Protein 3L2B (pdb70)

B-factor: mean 55.84, std 12.95, range [31.62, 107.02]

Secondary structure (DSSP, 8-state):
----BGGGS--B--PPBPTT-BHHHHHHHHHHTT-SEEEEE-TT-BEEEEEEHHHHHHHHH----TTHHHHTT--HHHHHHHTT-EEEE--TT-----S-EEE--S-GGGGGGT--TT-EEEE-S-HHHHHHHHHTT-SEEEE-TT----HHHHHHHHHHT-EEEE-SS-HHHHHHHGGGGSBHHHHSB-TT---EETTSBHHHHHHHHHHH--SEEEEE-TT-BEEEEEE--/--BGGGS--B---PBPTTSBHHHHHHHHHHHT-SEEEEE-TT-BEEEEEEHHHHHHHHHS---TTHHHHTT--HHHHHHHTT-EEEE--TT-----S-EEE--S-GGGGGGT--TT-EEEE-S-HHHHHHHHHTT-SEEEE-SS-PPPHHHHHHHHHHT-EEEE-SS-HHHHHHHHGGGSBHHHHSB-TT---EETTSBHHHHHHHHHHH--SEEEEE-TTSBEEEEEE-

Structure (mmCIF, N/CA/C/O backbone):
data_3L2B
#
_entry.id   3L2B
#
_cell.length_a   63.847
_cell.length_b   71.764
_cell.length_c   116.334
_cell.angle_alpha   90.00
_cell.angle_beta   90.00
_cell.angle_gamma   90.00
#
_symmetry.space_group_name_H-M   'P 21 21 21'
#
loop_
_entity.id
_entity.type
_entity.pdbx_description
1 polymer 'Probable manganase-dependent inorganic pyrophosphatase'
2 non-polymer "BIS(ADENOSINE)-5'-TETRAPHOSPHATE"
3 water water
#
loop_
_atom_site.group_PDB
_atom_site.id
_atom_site.type_symbol
_atom_site.label_atom_id
_atom_site.label_alt_id
_atom_site.label_comp_id
_atom_site.label_asym_id
_atom_site.label_entity_id
_atom_site.label_seq_id
_atom_site.pdbx_PDB_ins_code
_atom_site.Cartn_x
_atom_site.Cartn_y
_atom_site.Cartn_z
_atom_site.occupancy
_atom_site.B_iso_or_equiv
_atom_site.auth_seq_id
_atom_site.auth_comp_id
_atom_site.auth_asym_id
_atom_site.auth_atom_id
_atom_site.pdbx_PDB_model_num
ATOM 1 N N . MET A 1 4 ? 26.527 48.254 -17.081 1.00 66.78 65 MET A N 1
ATOM 2 C CA . MET A 1 4 ? 27.113 47.539 -15.896 1.00 65.86 65 MET A CA 1
ATOM 3 C C . MET A 1 4 ? 27.542 46.109 -16.222 1.00 63.84 65 MET A C 1
ATOM 4 O O . MET A 1 4 ? 26.778 45.340 -16.758 1.00 64.21 65 MET A O 1
ATOM 9 N N . VAL A 1 5 ? 28.786 45.789 -15.878 1.00 62.24 66 VAL A N 1
ATOM 10 C CA . VAL A 1 5 ? 29.346 44.437 -16.032 1.00 60.76 66 VAL A CA 1
ATOM 11 C C . VAL A 1 5 ? 29.160 43.727 -14.708 1.00 59.69 66 VAL A C 1
ATOM 12 O O . VAL A 1 5 ? 29.555 44.211 -13.658 1.00 59.89 66 VAL A O 1
ATOM 16 N N . LYS A 1 6 ? 28.520 42.583 -14.750 1.00 59.14 67 LYS A N 1
ATOM 17 C CA . LYS A 1 6 ? 28.172 41.923 -13.520 1.00 58.46 67 LYS A CA 1
ATOM 18 C C . LYS A 1 6 ? 28.620 40.489 -13.517 1.00 56.71 67 LYS A C 1
ATOM 19 O O . LYS A 1 6 ? 28.527 39.778 -14.505 1.00 56.34 67 LYS A O 1
ATOM 25 N N . LEU A 1 7 ? 29.135 40.120 -12.360 1.00 55.26 68 LEU A N 1
ATOM 26 C CA . LEU A 1 7 ? 29.541 38.774 -12.053 1.00 53.42 68 LEU A CA 1
ATOM 27 C C . LEU A 1 7 ? 28.381 37.823 -12.278 1.00 52.10 68 LEU A C 1
ATOM 28 O O . LEU A 1 7 ? 27.310 37.983 -11.699 1.00 51.97 68 LEU A O 1
ATOM 33 N N . LYS A 1 8 ? 28.617 36.854 -13.155 1.00 50.75 69 LYS A N 1
ATOM 34 C CA . LYS A 1 8 ? 27.715 35.724 -13.382 1.00 50.38 69 LYS A CA 1
ATOM 35 C C . LYS A 1 8 ? 28.198 34.434 -12.668 1.00 48.82 69 LYS A C 1
ATOM 36 O O . LYS A 1 8 ? 29.366 34.299 -12.307 1.00 48.01 69 LYS A O 1
ATOM 42 N N . VAL A 1 9 ? 27.287 33.480 -12.500 1.00 48.12 70 VAL A N 1
ATOM 43 C CA . VAL A 1 9 ? 27.622 32.163 -11.913 1.00 47.62 70 VAL A CA 1
ATOM 44 C C . VAL A 1 9 ? 28.860 31.523 -12.587 1.00 48.15 70 VAL A C 1
ATOM 45 O O . VAL A 1 9 ? 29.707 30.926 -11.927 1.00 47.95 70 VAL A O 1
ATOM 49 N N . GLU A 1 10 ? 28.983 31.695 -13.894 1.00 48.99 71 GLU A N 1
ATOM 50 C CA . GLU A 1 10 ? 30.105 31.105 -14.662 1.00 50.35 71 GLU A CA 1
ATOM 51 C C . GLU A 1 10 ? 31.460 31.622 -14.192 1.00 50.68 71 GLU A C 1
ATOM 52 O O . GLU A 1 10 ? 32.459 30.976 -14.393 1.00 51.39 71 GLU A O 1
ATOM 58 N N . ASP A 1 11 ? 31.465 32.779 -13.551 1.00 50.80 72 ASP A N 1
ATOM 59 C CA . ASP A 1 11 ? 32.692 33.393 -13.036 1.00 52.18 72 ASP A CA 1
ATOM 60 C C . ASP A 1 11 ? 33.094 32.831 -11.677 1.00 52.62 72 ASP A C 1
ATOM 61 O O . ASP A 1 11 ? 34.192 33.076 -11.199 1.00 52.97 72 ASP A O 1
ATOM 66 N N . LEU A 1 12 ? 32.183 32.102 -11.055 1.00 53.13 73 LEU A N 1
ATOM 67 C CA . LEU A 1 12 ? 32.399 31.609 -9.693 1.00 54.54 73 LEU A CA 1
ATOM 68 C C . LEU A 1 12 ? 33.095 30.269 -9.716 1.00 55.76 73 LEU A C 1
ATOM 69 O O . LEU A 1 12 ? 33.190 29.599 -10.744 1.00 55.80 73 LEU A O 1
ATOM 74 N N . GLU A 1 13 ? 33.587 29.902 -8.547 1.00 57.32 74 GLU A N 1
ATOM 75 C CA . GLU A 1 13 ? 34.181 28.586 -8.346 1.00 58.78 74 GLU A CA 1
ATOM 76 C C . GLU A 1 13 ? 33.031 27.619 -8.236 1.00 57.56 74 GLU A C 1
ATOM 77 O O . GLU A 1 13 ? 32.096 27.851 -7.479 1.00 56.51 74 GLU A O 1
ATOM 83 N N . MET A 1 14 ? 33.098 26.538 -8.986 1.00 57.46 75 MET A N 1
ATOM 84 C CA . MET A 1 14 ? 32.111 25.509 -8.800 1.00 57.55 75 MET A CA 1
ATOM 85 C C . MET A 1 14 ? 32.682 24.108 -8.810 1.00 57.95 75 MET A C 1
ATOM 86 O O . MET A 1 14 ? 33.756 23.835 -9.349 1.00 57.98 75 MET A O 1
ATOM 91 N N . ASP A 1 15 ? 31.921 23.239 -8.160 1.00 57.88 76 ASP A N 1
ATOM 92 C CA . ASP A 1 15 ? 32.209 21.817 -8.115 1.00 58.64 76 ASP A CA 1
ATOM 93 C C . ASP A 1 15 ? 31.686 21.183 -9.384 1.00 58.61 76 ASP A C 1
ATOM 94 O O . ASP A 1 15 ? 30.474 21.153 -9.637 1.00 58.50 76 ASP A O 1
ATOM 99 N N . LYS A 1 16 ? 32.609 20.681 -10.188 1.00 59.59 77 LYS A N 1
ATOM 100 C CA . LYS A 1 16 ? 32.235 19.889 -11.335 1.00 60.02 77 LYS A CA 1
ATOM 101 C C . LYS A 1 16 ? 31.884 18.540 -10.772 1.00 59.47 77 LYS A C 1
ATOM 102 O O . LYS A 1 16 ? 32.706 17.887 -10.152 1.00 61.04 77 LYS A O 1
ATOM 108 N N . ILE A 1 17 ? 30.637 18.148 -10.922 1.00 58.32 78 ILE A N 1
ATOM 109 C CA . ILE A 1 17 ? 30.220 16.811 -10.497 1.00 57.30 78 ILE A CA 1
ATOM 110 C C . ILE A 1 17 ? 29.662 16.147 -11.707 1.00 55.92 78 ILE A C 1
ATOM 111 O O . ILE A 1 17 ? 28.772 16.701 -12.347 1.00 55.24 78 ILE A O 1
ATOM 116 N N . ALA A 1 18 ? 30.175 14.972 -12.022 1.00 55.33 79 ALA A N 1
ATOM 117 C CA . ALA A 1 18 ? 29.570 14.152 -13.073 1.00 55.48 79 ALA A CA 1
ATOM 118 C C . ALA A 1 18 ? 28.221 13.645 -12.558 1.00 53.31 79 ALA A C 1
ATOM 119 O O . ALA A 1 18 ? 28.170 12.995 -11.528 1.00 52.82 79 ALA A O 1
ATOM 121 N N . PRO A 1 19 ? 27.128 13.984 -13.247 1.00 52.26 80 PRO A N 1
ATOM 122 C CA . PRO A 1 19 ? 25.789 13.579 -12.773 1.00 50.96 80 PRO A CA 1
ATOM 123 C C . PRO A 1 19 ? 25.471 12.122 -12.973 1.00 50.72 80 PRO A C 1
ATOM 124 O O . PRO A 1 19 ? 26.043 11.474 -13.822 1.00 51.58 80 PRO A O 1
ATOM 128 N N . LEU A 1 20 ? 24.549 11.630 -12.160 1.00 49.58 81 LEU A N 1
ATOM 129 C CA . LEU A 1 20 ? 24.043 10.272 -12.289 1.00 48.46 81 LEU A CA 1
ATOM 130 C C . LEU A 1 20 ? 23.020 10.151 -13.412 1.00 47.95 81 LEU A C 1
ATOM 131 O O . LEU A 1 20 ? 22.174 11.026 -13.619 1.00 46.94 81 LEU A O 1
ATOM 136 N N . ALA A 1 21 ? 23.092 9.029 -14.113 1.00 48.03 82 ALA A N 1
ATOM 137 C CA . ALA A 1 21 ? 22.027 8.609 -15.027 1.00 48.19 82 ALA A CA 1
ATOM 138 C C . ALA A 1 21 ? 20.825 8.238 -14.172 1.00 47.20 82 ALA A C 1
ATOM 139 O O . ALA A 1 21 ? 20.994 7.802 -13.047 1.00 47.52 82 ALA A O 1
ATOM 141 N N . PRO A 1 22 ? 19.606 8.436 -14.686 1.00 47.09 83 PRO A N 1
ATOM 142 C CA . PRO A 1 22 ? 18.418 8.270 -13.824 1.00 46.24 83 PRO A CA 1
ATOM 143 C C . PRO A 1 22 ? 18.081 6.836 -13.398 1.00 45.93 83 PRO A C 1
ATOM 144 O O . PRO A 1 22 ? 17.327 6.614 -12.411 1.00 45.28 83 PRO A O 1
ATOM 148 N N . GLU A 1 23 ? 18.618 5.888 -14.149 1.00 46.23 84 GLU A N 1
ATOM 149 C CA . GLU A 1 23 ? 18.298 4.470 -13.980 1.00 46.97 84 GLU A CA 1
ATOM 150 C C . GLU A 1 23 ? 19.260 3.809 -13.003 1.00 45.80 84 GLU A C 1
ATOM 151 O O . GLU A 1 23 ? 19.081 2.661 -12.603 1.00 45.72 84 GLU A O 1
ATOM 157 N N . VAL A 1 24 ? 20.285 4.553 -12.632 1.00 45.03 85 VAL A N 1
ATOM 158 C CA . VAL A 1 24 ? 21.332 4.068 -11.734 1.00 44.63 85 VAL A CA 1
ATOM 159 C C . VAL A 1 24 ? 20.720 3.711 -10.366 1.00 43.20 85 VAL A C 1
ATOM 160 O O . VAL A 1 24 ? 19.847 4.414 -9.873 1.00 42.60 85 VAL A O 1
ATOM 164 N N . SER A 1 25 ? 21.145 2.600 -9.790 1.00 42.75 86 SER A N 1
ATOM 165 C CA . SER A 1 25 ? 20.577 2.110 -8.496 1.00 42.66 86 SER A CA 1
ATOM 166 C C . SER A 1 25 ? 20.981 2.983 -7.317 1.00 42.60 86 SER A C 1
ATOM 167 O O . SER A 1 25 ? 22.042 3.611 -7.332 1.00 43.21 86 SER A O 1
ATOM 170 N N . LEU A 1 26 ? 20.155 2.964 -6.281 1.00 42.92 87 LEU A N 1
ATOM 171 C CA . LEU A 1 26 ? 20.479 3.663 -5.008 1.00 43.40 87 LEU A CA 1
ATOM 172 C C . LEU A 1 26 ? 21.788 3.208 -4.427 1.00 44.53 87 LEU A C 1
ATOM 173 O O . LEU A 1 26 ? 22.537 3.999 -3.842 1.00 45.25 87 LEU A O 1
ATOM 178 N N . LYS A 1 27 ? 22.073 1.929 -4.615 1.00 45.37 88 LYS A N 1
ATOM 179 C CA . LYS A 1 27 ? 23.318 1.354 -4.106 1.00 47.44 88 LYS A CA 1
ATOM 180 C C . LYS A 1 27 ? 24.531 2.003 -4.769 1.00 48.14 88 LYS A C 1
ATOM 181 O O . LYS A 1 27 ? 25.504 2.387 -4.111 1.00 48.47 88 LYS A O 1
ATOM 187 N N . MET A 1 28 ? 24.488 2.029 -6.097 1.00 48.13 89 MET A N 1
ATOM 188 C CA . MET A 1 28 ? 25.584 2.599 -6.904 1.00 48.80 89 MET A CA 1
ATOM 189 C C . MET A 1 28 ? 25.705 4.075 -6.672 1.00 47.39 89 MET A C 1
ATOM 190 O O . MET A 1 28 ? 26.794 4.621 -6.707 1.00 46.85 89 MET A O 1
ATOM 195 N N . ALA A 1 29 ? 24.564 4.726 -6.461 1.00 46.10 90 ALA A N 1
ATOM 196 C CA . ALA A 1 29 ? 24.545 6.170 -6.281 1.00 45.67 90 ALA A CA 1
ATOM 197 C C . ALA A 1 29 ? 25.301 6.469 -4.989 1.00 46.37 90 ALA A C 1
ATOM 198 O O . ALA A 1 29 ? 26.186 7.324 -4.945 1.00 46.53 90 ALA A O 1
ATOM 200 N N . TRP A 1 30 ? 24.984 5.704 -3.956 1.00 46.49 91 TRP A N 1
ATOM 201 C CA . TRP A 1 30 ? 25.545 5.950 -2.632 1.00 47.63 91 TRP A CA 1
ATOM 202 C C . TRP A 1 30 ? 27.036 5.675 -2.568 1.00 49.70 91 TRP A C 1
ATOM 203 O O . TRP A 1 30 ? 27.775 6.406 -1.907 1.00 49.49 91 TRP A O 1
ATOM 214 N N . ASN A 1 31 ? 27.485 4.653 -3.291 1.00 51.57 92 ASN A N 1
ATOM 215 C CA . ASN A 1 31 ? 28.931 4.360 -3.374 1.00 54.25 92 ASN A CA 1
ATOM 216 C C . ASN A 1 31 ? 29.710 5.509 -4.019 1.00 55.76 92 ASN A C 1
ATOM 217 O O . ASN A 1 31 ? 30.812 5.868 -3.589 1.00 56.65 92 ASN A O 1
ATOM 222 N N . ILE A 1 32 ? 29.110 6.090 -5.049 1.00 56.08 93 ILE A N 1
ATOM 223 C CA . ILE A 1 32 ? 29.689 7.260 -5.716 1.00 57.45 93 ILE A CA 1
ATOM 224 C C . ILE A 1 32 ? 29.680 8.454 -4.761 1.00 57.79 93 ILE A C 1
ATOM 225 O O . ILE A 1 32 ? 30.689 9.107 -4.589 1.00 59.32 93 ILE A O 1
ATOM 230 N N . MET A 1 33 ? 28.543 8.703 -4.120 1.00 57.66 94 MET A N 1
ATOM 231 C CA . MET A 1 33 ? 28.395 9.829 -3.183 1.00 58.01 94 MET A CA 1
ATOM 232 C C . MET A 1 33 ? 29.365 9.764 -2.030 1.00 60.46 94 MET A C 1
ATOM 233 O O . MET A 1 33 ? 29.955 10.782 -1.647 1.00 60.52 94 MET A O 1
ATOM 238 N N . ARG A 1 34 ? 29.510 8.566 -1.473 1.00 62.42 95 ARG A N 1
ATOM 239 C CA . ARG A 1 34 ? 30.329 8.373 -0.271 1.00 65.29 95 ARG A CA 1
ATOM 240 C C . ARG A 1 34 ? 31.805 8.560 -0.620 1.00 67.37 95 ARG A C 1
ATOM 241 O O . ARG A 1 34 ? 32.583 9.092 0.174 1.00 68.66 95 ARG A O 1
ATOM 249 N N . ASP A 1 35 ? 32.148 8.136 -1.835 1.00 68.20 96 ASP A N 1
ATOM 250 C CA . ASP A 1 35 ? 33.519 8.168 -2.358 1.00 69.91 96 ASP A CA 1
ATOM 251 C C . ASP A 1 35 ? 33.936 9.599 -2.611 1.00 69.82 96 ASP A C 1
ATOM 252 O O . ASP A 1 35 ? 34.971 10.050 -2.149 1.00 71.08 96 ASP A O 1
ATOM 257 N N . LYS A 1 36 ? 33.111 10.294 -3.377 1.00 68.59 97 LYS A N 1
ATOM 258 C CA . LYS A 1 36 ? 33.373 11.692 -3.749 1.00 68.15 97 LYS A CA 1
ATOM 259 C C . LYS A 1 36 ? 32.949 12.683 -2.655 1.00 67.41 97 LYS A C 1
ATOM 260 O O . LYS A 1 36 ? 32.942 13.896 -2.867 1.00 67.73 97 LYS A O 1
ATOM 266 N N . ASN A 1 37 ? 32.628 12.150 -1.485 1.00 66.94 98 ASN A N 1
ATOM 267 C CA . ASN A 1 37 ? 32.351 12.951 -0.296 1.00 67.01 98 ASN A CA 1
ATOM 268 C C . ASN A 1 37 ? 31.198 13.931 -0.477 1.00 64.93 98 ASN A C 1
ATOM 269 O O . ASN A 1 37 ? 31.180 15.024 0.087 1.00 64.98 98 ASN A O 1
ATOM 274 N N . LEU A 1 38 ? 30.227 13.513 -1.270 1.00 63.14 99 LEU A N 1
ATOM 275 C CA . LEU A 1 38 ? 29.072 14.350 -1.590 1.00 61.30 99 LEU A CA 1
ATOM 276 C C . LEU A 1 38 ? 27.903 14.077 -0.643 1.00 60.44 99 LEU A C 1
ATOM 277 O O . LEU A 1 38 ? 27.752 12.975 -0.149 1.00 61.38 99 LEU A O 1
ATOM 282 N N . LYS A 1 39 ? 27.115 15.109 -0.367 1.00 59.18 100 LYS A N 1
ATOM 283 C CA . LYS A 1 39 ? 25.882 14.981 0.422 1.00 58.53 100 LYS A CA 1
ATOM 284 C C . LYS A 1 39 ? 24.701 14.939 -0.529 1.00 56.81 100 LYS A C 1
ATOM 285 O O . LYS A 1 39 ? 23.607 14.476 -0.201 1.00 57.02 100 LYS A O 1
ATOM 291 N N . SER A 1 40 ? 24.933 15.448 -1.727 1.00 55.05 101 SER A N 1
ATOM 292 C CA . SER A 1 40 ? 23.966 15.313 -2.815 1.00 52.73 101 SER A CA 1
ATOM 293 C C . SER A 1 40 ? 24.670 15.236 -4.148 1.00 51.26 101 SER A C 1
ATOM 294 O O . SER A 1 40 ? 25.881 15.492 -4.262 1.00 52.13 101 SER A O 1
ATOM 297 N N . ILE A 1 41 ? 23.899 14.841 -5.153 1.00 48.97 102 ILE A N 1
ATOM 298 C CA . ILE A 1 41 ? 24.440 14.603 -6.485 1.00 48.05 102 ILE A CA 1
ATOM 299 C C . ILE A 1 41 ? 23.348 14.748 -7.528 1.00 47.04 102 ILE A C 1
ATOM 300 O O . ILE A 1 41 ? 22.250 14.211 -7.378 1.00 46.35 102 ILE A O 1
ATOM 305 N N . PRO A 1 42 ? 23.621 15.530 -8.573 1.00 46.52 103 PRO A N 1
ATOM 306 C CA . PRO A 1 42 ? 22.606 15.748 -9.610 1.00 45.27 103 PRO A CA 1
ATOM 307 C C . PRO A 1 42 ? 22.336 14.522 -10.492 1.00 43.83 103 PRO A C 1
ATOM 308 O O . PRO A 1 42 ? 23.198 13.683 -10.733 1.00 42.75 103 PRO A O 1
ATOM 312 N N . VAL A 1 43 ? 21.098 14.424 -10.921 1.00 43.17 104 VAL A N 1
ATOM 313 C CA . VAL A 1 43 ? 20.670 13.380 -11.825 1.00 43.63 104 VAL A CA 1
ATOM 314 C C . VAL A 1 43 ? 20.310 14.040 -13.162 1.00 44.14 104 VAL A C 1
ATOM 315 O O . VAL A 1 43 ? 19.593 15.047 -13.198 1.00 44.16 104 VAL A O 1
ATOM 319 N N . ALA A 1 44 ? 20.833 13.474 -14.245 1.00 44.54 105 ALA A N 1
ATOM 320 C CA . ALA A 1 44 ? 20.670 14.056 -15.603 1.00 45.32 105 ALA A CA 1
ATOM 321 C C . ALA A 1 44 ? 20.389 13.013 -16.661 1.00 45.98 105 ALA A C 1
ATOM 322 O O . ALA A 1 44 ? 20.861 11.887 -16.569 1.00 45.48 105 ALA A O 1
ATOM 324 N N . ASP A 1 45 ? 19.636 13.422 -17.681 1.00 47.05 106 ASP A N 1
ATOM 325 C CA . ASP A 1 45 ? 19.304 12.544 -18.809 1.00 47.59 106 ASP A CA 1
ATOM 326 C C . ASP A 1 45 ? 20.474 12.357 -19.758 1.00 48.58 106 ASP A C 1
ATOM 327 O O . ASP A 1 45 ? 21.586 12.814 -19.514 1.00 47.72 106 ASP A O 1
ATOM 332 N N . GLY A 1 46 ? 20.201 11.676 -20.862 1.00 50.11 107 GLY A N 1
ATOM 333 C CA . GLY A 1 46 ? 21.242 11.301 -21.797 1.00 51.29 107 GLY A CA 1
ATOM 334 C C . GLY A 1 46 ? 21.890 12.477 -22.480 1.00 52.49 107 GLY A C 1
ATOM 335 O O . GLY A 1 46 ? 23.026 12.377 -22.925 1.00 53.46 107 GLY A O 1
ATOM 336 N N . ASN A 1 47 ? 21.158 13.581 -22.580 1.00 52.94 108 ASN A N 1
ATOM 337 C CA . ASN A 1 47 ? 21.682 14.818 -23.185 1.00 54.08 108 ASN A CA 1
ATOM 338 C C . ASN A 1 47 ? 22.259 15.729 -22.118 1.00 53.55 108 ASN A C 1
ATOM 339 O O . ASN A 1 47 ? 22.597 16.906 -22.359 1.00 53.36 108 ASN A O 1
ATOM 344 N N . ASN A 1 48 ? 22.354 15.146 -20.929 1.00 53.10 109 ASN A N 1
ATOM 345 C CA . ASN A 1 48 ? 22.963 15.782 -19.783 1.00 52.79 109 ASN A CA 1
ATOM 346 C C . ASN A 1 48 ? 22.132 16.990 -19.378 1.00 52.23 109 ASN A C 1
ATOM 347 O O . ASN A 1 48 ? 22.655 17.981 -18.916 1.00 52.33 109 ASN A O 1
ATOM 352 N N . HIS A 1 49 ? 20.830 16.900 -19.609 1.00 52.19 110 HIS A N 1
ATOM 353 C CA . HIS A 1 49 ? 19.875 17.849 -19.035 1.00 52.16 110 HIS A CA 1
ATOM 354 C C . HIS A 1 49 ? 19.526 17.383 -17.598 1.00 50.85 110 HIS A C 1
ATOM 355 O O . HIS A 1 49 ? 19.553 16.187 -17.303 1.00 50.80 110 HIS A O 1
ATOM 362 N N . LEU A 1 50 ? 19.208 18.340 -16.722 1.00 49.77 111 LEU A N 1
ATOM 363 C CA . LEU A 1 50 ? 18.929 18.064 -15.303 1.00 48.33 111 LEU A CA 1
ATOM 364 C C . LEU A 1 50 ? 17.551 17.430 -15.119 1.00 47.81 111 LEU A C 1
ATOM 365 O O . LEU A 1 50 ? 16.543 17.942 -15.564 1.00 49.05 111 LEU A O 1
ATOM 370 N N . LEU A 1 51 ? 17.512 16.288 -14.474 1.00 46.97 112 LEU A N 1
ATOM 371 C CA . LEU A 1 51 ? 16.215 15.680 -14.151 1.00 47.39 112 LEU A CA 1
ATOM 372 C C . LEU A 1 51 ? 15.851 15.873 -12.671 1.00 46.59 112 LEU A C 1
ATOM 373 O O . LEU A 1 51 ? 14.688 15.970 -12.307 1.00 46.86 112 LEU A O 1
ATOM 378 N N . GLY A 1 52 ? 16.874 15.931 -11.831 1.00 46.56 113 GLY A N 1
ATOM 379 C CA . GLY A 1 52 ? 16.685 16.090 -10.384 1.00 46.12 113 GLY A CA 1
ATOM 380 C C . GLY A 1 52 ? 17.963 15.977 -9.569 1.00 45.59 113 GLY A C 1
ATOM 381 O O . GLY A 1 52 ? 19.084 16.125 -10.080 1.00 45.56 113 GLY A O 1
ATOM 382 N N . MET A 1 53 ? 17.771 15.690 -8.288 1.00 45.13 114 MET A N 1
ATOM 383 C CA . MET A 1 53 ? 18.867 15.601 -7.324 1.00 45.08 114 MET A CA 1
ATOM 384 C C . MET A 1 53 ? 18.638 14.518 -6.250 1.00 43.34 114 MET A C 1
ATOM 385 O O . MET A 1 53 ? 17.529 14.342 -5.740 1.00 42.22 114 MET A O 1
ATOM 390 N N . LEU A 1 54 ? 19.719 13.801 -5.966 1.00 41.75 115 LEU A N 1
ATOM 391 C CA . LEU A 1 54 ? 19.750 12.768 -4.953 1.00 41.56 115 LEU A CA 1
ATOM 392 C C . LEU A 1 54 ? 20.494 13.227 -3.679 1.00 41.10 115 LEU A C 1
ATOM 393 O O . LEU A 1 54 ? 21.619 13.684 -3.728 1.00 39.22 115 LEU A O 1
ATOM 398 N N . SER A 1 55 ? 19.837 13.098 -2.547 1.00 40.96 116 SER A N 1
ATOM 399 C CA . SER A 1 55 ? 20.519 13.304 -1.252 1.00 41.58 116 SER A CA 1
ATOM 400 C C . SER A 1 55 ? 20.263 12.138 -0.317 1.00 41.31 116 SER A C 1
ATOM 401 O O . SER A 1 55 ? 19.407 11.274 -0.578 1.00 41.10 116 SER A O 1
ATOM 404 N N . THR A 1 56 ? 20.927 12.161 0.830 1.00 41.60 117 THR A N 1
ATOM 405 C CA . THR A 1 56 ? 20.639 11.139 1.850 1.00 41.45 117 THR A CA 1
ATOM 406 C C . THR A 1 56 ? 19.266 11.333 2.495 1.00 41.17 117 THR A C 1
ATOM 407 O O . THR A 1 56 ? 18.760 10.404 3.076 1.00 41.72 117 THR A O 1
ATOM 411 N N . SER A 1 57 ? 18.663 12.511 2.354 1.00 40.70 118 SER A N 1
ATOM 412 C CA . SER A 1 57 ? 17.277 12.728 2.785 1.00 41.40 118 SER A CA 1
ATOM 413 C C . SER A 1 57 ? 16.258 11.954 1.940 1.00 40.64 118 SER A C 1
ATOM 414 O O . SER A 1 57 ? 15.317 11.371 2.471 1.00 41.47 118 SER A O 1
ATOM 417 N N . ASN A 1 58 ? 16.463 11.919 0.623 1.00 39.56 119 ASN A N 1
ATOM 418 C CA . ASN A 1 58 ? 15.632 11.079 -0.286 1.00 38.55 119 ASN A CA 1
ATOM 419 C C . ASN A 1 58 ? 15.791 9.592 0.022 1.00 37.56 119 ASN A C 1
ATOM 420 O O . ASN A 1 58 ? 14.850 8.804 0.019 1.00 36.78 119 ASN A O 1
ATOM 425 N N . ILE A 1 59 ? 17.044 9.203 0.159 1.00 37.87 120 ILE A N 1
ATOM 426 C CA . ILE A 1 59 ? 17.403 7.802 0.344 1.00 38.56 120 ILE A CA 1
ATOM 427 C C . ILE A 1 59 ? 16.804 7.325 1.669 1.00 39.85 120 ILE A C 1
ATOM 428 O O . ILE A 1 59 ? 16.151 6.277 1.726 1.00 40.16 120 ILE A O 1
ATOM 433 N N . THR A 1 60 ? 16.991 8.122 2.722 1.00 39.62 121 THR A N 1
ATOM 434 C CA . THR A 1 60 ? 16.468 7.730 4.033 1.00 40.81 121 THR A CA 1
ATOM 435 C C . THR A 1 60 ? 14.944 7.602 3.994 1.00 41.28 121 THR A C 1
ATOM 436 O O . THR A 1 60 ? 14.381 6.624 4.484 1.00 40.40 121 THR A O 1
ATOM 440 N N . ALA A 1 61 ? 14.293 8.589 3.390 1.00 41.62 122 ALA A N 1
ATOM 441 C CA . ALA A 1 61 ? 12.843 8.595 3.337 1.00 43.07 122 ALA A CA 1
ATOM 442 C C . ALA A 1 61 ? 12.345 7.334 2.647 1.00 43.15 122 ALA A C 1
ATOM 443 O O . ALA A 1 61 ? 11.416 6.703 3.099 1.00 43.77 122 ALA A O 1
ATOM 445 N N . THR A 1 62 ? 13.015 6.952 1.573 1.00 43.60 123 THR A N 1
ATOM 446 C CA . THR A 1 62 ? 12.648 5.764 0.808 1.00 43.77 123 THR A CA 1
ATOM 447 C C . THR A 1 62 ? 12.947 4.477 1.558 1.00 44.60 123 THR A C 1
ATOM 448 O O . THR A 1 62 ? 12.100 3.575 1.603 1.00 44.38 123 THR A O 1
ATOM 452 N N . TYR A 1 63 ? 14.130 4.376 2.146 1.00 44.95 124 TYR A N 1
ATOM 453 C CA A TYR A 1 63 ? 14.470 3.185 2.947 0.50 45.53 124 TYR A CA 1
ATOM 454 C CA B TYR A 1 63 ? 14.481 3.188 2.933 0.50 46.07 124 TYR A CA 1
ATOM 455 C C . TYR A 1 63 ? 13.568 3.031 4.150 1.00 46.92 124 TYR A C 1
ATOM 456 O O . TYR A 1 63 ? 13.163 1.944 4.483 1.00 46.50 124 TYR A O 1
ATOM 473 N N . MET A 1 64 ? 13.245 4.133 4.787 1.00 49.30 125 MET A N 1
ATOM 474 C CA . MET A 1 64 ? 12.426 4.080 6.006 1.00 52.03 125 MET A CA 1
ATOM 475 C C . MET A 1 64 ? 10.944 3.848 5.717 1.00 53.57 125 MET A C 1
ATOM 476 O O . MET A 1 64 ? 10.154 3.622 6.646 1.00 54.76 125 MET A O 1
ATOM 481 N N . ASP A 1 65 ? 10.551 3.931 4.452 1.00 53.92 126 ASP A N 1
ATOM 482 C CA . ASP A 1 65 ? 9.129 3.758 4.116 1.00 55.23 126 ASP A CA 1
ATOM 483 C C . ASP A 1 65 ? 8.859 2.377 3.570 1.00 54.97 126 ASP A C 1
ATOM 484 O O . ASP A 1 65 ? 9.254 2.043 2.453 1.00 53.76 126 ASP A O 1
ATOM 489 N N . ILE A 1 66 ? 8.146 1.594 4.365 1.00 56.20 127 ILE A N 1
ATOM 490 C CA . ILE A 1 66 ? 7.945 0.186 4.068 1.00 56.34 127 ILE A CA 1
ATOM 491 C C . ILE A 1 66 ? 6.528 -0.082 3.564 1.00 57.58 127 ILE A C 1
ATOM 492 O O . ILE A 1 66 ? 6.129 -1.227 3.378 1.00 56.65 127 ILE A O 1
ATOM 497 N N . TRP A 1 67 ? 5.813 0.993 3.272 1.00 59.68 128 TRP A N 1
ATOM 498 C CA . TRP A 1 67 ? 4.366 0.923 3.025 1.00 62.07 128 TRP A CA 1
ATOM 499 C C . TRP A 1 67 ? 3.917 0.574 1.593 1.00 62.98 128 TRP A C 1
ATOM 500 O O . TRP A 1 67 ? 2.750 0.275 1.365 1.00 64.46 128 TRP A O 1
ATOM 511 N N . ASP A 1 68 ? 4.831 0.570 0.637 1.00 63.19 129 ASP A N 1
ATOM 512 C CA . ASP A 1 68 ? 4.465 0.134 -0.717 1.00 63.63 129 ASP A CA 1
ATOM 513 C C . ASP A 1 68 ? 5.259 -1.093 -1.140 1.00 62.50 129 ASP A C 1
ATOM 514 O O . ASP A 1 68 ? 6.403 -0.976 -1.588 1.00 61.88 129 ASP A O 1
ATOM 519 N N . SER A 1 69 ? 4.633 -2.268 -1.024 1.00 62.27 130 SER A N 1
ATOM 520 C CA . SER A 1 69 ? 5.333 -3.540 -1.287 1.00 61.04 130 SER A CA 1
ATOM 521 C C . SER A 1 69 ? 5.469 -3.743 -2.798 1.00 59.61 130 SER A C 1
ATOM 522 O O . SER A 1 69 ? 6.094 -4.704 -3.274 1.00 58.76 130 SER A O 1
ATOM 525 N N . ASN A 1 70 ? 4.918 -2.746 -3.485 1.00 58.54 131 ASN A N 1
ATOM 526 C CA . ASN A 1 70 ? 4.760 -2.641 -4.922 1.00 57.40 131 ASN A CA 1
ATOM 527 C C . ASN A 1 70 ? 5.779 -1.644 -5.547 1.00 55.40 131 ASN A C 1
ATOM 528 O O . ASN A 1 70 ? 5.693 -1.280 -6.723 1.00 55.55 131 ASN A O 1
ATOM 533 N N . ILE A 1 71 ? 6.752 -1.205 -4.758 1.00 53.06 132 ILE A N 1
ATOM 534 C CA . ILE A 1 71 ? 7.705 -0.158 -5.239 1.00 51.36 132 ILE A CA 1
ATOM 535 C C . ILE A 1 71 ? 8.539 -0.560 -6.479 1.00 49.02 132 ILE A C 1
ATOM 536 O O . ILE A 1 71 ? 8.976 0.310 -7.239 1.00 47.47 132 ILE A O 1
ATOM 541 N N . LEU A 1 72 ? 8.761 -1.862 -6.684 1.00 47.35 133 LEU A N 1
ATOM 542 C CA . LEU A 1 72 ? 9.534 -2.305 -7.866 1.00 46.50 133 LEU A CA 1
ATOM 543 C C . LEU A 1 72 ? 8.734 -1.959 -9.132 1.00 47.41 133 LEU A C 1
ATOM 544 O O . LEU A 1 72 ? 9.296 -1.532 -10.140 1.00 46.71 133 LEU A O 1
ATOM 549 N N . ALA A 1 73 ? 7.409 -2.069 -9.024 1.00 48.50 134 ALA A N 1
ATOM 550 C CA . ALA A 1 73 ? 6.506 -1.780 -10.147 1.00 50.58 134 ALA A CA 1
ATOM 551 C C . ALA A 1 73 ? 6.433 -0.286 -10.372 1.00 51.33 134 ALA A C 1
ATOM 552 O O . ALA A 1 73 ? 6.609 0.223 -11.490 1.00 52.53 134 ALA A O 1
ATOM 554 N N . LYS A 1 74 ? 6.180 0.417 -9.279 1.00 51.41 135 LYS A N 1
ATOM 555 C CA . LYS A 1 74 ? 5.985 1.867 -9.344 1.00 51.83 135 LYS A CA 1
ATOM 556 C C . LYS A 1 74 ? 7.235 2.553 -9.849 1.00 50.74 135 LYS A C 1
ATOM 557 O O . LYS A 1 74 ? 7.161 3.631 -10.437 1.00 51.62 135 LYS A O 1
ATOM 563 N N . SER A 1 75 ? 8.388 1.933 -9.606 1.00 48.98 136 SER A N 1
ATOM 564 C CA . SER A 1 75 ? 9.676 2.548 -9.942 1.00 48.19 136 SER A CA 1
ATOM 565 C C . SER A 1 75 ? 10.251 1.998 -11.233 1.00 48.27 136 SER A C 1
ATOM 566 O O . SER A 1 75 ? 11.335 2.383 -11.659 1.00 48.60 136 SER A O 1
ATOM 569 N N . ALA A 1 76 ? 9.560 1.038 -11.823 1.00 48.08 137 ALA A N 1
ATOM 570 C CA . ALA A 1 76 ? 10.111 0.324 -12.982 1.00 47.96 137 ALA A CA 1
ATOM 571 C C . ALA A 1 76 ? 11.553 -0.128 -12.753 1.00 46.07 137 ALA A C 1
ATOM 572 O O . ALA A 1 76 ? 12.376 -0.036 -13.659 1.00 46.19 137 ALA A O 1
ATOM 574 N N . THR A 1 77 ? 11.868 -0.599 -11.548 1.00 43.91 138 THR A N 1
ATOM 575 C CA . THR A 1 77 ? 13.236 -1.060 -11.284 1.00 42.32 138 THR A CA 1
ATOM 576 C C . THR A 1 77 ? 13.623 -2.120 -12.310 1.00 42.04 138 THR A C 1
ATOM 577 O O . THR A 1 77 ? 12.837 -3.014 -12.655 1.00 42.72 138 THR A O 1
ATOM 581 N N . SER A 1 78 ? 14.827 -1.977 -12.824 1.00 41.74 139 SER A N 1
ATOM 582 C CA . SER A 1 78 ? 15.351 -2.853 -13.878 1.00 42.51 139 SER A CA 1
ATOM 583 C C . SER A 1 78 ? 15.889 -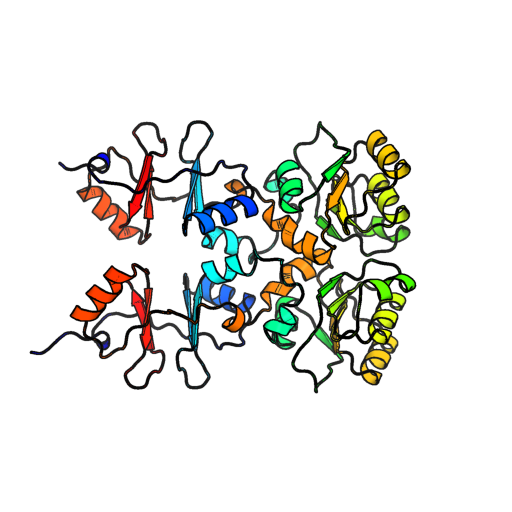4.119 -13.276 1.00 42.08 139 SER A C 1
ATOM 584 O O . SER A 1 78 ? 16.278 -4.160 -12.121 1.00 41.80 139 SER A O 1
ATOM 587 N N . LEU A 1 79 ? 15.926 -5.152 -14.088 1.00 43.30 140 LEU A N 1
ATOM 588 C CA . LEU A 1 79 ? 16.520 -6.430 -13.693 1.00 43.41 140 LEU A CA 1
ATOM 589 C C . LEU A 1 79 ? 18.006 -6.259 -13.406 1.00 43.72 140 LEU A C 1
ATOM 590 O O . LEU A 1 79 ? 18.540 -6.841 -12.471 1.00 43.95 140 LEU A O 1
ATOM 595 N N . ASP A 1 80 ? 18.672 -5.468 -14.227 1.00 43.89 141 ASP A N 1
ATOM 596 C CA . ASP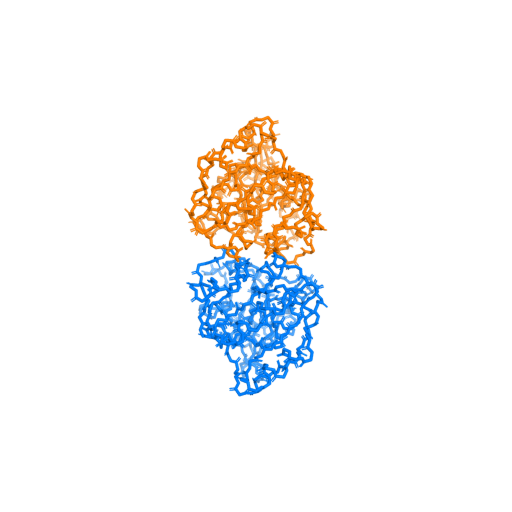 A 1 80 ? 20.116 -5.178 -14.004 1.00 44.37 141 ASP A CA 1
ATOM 597 C C . ASP A 1 80 ? 20.415 -4.647 -12.588 1.00 42.15 141 ASP A C 1
ATOM 598 O O . ASP A 1 80 ? 21.379 -5.048 -11.922 1.00 40.89 141 ASP A O 1
ATOM 603 N N . ASN A 1 81 ? 19.583 -3.710 -12.163 1.00 40.67 142 ASN A N 1
ATOM 604 C CA . ASN A 1 81 ? 19.766 -3.065 -10.866 1.00 39.62 142 ASN A CA 1
ATOM 605 C C . ASN A 1 81 ? 19.638 -4.066 -9.729 1.00 38.88 142 ASN A C 1
ATOM 606 O O . ASN A 1 81 ? 20.478 -4.105 -8.808 1.00 37.84 142 ASN A O 1
ATOM 611 N N . ILE A 1 82 ? 18.611 -4.905 -9.854 1.00 38.09 143 ILE A N 1
ATOM 612 C CA . ILE A 1 82 ? 18.339 -5.955 -8.892 1.00 37.78 143 ILE A CA 1
ATOM 613 C C . ILE A 1 82 ? 19.493 -6.948 -8.904 1.00 40.19 143 ILE A C 1
ATOM 614 O O . ILE A 1 82 ? 19.997 -7.343 -7.841 1.00 40.06 143 ILE A O 1
ATOM 619 N N . LEU A 1 83 ? 19.940 -7.333 -10.102 1.00 41.94 144 LEU A N 1
ATOM 620 C CA . LEU A 1 83 ? 21.069 -8.277 -10.204 1.00 44.12 144 LEU A CA 1
ATOM 621 C C . LEU A 1 83 ? 22.292 -7.725 -9.481 1.00 45.51 144 LEU A C 1
ATOM 622 O O . LEU A 1 83 ? 22.937 -8.441 -8.726 1.00 47.30 144 LEU A O 1
ATOM 627 N N . ASP A 1 84 ? 22.597 -6.451 -9.699 1.00 46.13 145 ASP A N 1
ATOM 628 C CA . ASP A 1 84 ? 23.788 -5.829 -9.096 1.00 47.05 145 ASP A CA 1
ATOM 629 C C . ASP A 1 84 ? 23.669 -5.776 -7.580 1.00 46.18 145 ASP A C 1
ATOM 630 O O . ASP A 1 84 ? 24.594 -6.115 -6.868 1.00 47.40 145 ASP A O 1
ATOM 635 N N . THR A 1 85 ? 22.505 -5.337 -7.110 1.00 44.28 146 THR A N 1
ATOM 636 C CA . THR A 1 85 ? 22.272 -5.085 -5.699 1.00 42.44 146 THR A CA 1
ATOM 637 C C . THR A 1 85 ? 22.327 -6.380 -4.888 1.00 42.76 146 THR A C 1
ATOM 638 O O . THR A 1 85 ? 22.808 -6.403 -3.779 1.00 43.03 146 THR A O 1
ATOM 642 N N . LEU A 1 86 ? 21.825 -7.458 -5.460 1.00 42.55 147 LEU A N 1
ATOM 643 C CA . LEU A 1 86 ? 21.780 -8.749 -4.766 1.00 42.40 147 LEU A CA 1
ATOM 644 C C . LEU A 1 86 ? 22.970 -9.623 -5.154 1.00 43.86 147 LEU A C 1
ATOM 645 O O . LEU A 1 86 ? 23.058 -10.786 -4.771 1.00 44.26 147 LEU A O 1
ATOM 650 N N . SER A 1 87 ? 23.889 -9.039 -5.913 1.00 45.31 148 SER A N 1
ATOM 651 C CA . SER A 1 87 ? 25.010 -9.787 -6.523 1.00 47.55 148 SER A CA 1
ATOM 652 C C . SER A 1 87 ? 24.499 -11.104 -7.086 1.00 48.05 148 SER A C 1
ATOM 653 O O . SER A 1 87 ? 25.024 -12.177 -6.814 1.00 48.39 148 SER A O 1
ATOM 656 N N . ALA A 1 88 ? 23.438 -10.994 -7.874 1.00 47.89 149 ALA A N 1
ATOM 657 C CA . ALA A 1 88 ? 22.742 -12.175 -8.370 1.00 48.38 149 ALA A CA 1
ATOM 658 C C . ALA A 1 88 ? 23.113 -12.487 -9.809 1.00 49.63 149 ALA A C 1
ATOM 659 O O . ALA A 1 88 ? 23.550 -11.644 -10.557 1.00 49.41 149 ALA A O 1
ATOM 661 N N . GLU A 1 89 ? 22.904 -13.731 -10.180 1.00 51.04 150 GLU A N 1
ATOM 662 C CA . GLU A 1 89 ? 23.042 -14.133 -11.570 1.00 53.06 150 GLU A CA 1
ATOM 663 C C . GLU A 1 89 ? 21.695 -14.631 -12.030 1.00 51.59 150 GLU A C 1
ATOM 664 O O . GLU A 1 89 ? 20.974 -15.286 -11.279 1.00 50.82 150 GLU A O 1
ATOM 670 N N . ALA A 1 90 ? 21.377 -14.310 -13.272 1.00 51.95 151 ALA A N 1
ATOM 671 C CA . ALA A 1 90 ? 20.142 -14.745 -13.897 1.00 51.68 151 ALA A CA 1
ATOM 672 C C . ALA A 1 90 ? 20.342 -16.109 -14.514 1.00 53.97 151 ALA A C 1
ATOM 673 O O . ALA A 1 90 ? 21.393 -16.399 -15.078 1.00 55.06 151 ALA A O 1
ATOM 675 N N . GLN A 1 91 ? 19.323 -16.948 -14.364 1.00 54.27 152 GLN A N 1
ATOM 676 C CA . GLN A 1 91 ? 19.281 -18.276 -14.986 1.00 56.25 152 GLN A CA 1
ATOM 677 C C . GLN A 1 91 ? 18.304 -18.320 -16.150 1.00 56.99 152 GLN A C 1
ATOM 678 O O . GLN A 1 91 ? 18.445 -19.101 -17.081 1.00 58.60 152 GLN A O 1
ATOM 684 N N . ASN A 1 92 ? 17.271 -17.504 -16.041 1.00 56.12 153 ASN A N 1
ATOM 685 C CA . ASN A 1 92 ? 16.393 -17.226 -17.162 1.00 56.29 153 ASN A CA 1
ATOM 686 C C . ASN A 1 92 ? 15.892 -15.807 -17.080 1.00 55.38 153 ASN A C 1
ATOM 687 O O . ASN A 1 92 ? 15.722 -15.255 -15.989 1.00 53.06 153 ASN A O 1
ATOM 692 N N . ILE A 1 93 ? 15.660 -15.238 -18.254 1.00 55.99 154 ILE A N 1
ATOM 693 C CA . ILE A 1 93 ? 15.130 -13.893 -18.379 1.00 55.18 154 ILE A CA 1
ATOM 694 C C . ILE A 1 93 ? 13.965 -13.814 -19.357 1.00 56.18 154 ILE A C 1
ATOM 695 O O . ILE A 1 93 ? 14.074 -14.239 -20.515 1.00 57.82 154 ILE A O 1
ATOM 700 N N . ASN A 1 94 ? 12.862 -13.260 -18.879 1.00 54.56 155 ASN A N 1
ATOM 701 C CA . ASN A 1 94 ? 11.766 -12.855 -19.750 1.00 55.64 155 ASN A CA 1
ATOM 702 C C . ASN A 1 94 ? 12.142 -11.561 -20.427 1.00 56.35 155 ASN A C 1
ATOM 703 O O . ASN A 1 94 ? 12.035 -10.506 -19.841 1.00 55.06 155 ASN A O 1
ATOM 708 N N . GLU A 1 95 ? 12.543 -11.653 -21.690 1.00 59.04 156 GLU A N 1
ATOM 709 C CA . GLU A 1 95 ? 13.105 -10.512 -22.407 1.00 60.30 156 GLU A CA 1
ATOM 710 C C . GLU A 1 95 ? 12.049 -9.492 -22.815 1.00 60.83 156 GLU A C 1
ATOM 711 O O . GLU A 1 95 ? 12.387 -8.413 -23.262 1.00 61.58 156 GLU A O 1
ATOM 717 N N . GLU A 1 96 ? 10.777 -9.827 -22.666 1.00 61.41 157 GLU A N 1
ATOM 718 C CA . GLU A 1 96 ? 9.715 -8.914 -23.111 1.00 63.06 157 GLU A CA 1
ATOM 719 C C . GLU A 1 96 ? 9.098 -8.184 -21.934 1.00 61.90 157 GLU A C 1
ATOM 720 O O . GLU A 1 96 ? 8.144 -7.406 -22.090 1.00 62.58 157 GLU A O 1
ATOM 726 N N . ARG A 1 97 ? 9.662 -8.440 -20.759 1.00 60.18 158 ARG A N 1
ATOM 727 C CA . ARG A 1 97 ? 9.233 -7.780 -19.526 1.00 58.71 158 ARG A CA 1
ATOM 728 C C . ARG A 1 97 ? 10.271 -6.751 -19.113 1.00 57.50 158 ARG A C 1
ATOM 729 O O . ARG A 1 97 ? 11.415 -7.082 -18.871 1.00 57.80 158 ARG A O 1
ATOM 737 N N . LYS A 1 98 ? 9.890 -5.493 -19.031 1.00 57.10 159 LYS A N 1
ATOM 738 C CA . LYS A 1 98 ? 10.799 -4.498 -18.435 1.00 55.83 159 LYS A CA 1
ATOM 739 C C . LYS A 1 98 ? 10.508 -4.372 -16.919 1.00 54.12 159 LYS A C 1
ATOM 740 O O . LYS A 1 98 ? 11.396 -4.058 -16.104 1.00 53.53 159 LYS A O 1
ATOM 742 N N . VAL A 1 99 ? 9.267 -4.669 -16.545 1.00 53.17 160 VAL A N 1
ATOM 743 C CA . VAL A 1 99 ? 8.762 -4.307 -15.225 1.00 51.57 160 VAL A CA 1
ATOM 744 C C . VAL A 1 99 ? 8.204 -5.493 -14.475 1.00 50.08 160 VAL A C 1
ATOM 745 O O . VAL A 1 99 ? 7.521 -6.333 -15.052 1.00 50.84 160 VAL A O 1
ATOM 749 N N . PHE A 1 100 ? 8.528 -5.540 -13.187 1.00 47.02 161 PHE A N 1
ATOM 750 C CA . PHE A 1 100 ? 8.069 -6.581 -12.276 1.00 45.63 161 PHE A CA 1
ATOM 751 C C . PHE A 1 100 ? 6.896 -6.039 -11.468 1.00 45.39 161 PHE A C 1
ATOM 752 O O . PHE A 1 100 ? 7.073 -5.193 -10.610 1.00 45.05 161 PHE A O 1
ATOM 760 N N . PRO A 1 101 ? 5.682 -6.509 -11.759 1.00 45.62 162 PRO A N 1
ATOM 761 C CA . PRO A 1 101 ? 4.540 -5.666 -11.397 1.00 46.26 162 PRO A CA 1
ATOM 762 C C . PRO A 1 101 ? 3.886 -5.924 -10.031 1.00 45.95 162 PRO A C 1
ATOM 763 O O . PRO A 1 101 ? 3.091 -5.100 -9.566 1.00 46.51 162 PRO A O 1
ATOM 767 N N . GLY A 1 102 ? 4.186 -7.053 -9.406 1.00 44.93 163 GLY A N 1
ATOM 768 C CA . GLY A 1 102 ? 3.508 -7.394 -8.144 1.00 44.70 163 GLY A CA 1
ATOM 769 C C . GLY A 1 102 ? 4.230 -6.928 -6.893 1.00 43.73 163 GLY A C 1
ATOM 770 O O . GLY A 1 102 ? 4.915 -5.917 -6.877 1.00 42.56 163 GLY A O 1
ATOM 771 N N . LYS A 1 103 ? 4.087 -7.723 -5.849 1.00 43.71 164 LYS A N 1
ATOM 772 C CA . LYS A 1 103 ? 4.714 -7.442 -4.556 1.00 43.04 164 LYS A CA 1
ATOM 773 C C . LYS A 1 103 ? 5.858 -8.403 -4.274 1.00 41.69 164 LYS A C 1
ATOM 774 O O . LYS A 1 103 ? 5.838 -9.542 -4.751 1.00 41.53 164 LYS A O 1
ATOM 780 N N . VAL A 1 104 ? 6.842 -7.931 -3.493 1.00 40.57 165 VAL A N 1
ATOM 781 C CA . VAL A 1 104 ? 7.909 -8.794 -2.969 1.00 39.43 165 VAL A CA 1
ATOM 782 C C . VAL A 1 104 ? 7.388 -9.560 -1.767 1.00 40.28 165 VAL A C 1
ATOM 783 O O . VAL A 1 104 ? 6.752 -9.014 -0.913 1.00 40.82 165 VAL A O 1
ATOM 787 N N . VAL A 1 105 ? 7.661 -10.844 -1.747 1.00 40.72 166 VAL A N 1
ATOM 788 C CA . VAL A 1 105 ? 7.151 -11.726 -0.742 1.00 41.96 166 VAL A CA 1
ATOM 789 C C . VAL A 1 105 ? 8.170 -12.810 -0.498 1.00 42.97 166 VAL A C 1
ATOM 790 O O . VAL A 1 105 ? 8.735 -13.396 -1.443 1.00 43.97 166 VAL A O 1
ATOM 794 N N . VAL A 1 106 ? 8.424 -13.071 0.765 1.00 43.82 167 VAL A N 1
ATOM 795 C CA . VAL A 1 106 ? 9.267 -14.205 1.133 1.00 45.17 167 VAL A CA 1
ATOM 796 C C . VAL A 1 106 ? 8.390 -15.444 1.098 1.00 47.36 167 VAL A C 1
ATOM 797 O O . VAL A 1 106 ? 7.342 -15.508 1.757 1.00 47.98 167 VAL A O 1
ATOM 801 N N . ALA A 1 107 ? 8.813 -16.411 0.302 1.00 49.68 168 ALA A N 1
ATOM 802 C CA . ALA A 1 107 ? 8.108 -17.682 0.197 1.00 52.52 168 ALA A CA 1
ATOM 803 C C . ALA A 1 107 ? 8.618 -18.629 1.280 1.00 55.41 168 ALA A C 1
ATOM 804 O O . ALA A 1 107 ? 9.488 -19.456 1.015 1.00 57.44 168 ALA A O 1
ATOM 806 N N . ALA A 1 108 ? 8.076 -18.477 2.486 1.00 57.81 169 ALA A N 1
ATOM 807 C CA . ALA A 1 108 ? 8.467 -19.269 3.675 1.00 60.26 169 ALA A CA 1
ATOM 808 C C . ALA A 1 108 ? 7.571 -20.493 3.879 1.00 61.78 169 ALA A C 1
ATOM 809 O O . ALA A 1 108 ? 7.959 -21.482 4.494 1.00 62.72 169 ALA A O 1
ATOM 811 N N . MET A 1 109 ? 6.377 -20.413 3.326 1.00 62.94 170 MET A N 1
ATOM 812 C CA . MET A 1 109 ? 5.325 -21.380 3.610 1.00 64.35 170 MET A CA 1
ATOM 813 C C . MET A 1 109 ? 5.624 -22.755 2.963 1.00 64.23 170 MET A C 1
ATOM 814 O O . MET A 1 109 ? 6.705 -22.978 2.415 1.00 64.80 170 MET A O 1
ATOM 819 N N . GLN A 1 110 ? 4.666 -23.672 3.062 1.00 64.25 171 GLN A N 1
ATOM 820 C CA . GLN A 1 110 ? 4.725 -24.968 2.364 1.00 64.06 171 GLN A CA 1
ATOM 821 C C . GLN A 1 110 ? 4.119 -24.818 0.972 1.00 63.00 171 GLN A C 1
ATOM 822 O O . GLN A 1 110 ? 3.179 -24.048 0.775 1.00 62.33 171 GLN A O 1
ATOM 828 N N . ALA A 1 111 ? 4.636 -25.596 0.030 1.00 62.15 172 ALA A N 1
ATOM 829 C CA . ALA A 1 111 ? 4.273 -25.474 -1.401 1.00 61.72 172 ALA A CA 1
ATOM 830 C C . ALA A 1 111 ? 2.773 -25.194 -1.666 1.00 61.60 172 ALA A C 1
ATOM 831 O O . ALA A 1 111 ? 2.414 -24.332 -2.468 1.00 61.86 172 ALA A O 1
ATOM 833 N N . GLU A 1 112 ? 1.911 -25.902 -0.953 1.00 61.17 173 GLU A N 1
ATOM 834 C CA . GLU A 1 112 ? 0.459 -25.865 -1.198 1.00 61.35 173 GLU A CA 1
ATOM 835 C C . GLU A 1 112 ? -0.151 -24.555 -0.723 1.00 59.61 173 GLU A C 1
ATOM 836 O O . GLU A 1 112 ? -1.182 -24.121 -1.211 1.00 60.07 173 GLU A O 1
ATOM 842 N N . SER A 1 113 ? 0.511 -23.939 0.242 1.00 57.85 174 SER A N 1
ATOM 843 C CA . SER A 1 113 ? 0.029 -22.705 0.882 1.00 57.32 174 SER A CA 1
ATOM 844 C C . SER A 1 113 ? 0.480 -21.453 0.148 1.00 55.91 174 SER A C 1
ATOM 845 O O . SER A 1 113 ? -0.038 -20.361 0.386 1.00 55.72 174 SER A O 1
ATOM 848 N N . LEU A 1 114 ? 1.450 -21.616 -0.745 1.00 54.25 175 LEU A N 1
ATOM 849 C CA . LEU A 1 114 ? 2.037 -20.454 -1.442 1.00 53.60 175 LEU A CA 1
ATOM 850 C C . LEU A 1 114 ? 0.984 -19.652 -2.160 1.00 53.68 175 LEU A C 1
ATOM 851 O O . LEU A 1 114 ? 1.047 -18.437 -2.191 1.00 53.32 175 LEU A O 1
ATOM 856 N N . LYS A 1 115 ? -0.017 -20.339 -2.698 1.00 54.94 176 LYS A N 1
ATOM 857 C CA . LYS A 1 115 ? -1.048 -19.678 -3.527 1.00 56.01 176 LYS A CA 1
ATOM 858 C C . LYS A 1 115 ? -1.926 -18.637 -2.820 1.00 56.84 176 LYS A C 1
ATOM 859 O O . LYS A 1 115 ? -2.621 -17.857 -3.475 1.00 57.48 176 LYS A O 1
ATOM 865 N N . GLU A 1 116 ? -1.881 -18.596 -1.496 1.00 57.37 177 GLU A N 1
ATOM 866 C CA . GLU A 1 116 ? -2.728 -17.630 -0.737 1.00 58.68 177 GLU A CA 1
ATOM 867 C C . GLU A 1 116 ? -2.045 -16.306 -0.427 1.00 57.90 177 GLU A C 1
ATOM 868 O O . GLU A 1 116 ? -2.695 -15.325 -0.080 1.00 58.90 177 GLU A O 1
ATOM 874 N N . PHE A 1 117 ? -0.729 -16.289 -0.556 1.00 56.27 178 PHE A N 1
ATOM 875 C CA . PHE A 1 117 ? 0.049 -15.069 -0.334 1.00 55.67 178 PHE A CA 1
ATOM 876 C C . PHE A 1 117 ? 0.692 -14.551 -1.619 1.00 54.15 178 PHE A C 1
ATOM 877 O O . PHE A 1 117 ? 1.052 -13.382 -1.735 1.00 54.45 178 PHE A O 1
ATOM 885 N N . ILE A 1 118 ? 0.837 -15.439 -2.584 1.00 53.16 179 ILE A N 1
ATOM 886 C CA . ILE A 1 118 ? 1.637 -15.159 -3.756 1.00 51.86 179 ILE A CA 1
ATOM 887 C C . ILE A 1 118 ? 0.781 -15.263 -4.998 1.00 51.93 179 ILE A C 1
ATOM 888 O O . ILE A 1 118 ? 0.017 -16.191 -5.180 1.00 52.48 179 ILE A O 1
ATOM 893 N N . SER A 1 119 ? 0.963 -14.288 -5.855 1.00 51.23 180 SER A N 1
ATOM 894 C CA . SER A 1 119 ? 0.013 -13.975 -6.901 1.00 51.74 180 SER A CA 1
ATOM 895 C C . SER A 1 119 ? 0.762 -13.669 -8.218 1.00 50.59 180 SER A C 1
ATOM 896 O O . SER A 1 119 ? 1.883 -13.124 -8.207 1.00 47.96 180 SER A O 1
ATOM 899 N N . GLU A 1 120 ? 0.151 -14.031 -9.343 1.00 50.35 181 GLU A N 1
ATOM 900 C CA . GLU A 1 120 ? 0.750 -13.735 -10.671 1.00 49.59 181 GLU A CA 1
ATOM 901 C C . GLU A 1 120 ? 1.365 -12.338 -10.693 1.00 47.51 181 GLU A C 1
ATOM 902 O O . GLU A 1 120 ? 0.708 -11.349 -10.407 1.00 47.23 181 GLU A O 1
ATOM 908 N N . GLY A 1 121 ? 2.651 -12.278 -11.020 1.00 46.02 182 GLY A N 1
ATOM 909 C CA . GLY A 1 121 ? 3.364 -11.004 -11.152 1.00 44.63 182 GLY A CA 1
ATOM 910 C C . GLY A 1 121 ? 4.212 -10.616 -9.968 1.00 43.15 182 GLY A C 1
ATOM 911 O O . GLY A 1 121 ? 5.029 -9.666 -10.023 1.00 41.84 182 GLY A O 1
ATOM 912 N N . ASP A 1 122 ? 4.031 -11.348 -8.881 1.00 42.69 183 ASP A N 1
ATOM 913 C CA . ASP A 1 122 ? 4.788 -11.062 -7.660 1.00 42.39 183 ASP A CA 1
ATOM 914 C C . ASP A 1 122 ? 6.278 -11.338 -7.837 1.00 42.29 183 ASP A C 1
ATOM 915 O O . ASP A 1 122 ? 6.714 -11.997 -8.797 1.00 42.01 183 ASP A O 1
ATOM 920 N N . ILE A 1 123 ? 7.044 -10.786 -6.908 1.00 41.90 184 ILE A N 1
ATOM 921 C CA . ILE A 1 123 ? 8.454 -11.109 -6.750 1.00 41.98 184 ILE A CA 1
ATOM 922 C C . ILE A 1 123 ? 8.610 -11.963 -5.511 1.00 42.35 184 ILE A C 1
ATOM 923 O O . ILE A 1 123 ? 8.339 -11.523 -4.372 1.00 44.04 184 ILE A O 1
ATOM 928 N N . ALA A 1 124 ? 9.059 -13.186 -5.729 1.00 42.43 185 ALA A N 1
ATOM 929 C CA . ALA A 1 124 ? 9.165 -14.184 -4.662 1.00 42.17 185 ALA A CA 1
ATOM 930 C C . ALA A 1 124 ? 10.588 -14.484 -4.279 1.00 42.23 185 ALA A C 1
ATOM 931 O O . ALA A 1 124 ? 11.402 -14.834 -5.097 1.00 43.20 185 ALA A O 1
ATOM 933 N N . ILE A 1 125 ? 10.869 -14.350 -2.996 1.00 43.32 186 ILE A N 1
ATOM 934 C CA . ILE A 1 125 ? 12.152 -14.734 -2.453 1.00 43.65 186 ILE A CA 1
ATOM 935 C C . ILE A 1 125 ? 12.001 -16.111 -1.864 1.00 45.09 186 ILE A C 1
ATOM 936 O O . ILE A 1 125 ? 11.178 -16.327 -0.998 1.00 44.87 186 ILE A O 1
ATOM 941 N N . ALA A 1 126 ? 12.800 -17.043 -2.379 1.00 46.87 187 ALA A N 1
ATOM 942 C CA . ALA A 1 126 ? 12.653 -18.471 -2.100 1.00 48.18 187 ALA A CA 1
ATOM 943 C C . ALA A 1 126 ? 13.976 -19.131 -1.828 1.00 49.98 187 ALA A C 1
ATOM 944 O O . ALA A 1 126 ? 15.022 -18.675 -2.283 1.00 49.87 187 ALA A O 1
ATOM 946 N N . GLY A 1 127 ? 13.907 -20.242 -1.110 1.00 52.22 188 GLY A N 1
ATOM 947 C CA . GLY A 1 127 ? 15.082 -21.065 -0.840 1.00 55.12 188 GLY A CA 1
ATOM 948 C C . GLY A 1 127 ? 15.374 -22.116 -1.893 1.00 57.45 188 GLY A C 1
ATOM 949 O O . GLY A 1 127 ? 14.913 -22.044 -3.029 1.00 56.95 188 GLY A O 1
ATOM 950 N N . ASP A 1 128 ? 16.121 -23.116 -1.440 1.00 60.90 189 ASP A N 1
ATOM 951 C CA . ASP A 1 128 ? 16.717 -24.184 -2.259 1.00 63.54 189 ASP A CA 1
ATOM 952 C C . ASP A 1 128 ? 15.675 -25.206 -2.714 1.00 64.40 189 ASP A C 1
ATOM 953 O O . ASP A 1 128 ? 15.906 -25.988 -3.657 1.00 65.99 189 ASP A O 1
ATOM 958 N N . ARG A 1 129 ? 14.536 -25.215 -2.036 1.00 64.07 190 ARG A N 1
ATOM 959 C CA . ARG A 1 129 ? 13.524 -26.240 -2.281 1.00 64.56 190 ARG A CA 1
ATOM 960 C C . ARG A 1 129 ? 12.995 -26.144 -3.707 1.00 64.21 190 ARG A C 1
ATOM 961 O O . ARG A 1 129 ? 12.432 -25.115 -4.098 1.00 64.06 190 ARG A O 1
ATOM 969 N N . ALA A 1 130 ? 13.177 -27.218 -4.479 1.00 64.46 191 ALA A N 1
ATOM 970 C CA . ALA A 1 130 ? 12.696 -27.275 -5.883 1.00 64.04 191 ALA A CA 1
ATOM 971 C C . ALA A 1 130 ? 11.169 -27.360 -5.971 1.00 62.71 191 ALA A C 1
ATOM 972 O O . ALA A 1 130 ? 10.578 -26.938 -6.968 1.00 63.05 191 ALA A O 1
ATOM 974 N N . GLU A 1 131 ? 10.545 -27.900 -4.928 1.00 61.29 192 GLU A N 1
ATOM 975 C CA . GLU A 1 131 ? 9.082 -28.012 -4.881 1.00 60.49 192 GLU A CA 1
ATOM 976 C C . GLU A 1 131 ? 8.493 -26.611 -4.844 1.00 58.31 192 GLU A C 1
ATOM 977 O O . GLU A 1 131 ? 7.545 -26.316 -5.552 1.00 58.79 192 GLU A O 1
ATOM 983 N N . ILE A 1 132 ? 9.090 -25.763 -4.007 1.00 56.17 193 ILE A N 1
ATOM 984 C CA . ILE A 1 132 ? 8.661 -24.380 -3.835 1.00 53.94 193 ILE A CA 1
ATOM 985 C C . ILE A 1 132 ? 8.930 -23.598 -5.103 1.00 53.11 193 ILE A C 1
ATOM 986 O O . ILE A 1 132 ? 8.086 -22.850 -5.589 1.00 52.08 193 ILE A O 1
ATOM 991 N N . GLN A 1 133 ? 10.124 -23.799 -5.643 1.00 52.60 194 GLN A N 1
ATOM 992 C CA . GLN A 1 133 ? 10.548 -23.082 -6.822 1.00 52.18 194 GLN A CA 1
ATOM 993 C C . GLN A 1 133 ? 9.567 -23.316 -7.968 1.00 52.16 194 GLN A C 1
ATOM 994 O O . GLN A 1 133 ? 9.200 -22.379 -8.665 1.00 51.32 194 GLN A O 1
ATOM 1000 N N . ALA A 1 134 ? 9.112 -24.560 -8.107 1.00 52.18 195 ALA A N 1
ATOM 1001 C CA . ALA A 1 134 ? 8.197 -24.951 -9.195 1.00 52.79 195 ALA A CA 1
ATOM 1002 C C . ALA A 1 134 ? 6.768 -24.478 -8.976 1.00 51.88 195 ALA A C 1
ATOM 1003 O O . ALA A 1 134 ? 6.064 -24.165 -9.915 1.00 52.84 195 ALA A O 1
ATOM 1005 N N . GLU A 1 135 ? 6.315 -24.409 -7.740 1.00 51.21 196 GLU A N 1
ATOM 1006 C CA . GLU A 1 135 ? 4.968 -23.870 -7.522 1.00 50.41 196 GLU A CA 1
ATOM 1007 C C . GLU A 1 135 ? 4.979 -22.369 -7.809 1.00 49.22 196 GLU A C 1
ATOM 1008 O O . GLU A 1 135 ? 4.011 -21.821 -8.328 1.00 50.15 196 GLU A O 1
ATOM 1014 N N . LEU A 1 136 ? 6.098 -21.714 -7.507 1.00 47.27 197 LEU A N 1
ATOM 1015 C CA . LEU A 1 136 ? 6.207 -20.264 -7.689 1.00 46.15 197 LEU A CA 1
ATOM 1016 C C . LEU A 1 136 ? 6.108 -19.965 -9.180 1.00 46.53 197 LEU A C 1
ATOM 1017 O O . LEU A 1 136 ? 5.437 -19.010 -9.606 1.00 46.80 197 LEU A O 1
ATOM 1022 N N . ILE A 1 137 ? 6.751 -20.822 -9.971 1.00 46.93 198 ILE A N 1
ATOM 1023 C CA . ILE A 1 137 ? 6.752 -20.690 -11.414 1.00 47.57 198 ILE A CA 1
ATOM 1024 C C . ILE A 1 137 ? 5.344 -20.925 -11.959 1.00 49.58 198 ILE A C 1
ATOM 1025 O O . ILE A 1 137 ? 4.880 -20.168 -12.799 1.00 49.94 198 ILE A O 1
ATOM 1030 N N . GLU A 1 138 ? 4.656 -21.949 -11.440 1.00 50.82 199 GLU A N 1
ATOM 1031 C CA . GLU A 1 138 ? 3.257 -22.241 -11.830 1.00 52.81 199 GLU A CA 1
ATOM 1032 C C . GLU A 1 138 ? 2.317 -21.086 -11.484 1.00 52.75 199 GLU A C 1
ATOM 1033 O O . GLU A 1 138 ? 1.297 -20.883 -12.139 1.00 54.18 199 GLU A O 1
ATOM 1039 N N . LEU A 1 139 ? 2.646 -20.336 -10.442 1.00 51.46 200 LEU A N 1
ATOM 1040 C CA . LEU A 1 139 ? 1.799 -19.212 -10.026 1.00 51.47 200 LEU A CA 1
ATOM 1041 C C . LEU A 1 139 ? 2.124 -17.969 -10.852 1.00 51.99 200 LEU A C 1
ATOM 1042 O O . LEU A 1 139 ? 1.581 -16.888 -10.627 1.00 52.70 200 LEU A O 1
ATOM 1047 N N . LYS A 1 140 ? 3.030 -18.142 -11.809 1.00 51.89 201 LYS A N 1
ATOM 1048 C CA . LYS A 1 140 ? 3.426 -17.076 -12.742 1.00 51.61 201 LYS A CA 1
ATOM 1049 C C . LYS A 1 140 ? 3.926 -15.825 -12.045 1.00 49.73 201 LYS A C 1
ATOM 1050 O O . LYS A 1 140 ? 3.546 -14.712 -12.356 1.00 50.10 201 LYS A O 1
ATOM 1056 N N . VAL A 1 141 ? 4.796 -16.036 -11.077 1.00 48.07 202 VAL A N 1
ATOM 1057 C CA . VAL A 1 141 ? 5.545 -14.926 -10.498 1.00 46.23 202 VAL A CA 1
ATOM 1058 C C . VAL A 1 141 ? 6.332 -14.256 -11.640 1.00 46.49 202 VAL A C 1
ATOM 1059 O O . VAL A 1 141 ? 6.739 -14.907 -12.603 1.00 46.75 202 VAL A O 1
ATOM 1063 N N . SER A 1 142 ? 6.479 -12.950 -11.551 1.00 44.73 203 SER A N 1
ATOM 1064 C CA . SER A 1 142 ? 7.215 -12.228 -12.562 1.00 45.24 203 SER A CA 1
ATOM 1065 C C . SER A 1 142 ? 8.712 -12.403 -12.309 1.00 44.07 203 SER A C 1
ATOM 1066 O O . SER A 1 142 ? 9.518 -12.318 -13.224 1.00 44.91 203 SER A O 1
ATOM 1069 N N . LEU A 1 143 ? 9.074 -12.674 -11.064 1.00 42.11 204 LEU A N 1
ATOM 1070 C CA . LEU A 1 143 ? 10.496 -12.839 -10.704 1.00 40.88 204 LEU A CA 1
ATOM 1071 C C . LEU A 1 143 ? 10.680 -13.775 -9.547 1.00 40.53 204 LEU A C 1
ATOM 1072 O O . LEU A 1 143 ? 10.142 -13.554 -8.454 1.00 39.95 204 LEU A O 1
ATOM 1077 N N . LEU A 1 144 ? 11.464 -14.814 -9.814 1.00 40.74 205 LEU A N 1
ATOM 1078 C CA . LEU A 1 144 ? 11.908 -15.761 -8.803 1.00 40.73 205 LEU A CA 1
ATOM 1079 C C . LEU A 1 144 ? 13.343 -15.461 -8.388 1.00 40.94 205 LEU A C 1
ATOM 1080 O O . LEU A 1 144 ? 14.253 -15.506 -9.197 1.00 41.05 205 LEU A O 1
ATOM 1085 N N . ILE A 1 145 ? 13.509 -15.102 -7.112 1.00 40.96 206 ILE A N 1
ATOM 1086 C CA . ILE A 1 145 ? 14.823 -14.894 -6.519 1.00 41.29 206 ILE A CA 1
ATOM 1087 C C . ILE A 1 145 ? 15.148 -16.065 -5.588 1.00 42.20 206 ILE A C 1
ATOM 1088 O O . ILE A 1 145 ? 14.539 -16.226 -4.540 1.00 41.68 206 ILE A O 1
ATOM 1093 N N . VAL A 1 146 ? 16.117 -16.878 -5.992 1.00 44.04 207 VAL A N 1
ATOM 1094 C CA . VAL A 1 146 ? 16.572 -18.005 -5.177 1.00 45.50 207 VAL A CA 1
ATOM 1095 C C . VAL A 1 146 ? 17.728 -17.555 -4.305 1.00 46.75 207 VAL A C 1
ATOM 1096 O O . VAL A 1 146 ? 18.694 -16.949 -4.797 1.00 47.86 207 VAL A O 1
ATOM 1100 N N . THR A 1 147 ? 17.593 -17.818 -3.001 1.00 47.45 208 THR A N 1
ATOM 1101 C CA . THR A 1 147 ? 18.577 -17.396 -1.990 1.00 49.52 208 THR A CA 1
ATOM 1102 C C . THR A 1 147 ? 19.660 -18.451 -1.810 1.00 51.52 208 THR A C 1
ATOM 1103 O O . THR A 1 147 ? 19.593 -19.539 -2.370 1.00 52.39 208 THR A O 1
ATOM 1107 N N . GLY A 1 148 ? 20.645 -18.106 -1.002 1.00 53.15 209 GLY A N 1
ATOM 1108 C CA . GLY A 1 148 ? 21.654 -19.053 -0.537 1.00 55.38 209 GLY A CA 1
ATOM 1109 C C . GLY A 1 148 ? 22.751 -19.391 -1.522 1.00 57.47 209 GLY A C 1
ATOM 1110 O O . GLY A 1 148 ? 23.641 -20.186 -1.208 1.00 59.15 209 GLY A O 1
ATOM 1111 N N . GLY A 1 149 ? 22.696 -18.787 -2.710 1.00 57.77 210 GLY A N 1
ATOM 1112 C CA . GLY A 1 149 ? 23.669 -19.067 -3.775 1.00 59.32 210 GLY A CA 1
ATOM 1113 C C . GLY A 1 149 ? 23.352 -20.394 -4.451 1.00 60.67 210 GLY A C 1
ATOM 1114 O O . GLY A 1 149 ? 24.129 -20.905 -5.246 1.00 62.64 210 GLY A O 1
ATOM 1115 N N . HIS A 1 150 ? 22.175 -20.917 -4.136 1.00 60.12 211 HIS A N 1
ATOM 1116 C CA . HIS A 1 150 ? 21.712 -22.224 -4.620 1.00 61.39 211 HIS A CA 1
ATOM 1117 C C . HIS A 1 150 ? 21.073 -22.195 -6.004 1.00 60.80 211 HIS A C 1
ATOM 1118 O O . HIS A 1 150 ? 19.864 -22.376 -6.147 1.00 58.63 211 HIS A O 1
ATOM 1125 N N . THR A 1 151 ? 21.900 -21.970 -7.021 1.00 62.47 212 THR A N 1
ATOM 1126 C CA . THR A 1 151 ? 21.409 -21.960 -8.404 1.00 63.21 212 THR A CA 1
ATOM 1127 C C . THR A 1 151 ? 20.468 -23.166 -8.581 1.00 63.77 212 THR A C 1
ATOM 1128 O O . THR A 1 151 ? 20.832 -24.285 -8.257 1.00 65.22 212 THR A O 1
ATOM 1132 N N . PRO A 1 152 ? 19.239 -22.939 -9.060 1.00 63.17 213 PRO A N 1
ATOM 1133 C CA . PRO A 1 152 ? 18.256 -24.028 -9.110 1.00 63.44 213 PRO A CA 1
ATOM 1134 C C . PRO A 1 152 ? 18.567 -25.060 -10.205 1.00 65.32 213 PRO A C 1
ATOM 1135 O O . PRO A 1 152 ? 19.470 -24.859 -11.015 1.00 66.81 213 PRO A O 1
ATOM 1139 N N . SER A 1 153 ? 17.810 -26.146 -10.219 1.00 65.77 214 SER A N 1
ATOM 1140 C CA . SER A 1 153 ? 18.063 -27.264 -11.138 1.00 67.79 214 SER A CA 1
ATOM 1141 C C . SER A 1 153 ? 17.729 -26.931 -12.583 1.00 68.67 214 SER A C 1
ATOM 1142 O O . SER A 1 153 ? 16.959 -26.017 -12.873 1.00 67.73 214 SER A O 1
ATOM 1145 N N . LYS A 1 154 ? 18.324 -27.711 -13.482 1.00 70.89 215 LYS A N 1
ATOM 1146 C CA . LYS A 1 154 ? 18.115 -27.572 -14.931 1.00 71.89 215 LYS A CA 1
ATOM 1147 C C . LYS A 1 154 ? 16.635 -27.743 -15.251 1.00 70.72 215 LYS A C 1
ATOM 1148 O O . LYS A 1 154 ? 16.106 -27.103 -16.157 1.00 70.89 215 LYS A O 1
ATOM 1154 N N . GLU A 1 155 ? 15.975 -28.596 -14.484 1.00 69.56 216 GLU A N 1
ATOM 1155 C CA . GLU A 1 155 ? 14.530 -28.801 -14.633 1.00 68.95 216 GLU A CA 1
ATOM 1156 C C . GLU A 1 155 ? 13.768 -27.501 -14.407 1.00 66.67 216 GLU A C 1
ATOM 1157 O O . GLU A 1 155 ? 12.917 -27.098 -15.212 1.00 66.70 216 GLU A O 1
ATOM 1163 N N . ILE A 1 156 ? 14.079 -26.863 -13.285 1.00 64.60 217 ILE A N 1
ATOM 1164 C CA . ILE A 1 156 ? 13.368 -25.662 -12.861 1.00 62.35 217 ILE A CA 1
ATOM 1165 C C . ILE A 1 156 ? 13.615 -24.525 -13.852 1.00 62.45 217 ILE A C 1
ATOM 1166 O O . ILE A 1 156 ? 12.694 -23.793 -14.213 1.00 61.76 217 ILE A O 1
ATOM 1171 N N . ILE A 1 157 ? 14.858 -24.416 -14.315 1.00 63.01 218 ILE A N 1
ATOM 1172 C CA . ILE A 1 157 ? 15.220 -23.443 -15.348 1.00 63.54 218 ILE A CA 1
ATOM 1173 C C . ILE A 1 157 ? 14.413 -23.637 -16.624 1.00 64.76 218 ILE A C 1
ATOM 1174 O O . ILE A 1 157 ? 13.998 -22.665 -17.243 1.00 64.68 218 ILE A O 1
ATOM 1179 N N . GLU A 1 158 ? 14.166 -24.889 -16.993 1.00 66.07 219 GLU A N 1
ATOM 1180 C CA . GLU A 1 158 ? 13.405 -25.205 -18.228 1.00 67.91 219 GLU A CA 1
ATOM 1181 C C . GLU A 1 158 ? 11.909 -24.947 -18.020 1.00 65.99 219 GLU A C 1
ATOM 1182 O O . GLU A 1 158 ? 11.196 -24.575 -18.957 1.00 66.60 219 GLU A O 1
ATOM 1188 N N . LEU A 1 159 ? 11.444 -25.123 -16.788 1.00 63.54 220 LEU A N 1
ATOM 1189 C CA . LEU A 1 159 ? 10.052 -24.802 -16.453 1.00 62.09 220 LEU A CA 1
ATOM 1190 C C . LEU A 1 159 ? 9.906 -23.276 -16.557 1.00 61.47 220 LEU A C 1
ATOM 1191 O O . LEU A 1 159 ? 8.908 -22.739 -17.052 1.00 61.82 220 LEU A O 1
ATOM 1196 N N . ALA A 1 160 ? 10.947 -22.584 -16.114 1.00 60.29 221 ALA A N 1
ATOM 1197 C CA . ALA A 1 160 ? 10.960 -21.129 -16.141 1.00 59.30 221 ALA A CA 1
ATOM 1198 C C . ALA A 1 160 ? 10.976 -20.662 -17.581 1.00 60.43 221 ALA A C 1
ATOM 1199 O O . ALA A 1 160 ? 10.232 -19.747 -17.941 1.00 59.49 221 ALA A O 1
ATOM 1201 N N . LYS A 1 161 ? 11.813 -21.312 -18.394 1.00 62.49 222 LYS A N 1
ATOM 1202 C CA . LYS A 1 161 ? 11.983 -20.950 -19.828 1.00 64.90 222 LYS A CA 1
ATOM 1203 C C . LYS A 1 161 ? 10.657 -21.020 -20.559 1.00 65.49 222 LYS A C 1
ATOM 1204 O O . LYS A 1 161 ? 10.268 -20.111 -21.292 1.00 66.04 222 LYS A O 1
ATOM 1210 N N . LYS A 1 162 ? 9.964 -22.107 -20.306 1.00 65.47 223 LYS A N 1
ATOM 1211 C CA . LYS A 1 162 ? 8.705 -22.413 -20.970 1.00 67.11 223 LYS A CA 1
ATOM 1212 C C . LYS A 1 162 ? 7.652 -21.358 -20.652 1.00 65.63 223 LYS A C 1
ATOM 1213 O O . LYS A 1 162 ? 6.924 -20.908 -21.530 1.00 67.36 223 LYS A O 1
ATOM 1219 N N . ASN A 1 163 ? 7.575 -20.976 -19.383 1.00 63.00 224 ASN A N 1
ATOM 1220 C CA . ASN A 1 163 ? 6.521 -20.066 -18.901 1.00 61.25 224 ASN A CA 1
ATOM 1221 C C . ASN A 1 163 ? 6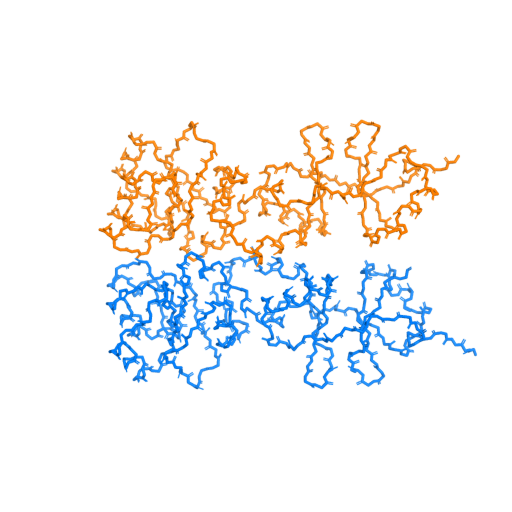.949 -18.599 -18.865 1.00 59.71 224 ASN A C 1
ATOM 1222 O O . ASN A 1 163 ? 6.173 -17.707 -18.502 1.00 59.16 224 ASN A O 1
ATOM 1227 N N . ASN A 1 164 ? 8.200 -18.372 -19.254 1.00 58.71 225 ASN A N 1
ATOM 1228 C CA . ASN A 1 164 ? 8.772 -17.028 -19.386 1.00 56.87 225 ASN A CA 1
ATOM 1229 C C . ASN A 1 164 ? 8.784 -16.320 -18.042 1.00 53.41 225 ASN A C 1
ATOM 1230 O O . ASN A 1 164 ? 8.395 -15.160 -17.901 1.00 52.74 225 ASN A O 1
ATOM 1235 N N . ILE A 1 165 ? 9.249 -17.054 -17.057 1.00 51.27 226 ILE A N 1
ATOM 1236 C CA . ILE A 1 165 ? 9.453 -16.509 -15.720 1.00 48.83 226 ILE A CA 1
ATOM 1237 C C . ILE A 1 165 ? 10.916 -16.201 -15.547 1.00 47.63 226 ILE A C 1
ATOM 1238 O O . ILE A 1 165 ? 11.767 -17.084 -15.727 1.00 48.40 226 ILE A O 1
ATOM 1243 N N . THR A 1 166 ? 11.206 -14.947 -15.239 1.00 45.54 227 THR A N 1
ATOM 1244 C CA . THR A 1 166 ? 12.579 -14.551 -14.918 1.00 44.70 227 THR A CA 1
ATOM 1245 C C . THR A 1 166 ? 13.011 -15.157 -13.587 1.00 44.45 227 THR A C 1
ATOM 1246 O O . THR A 1 166 ? 12.272 -15.127 -12.591 1.00 43.29 227 THR A O 1
ATOM 1250 N N . VAL A 1 167 ? 14.199 -15.747 -13.601 1.00 45.13 228 VAL A N 1
ATOM 1251 C CA . VAL A 1 167 ? 14.749 -16.407 -12.435 1.00 44.53 228 VAL A CA 1
ATOM 1252 C C . VAL A 1 167 ? 16.177 -15.955 -12.197 1.00 45.17 228 VAL A C 1
ATOM 1253 O O . VAL A 1 167 ? 16.973 -15.919 -13.110 1.00 46.50 228 VAL A O 1
ATOM 1257 N N . ILE A 1 168 ? 16.487 -15.615 -10.956 1.00 44.12 229 ILE A N 1
ATOM 1258 C CA . ILE A 1 168 ? 17.830 -15.263 -10.586 1.00 44.26 229 ILE A CA 1
ATOM 1259 C C . ILE A 1 168 ? 18.215 -15.890 -9.260 1.00 44.34 229 ILE A C 1
ATOM 1260 O O . ILE A 1 168 ? 17.378 -16.405 -8.520 1.00 43.57 229 ILE A O 1
ATOM 1265 N N . THR A 1 169 ? 19.509 -15.837 -8.987 1.00 45.12 230 THR A N 1
ATOM 1266 C CA . THR A 1 169 ? 20.076 -16.432 -7.790 1.00 45.33 230 THR A CA 1
ATOM 1267 C C . THR A 1 169 ? 21.035 -15.481 -7.110 1.00 44.80 230 THR A C 1
ATOM 1268 O O . THR A 1 169 ? 21.955 -14.953 -7.729 1.00 46.01 230 THR A O 1
ATOM 1272 N N . THR A 1 170 ? 20.813 -15.275 -5.820 1.00 43.56 231 THR A N 1
ATOM 1273 C CA . THR A 1 170 ? 21.703 -14.435 -5.029 1.00 43.43 231 THR A CA 1
ATOM 1274 C C . THR A 1 170 ? 22.429 -15.254 -3.972 1.00 44.41 231 THR A C 1
ATOM 1275 O O . THR A 1 170 ? 21.923 -16.270 -3.533 1.00 44.72 231 THR A O 1
ATOM 1279 N N . PRO A 1 171 ? 23.598 -14.791 -3.509 1.00 45.98 232 PRO A N 1
ATOM 1280 C CA . PRO A 1 171 ? 24.227 -15.571 -2.423 1.00 47.18 232 PRO A CA 1
ATOM 1281 C C . PRO A 1 171 ? 23.567 -15.341 -1.053 1.00 46.53 232 PRO A C 1
ATOM 1282 O O . PRO A 1 171 ? 23.747 -16.097 -0.112 1.00 47.76 232 PRO A O 1
ATOM 1286 N N . HIS A 1 172 ? 22.732 -14.325 -0.983 1.00 45.36 233 HIS A N 1
ATOM 1287 C CA . HIS A 1 172 ? 22.243 -13.828 0.298 1.00 43.28 233 HIS A CA 1
ATOM 1288 C C . HIS A 1 172 ? 21.108 -14.666 0.787 1.00 43.15 233 HIS A C 1
ATOM 1289 O O . HIS A 1 172 ? 20.345 -15.206 -0.004 1.00 42.61 233 HIS A O 1
ATOM 1296 N N . ASP A 1 173 ? 20.973 -14.768 2.105 1.00 43.68 234 ASP A N 1
ATOM 1297 C CA . ASP A 1 173 ? 19.783 -15.389 2.676 1.00 43.67 234 ASP A CA 1
ATOM 1298 C C . ASP A 1 173 ? 18.581 -14.447 2.567 1.00 42.55 234 ASP A C 1
ATOM 1299 O O . ASP A 1 173 ? 18.715 -13.302 2.126 1.00 41.96 234 ASP A O 1
ATOM 1304 N N . SER A 1 174 ? 17.407 -14.938 2.961 1.00 42.16 235 SER A N 1
ATOM 1305 C CA . SER A 1 174 ? 16.165 -14.218 2.665 1.00 41.50 235 SER A CA 1
ATOM 1306 C C . SER A 1 174 ? 16.010 -12.945 3.468 1.00 40.86 235 SER A C 1
ATOM 1307 O O . SER A 1 174 ? 15.493 -11.940 2.941 1.00 40.77 235 SER A O 1
ATOM 1310 N N . PHE A 1 175 ? 16.489 -12.945 4.708 1.00 40.53 236 PHE A N 1
ATOM 1311 C CA . PHE A 1 175 ? 16.457 -11.729 5.493 1.00 40.00 236 PHE A CA 1
ATOM 1312 C C . PHE A 1 175 ? 17.282 -10.656 4.785 1.00 39.80 236 PHE A C 1
ATOM 1313 O O . PHE A 1 175 ? 16.861 -9.492 4.660 1.00 38.83 236 PHE A O 1
ATOM 1321 N N . THR A 1 176 ? 18.475 -11.053 4.349 1.00 40.29 237 THR A N 1
ATOM 1322 C CA . THR A 1 176 ? 19.427 -10.117 3.754 1.00 40.64 237 THR A CA 1
ATOM 1323 C C . THR A 1 176 ? 18.920 -9.618 2.402 1.00 39.29 237 THR A C 1
ATOM 1324 O O . THR A 1 176 ? 18.927 -8.439 2.136 1.00 39.74 237 THR A O 1
ATOM 1328 N N . ALA A 1 177 ? 18.422 -10.519 1.580 1.00 39.40 238 ALA A N 1
ATOM 1329 C CA . ALA A 1 177 ? 17.874 -10.150 0.271 1.00 38.83 238 ALA A CA 1
ATOM 1330 C C . ALA A 1 177 ? 16.708 -9.157 0.438 1.00 38.29 238 ALA A C 1
ATOM 1331 O O . ALA A 1 177 ? 16.550 -8.201 -0.338 1.00 37.72 238 ALA A O 1
ATOM 1333 N N . SER A 1 178 ? 15.927 -9.374 1.486 1.00 38.55 239 SER A N 1
ATOM 1334 C CA . SER A 1 178 ? 14.755 -8.534 1.751 1.00 39.19 239 SER A CA 1
ATOM 1335 C C . SER A 1 178 ? 15.205 -7.133 2.123 1.00 40.55 239 SER A C 1
ATOM 1336 O O . SER A 1 178 ? 14.630 -6.149 1.692 1.00 41.31 239 SER A O 1
ATOM 1339 N N . ARG A 1 179 ? 16.272 -7.083 2.887 1.00 41.73 240 ARG A N 1
ATOM 1340 C CA . ARG A 1 179 ? 16.798 -5.844 3.446 1.00 43.65 240 ARG A CA 1
ATOM 1341 C C . ARG A 1 179 ? 17.528 -5.045 2.382 1.00 42.93 240 ARG A C 1
ATOM 1342 O O . ARG A 1 179 ? 17.524 -3.812 2.392 1.00 43.12 240 ARG A O 1
ATOM 1350 N N . LEU A 1 180 ? 18.098 -5.764 1.423 1.00 42.76 241 LEU A N 1
ATOM 1351 C CA . LEU A 1 180 ? 18.923 -5.153 0.374 1.00 42.60 241 LEU A CA 1
ATOM 1352 C C . LEU A 1 180 ? 18.178 -4.734 -0.877 1.00 41.62 241 LEU A C 1
ATOM 1353 O O . LEU A 1 180 ? 18.619 -3.853 -1.603 1.00 40.72 241 LEU A O 1
ATOM 1358 N N . ILE A 1 181 ? 17.065 -5.396 -1.154 1.00 41.42 242 ILE A N 1
ATOM 1359 C CA . ILE A 1 181 ? 16.446 -5.278 -2.461 1.00 41.59 242 ILE A CA 1
ATOM 1360 C C . ILE A 1 181 ? 15.963 -3.851 -2.763 1.00 41.97 242 ILE A C 1
ATOM 1361 O O . ILE A 1 181 ? 15.945 -3.442 -3.954 1.00 41.05 242 ILE A O 1
ATOM 1366 N N . VAL A 1 182 ? 15.637 -3.058 -1.731 1.00 41.70 243 VAL A N 1
ATOM 1367 C CA . VAL A 1 182 ? 15.173 -1.664 -1.989 1.00 42.07 243 VAL A CA 1
ATOM 1368 C C . VAL A 1 182 ? 16.314 -0.737 -2.446 1.00 41.70 243 VAL A C 1
ATOM 1369 O O . VAL A 1 182 ? 16.077 0.336 -3.008 1.00 41.36 243 VAL A O 1
ATOM 1373 N N . GLN A 1 183 ? 17.537 -1.204 -2.267 1.00 40.73 244 GLN A N 1
ATOM 1374 C CA . GLN A 1 183 ? 18.706 -0.454 -2.689 1.00 40.87 244 GLN A CA 1
ATOM 1375 C C . GLN A 1 183 ? 18.889 -0.544 -4.209 1.00 40.77 244 GLN A C 1
ATOM 1376 O O . GLN A 1 183 ? 19.771 0.053 -4.784 1.00 40.83 244 GLN A O 1
ATOM 1382 N N . SER A 1 184 ? 18.032 -1.305 -4.849 1.00 40.59 245 SER A N 1
ATOM 1383 C CA . SER A 1 184 ? 18.143 -1.526 -6.265 1.00 41.10 245 SER A CA 1
ATOM 1384 C C . SER A 1 184 ? 17.307 -0.495 -7.022 1.00 40.58 245 SER A C 1
ATOM 1385 O O . SER A 1 184 ? 17.448 -0.352 -8.233 1.00 40.55 245 SER A O 1
ATOM 1388 N N . LEU A 1 185 ? 16.470 0.249 -6.292 1.00 39.84 246 LEU A N 1
ATOM 1389 C CA . LEU A 1 185 ? 15.622 1.294 -6.885 1.00 39.74 246 LEU A CA 1
ATOM 1390 C C . LEU A 1 185 ? 16.408 2.315 -7.732 1.00 40.26 246 LEU A C 1
ATOM 1391 O O . LEU A 1 185 ? 17.462 2.810 -7.316 1.00 40.11 246 LEU A O 1
ATOM 1396 N N . PRO A 1 186 ? 15.863 2.698 -8.894 1.00 39.97 247 PRO A N 1
ATOM 1397 C CA . PRO A 1 186 ? 16.565 3.751 -9.652 1.00 40.53 247 PRO A CA 1
ATOM 1398 C C . PRO A 1 186 ? 16.452 5.110 -9.015 1.00 40.23 247 PRO A C 1
ATOM 1399 O O . PRO A 1 186 ? 15.420 5.447 -8.459 1.00 38.86 247 PRO A O 1
ATOM 1403 N N . VAL A 1 187 ? 17.520 5.896 -9.110 1.00 41.00 248 VAL A N 1
ATOM 1404 C CA . VAL A 1 187 ? 17.558 7.168 -8.414 1.00 41.57 248 VAL A CA 1
ATOM 1405 C C . VAL A 1 187 ? 16.373 8.052 -8.807 1.00 43.22 248 VAL A C 1
ATOM 1406 O O . VAL A 1 187 ? 15.879 8.821 -7.963 1.00 43.57 248 VAL A O 1
ATOM 1410 N N . ASP A 1 188 ? 15.874 7.928 -10.045 1.00 44.30 249 ASP A N 1
ATOM 1411 C CA . ASP A 1 188 ? 14.801 8.832 -10.510 1.00 45.35 249 ASP A CA 1
ATOM 1412 C C . ASP A 1 188 ? 13.468 8.545 -9.859 1.00 45.76 249 ASP A C 1
ATOM 1413 O O . ASP A 1 188 ? 12.563 9.372 -9.912 1.00 46.18 249 ASP A O 1
ATOM 1418 N N . TYR A 1 189 ? 13.343 7.398 -9.199 1.00 45.81 250 TYR A N 1
ATOM 1419 C CA . TYR A 1 189 ? 12.138 7.170 -8.397 1.00 46.29 250 TYR A CA 1
ATOM 1420 C C . TYR A 1 189 ? 12.204 7.927 -7.085 1.00 45.99 250 TYR A C 1
ATOM 1421 O O . TYR A 1 189 ? 11.188 8.298 -6.522 1.00 46.20 250 TYR A O 1
ATOM 1430 N N . VAL A 1 190 ? 13.424 8.168 -6.639 1.00 45.74 251 VAL A N 1
ATOM 1431 C CA . VAL A 1 190 ? 13.699 8.610 -5.251 1.00 46.01 251 VAL A CA 1
ATOM 1432 C C . VAL A 1 190 ? 14.112 10.080 -5.148 1.00 45.49 251 VAL A C 1
ATOM 1433 O O . VAL A 1 190 ? 13.847 10.765 -4.181 1.00 45.58 251 VAL A O 1
ATOM 1437 N N . MET A 1 191 ? 14.747 10.554 -6.198 1.00 45.77 252 MET A N 1
ATOM 1438 C CA . MET A 1 191 ? 15.355 11.876 -6.220 1.00 45.77 252 MET A CA 1
ATOM 1439 C C . MET A 1 191 ? 14.321 12.974 -6.064 1.00 46.64 252 MET A C 1
ATOM 1440 O O . MET A 1 191 ? 13.156 12.821 -6.410 1.00 46.55 252 MET A O 1
ATOM 1445 N N . THR A 1 192 ? 14.780 14.098 -5.548 1.00 47.88 253 THR A N 1
ATOM 1446 C CA . THR A 1 192 ? 13.998 15.340 -5.581 1.00 50.08 253 THR A CA 1
ATOM 1447 C C . THR A 1 192 ? 13.840 15.791 -7.042 1.00 51.28 253 THR A C 1
ATOM 1448 O O . THR A 1 192 ? 14.826 15.983 -7.735 1.00 50.22 253 THR A O 1
ATOM 1452 N N . LYS A 1 193 ? 12.597 15.916 -7.500 1.00 53.86 254 LYS A N 1
ATOM 1453 C CA . LYS A 1 193 ? 12.293 16.400 -8.860 1.00 56.04 254 LYS A CA 1
ATOM 1454 C C . LYS A 1 193 ? 11.662 17.774 -8.786 1.00 58.00 254 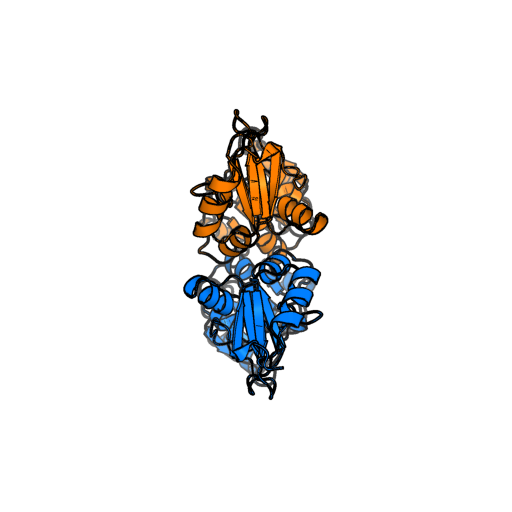LYS A C 1
ATOM 1455 O O . LYS A 1 193 ? 12.199 18.769 -9.276 1.00 59.23 254 LYS A O 1
ATOM 1461 N N . ASP A 1 194 ? 10.534 17.822 -8.108 1.00 59.54 255 ASP A N 1
ATOM 1462 C CA . ASP A 1 194 ? 9.758 19.048 -7.975 1.00 61.40 255 ASP A CA 1
ATOM 1463 C C . ASP A 1 194 ? 10.421 20.013 -7.013 1.00 61.38 255 ASP A C 1
ATOM 1464 O O . ASP A 1 194 ? 10.980 19.611 -5.987 1.00 61.01 255 ASP A O 1
ATOM 1469 N N . ASN A 1 195 ? 10.378 21.287 -7.369 1.00 61.74 256 ASN A N 1
ATOM 1470 C CA . ASN A 1 195 ? 10.915 22.353 -6.517 1.00 62.17 256 ASN A CA 1
ATOM 1471 C C . ASN A 1 195 ? 12.424 22.189 -6.230 1.00 60.21 256 ASN A C 1
ATOM 1472 O O . ASN A 1 195 ? 12.950 22.642 -5.214 1.00 60.53 256 ASN A O 1
ATOM 1477 N N . LEU A 1 196 ? 13.101 21.514 -7.143 1.00 58.19 257 LEU A N 1
ATOM 1478 C CA . LEU A 1 196 ? 14.558 21.511 -7.159 1.00 56.36 257 LEU A CA 1
ATOM 1479 C C . LEU A 1 196 ? 14.940 22.911 -7.548 1.00 55.53 257 LEU A C 1
ATOM 1480 O O . LEU A 1 196 ? 14.372 23.478 -8.474 1.00 56.65 257 LEU A O 1
ATOM 1485 N N . VAL A 1 197 ? 15.848 23.496 -6.793 1.00 53.85 258 VAL A N 1
ATOM 1486 C CA . VAL A 1 197 ? 16.307 24.843 -7.088 1.00 53.07 258 VAL A CA 1
ATOM 1487 C C . VAL A 1 197 ? 17.696 24.773 -7.698 1.00 51.67 258 VAL A C 1
ATOM 1488 O O . VAL A 1 197 ? 18.651 24.333 -7.066 1.00 50.68 258 VAL A O 1
ATOM 1492 N N . ALA A 1 198 ? 17.770 25.189 -8.960 1.00 51.40 259 ALA A N 1
ATOM 1493 C CA . ALA A 1 198 ? 19.007 25.212 -9.732 1.00 50.08 259 ALA A CA 1
ATOM 1494 C C . ALA A 1 198 ? 19.318 26.630 -10.107 1.00 50.60 259 ALA A C 1
ATOM 1495 O O . ALA A 1 198 ? 18.446 27.478 -10.110 1.00 52.05 259 ALA A O 1
ATOM 1497 N N . VAL A 1 199 ? 20.572 26.873 -10.444 1.00 49.79 260 VAL A N 1
ATOM 1498 C CA . VAL A 1 199 ? 20.988 28.158 -10.970 1.00 49.67 260 VAL A CA 1
ATOM 1499 C C . VAL A 1 199 ? 21.634 27.969 -12.340 1.00 49.57 260 VAL A C 1
ATOM 1500 O O . VAL A 1 199 ? 22.132 26.896 -12.672 1.00 48.73 260 VAL A O 1
ATOM 1504 N N . SER A 1 200 ? 21.570 29.008 -13.153 1.00 50.11 261 SER A N 1
ATOM 1505 C CA . SER A 1 200 ? 22.199 28.986 -14.483 1.00 51.21 261 SER A CA 1
ATOM 1506 C C . SER A 1 200 ? 23.534 29.718 -14.490 1.00 50.70 261 SER A C 1
ATOM 1507 O O . SER A 1 200 ? 23.705 30.721 -13.826 1.00 49.92 261 SER A O 1
ATOM 1510 N N . THR A 1 201 ? 24.465 29.198 -15.276 1.00 51.63 262 THR A N 1
ATOM 1511 C CA . THR A 1 201 ? 25.770 29.838 -15.489 1.00 52.39 262 THR A CA 1
ATOM 1512 C C . THR A 1 201 ? 25.651 31.338 -15.762 1.00 54.14 262 THR A C 1
ATOM 1513 O O . THR A 1 201 ? 26.485 32.140 -15.333 1.00 53.51 262 THR A O 1
ATOM 1517 N N . ASP A 1 202 ? 24.621 31.728 -16.501 1.00 56.09 263 ASP A N 1
ATOM 1518 C CA . ASP A 1 202 ? 24.507 33.140 -16.880 1.00 58.04 263 ASP A CA 1
ATOM 1519 C C . ASP A 1 202 ? 23.641 33.943 -15.912 1.00 58.41 263 ASP A C 1
ATOM 1520 O O . ASP A 1 202 ? 23.459 35.142 -16.093 1.00 58.94 263 ASP A O 1
ATOM 1525 N N . ASP A 1 203 ? 23.155 33.296 -14.858 1.00 58.09 264 ASP A N 1
ATOM 1526 C CA . ASP A 1 203 ? 22.479 34.024 -13.777 1.00 58.95 264 ASP A CA 1
ATOM 1527 C C . ASP A 1 203 ? 23.483 34.981 -13.117 1.00 59.48 264 ASP A C 1
ATOM 1528 O O . ASP A 1 203 ? 24.660 34.669 -12.981 1.00 58.87 264 ASP A O 1
ATOM 1533 N N . LEU A 1 204 ? 23.000 36.132 -12.681 1.00 60.74 265 LEU A N 1
ATOM 1534 C CA . LEU A 1 204 ? 23.856 37.099 -11.990 1.00 61.64 265 LEU A CA 1
ATOM 1535 C C . LEU A 1 204 ? 24.005 36.717 -10.520 1.00 61.89 265 LEU A C 1
ATOM 1536 O O . LEU A 1 204 ? 23.061 36.256 -9.880 1.00 61.83 265 LEU A O 1
ATOM 1541 N N . VAL A 1 205 ? 25.217 36.874 -10.005 1.00 62.44 266 VAL A N 1
ATOM 1542 C CA . VAL A 1 205 ? 25.522 36.412 -8.664 1.00 63.42 266 VAL A CA 1
ATOM 1543 C C . VAL A 1 205 ? 24.657 37.163 -7.672 1.00 65.53 266 VAL A C 1
ATOM 1544 O O . VAL A 1 205 ? 24.158 36.596 -6.708 1.00 65.84 266 VAL A O 1
ATOM 1548 N N . GLU A 1 206 ? 24.478 38.446 -7.957 1.00 67.65 267 GLU A N 1
ATOM 1549 C CA . GLU A 1 206 ? 23.589 39.332 -7.189 1.00 69.57 267 GLU A CA 1
ATOM 1550 C C . GLU A 1 206 ? 22.255 38.640 -6.918 1.00 70.28 267 GLU A C 1
ATOM 1551 O O . GLU A 1 206 ? 21.784 38.563 -5.781 1.00 71.14 267 GLU A O 1
ATOM 1557 N N . ASP A 1 207 ? 21.653 38.152 -7.988 1.00 70.32 268 ASP A N 1
ATOM 1558 C CA . ASP A 1 207 ? 20.287 37.598 -7.938 1.00 71.60 268 ASP A CA 1
ATOM 1559 C C . ASP A 1 207 ? 20.247 36.188 -7.333 1.00 71.09 268 ASP A C 1
ATOM 1560 O O . ASP A 1 207 ? 19.238 35.766 -6.760 1.00 71.64 268 ASP A O 1
ATOM 1565 N N . VAL A 1 208 ? 21.356 35.469 -7.471 1.00 70.28 269 VAL A N 1
ATOM 1566 C CA . VAL A 1 208 ? 21.497 34.125 -6.897 1.00 69.73 269 VAL A CA 1
ATOM 1567 C C . VAL A 1 208 ? 21.707 34.220 -5.379 1.00 70.73 269 VAL A C 1
ATOM 1568 O O . VAL A 1 208 ? 21.378 33.290 -4.657 1.00 70.24 269 VAL A O 1
ATOM 1572 N N . LYS A 1 209 ? 22.235 35.351 -4.900 1.00 72.15 270 LYS A N 1
ATOM 1573 C CA . LYS A 1 209 ? 22.375 35.592 -3.444 1.00 73.65 270 LYS A CA 1
ATOM 1574 C C . LYS A 1 209 ? 20.999 35.669 -2.763 1.00 75.21 270 LYS A C 1
ATOM 1575 O O . LYS A 1 209 ? 20.828 35.222 -1.620 1.00 75.63 270 LYS A O 1
ATOM 1581 N N . VAL A 1 210 ? 20.025 36.228 -3.482 1.00 76.26 271 VAL A N 1
ATOM 1582 C CA . VAL A 1 210 ? 18.650 36.361 -2.981 1.00 77.95 271 VAL A CA 1
ATOM 1583 C C . VAL A 1 210 ? 18.032 34.964 -2.906 1.00 77.86 271 VAL A C 1
ATOM 1584 O O . VAL A 1 210 ? 17.623 34.487 -1.837 1.00 78.85 271 VAL A O 1
ATOM 1588 N N . THR A 1 211 ? 18.012 34.310 -4.064 1.00 76.78 272 THR A N 1
ATOM 1589 C CA . THR A 1 211 ? 17.491 32.937 -4.215 1.00 75.88 272 THR A CA 1
ATOM 1590 C C . THR A 1 211 ? 18.011 31.998 -3.130 1.00 75.15 272 THR A C 1
ATOM 1591 O O . THR A 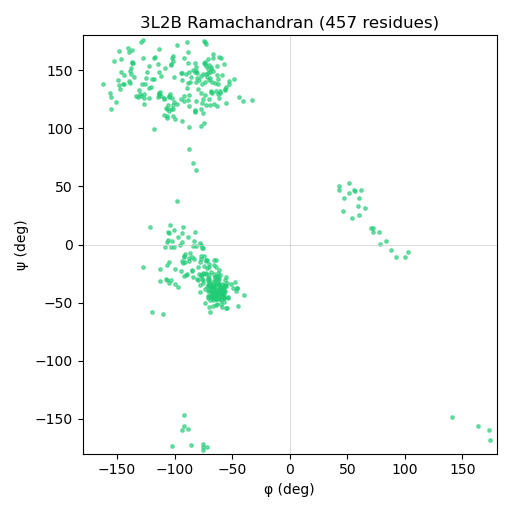1 211 ? 17.275 31.158 -2.613 1.00 75.21 272 THR A O 1
ATOM 1595 N N . MET A 1 212 ? 19.288 32.158 -2.804 1.00 74.43 273 MET A N 1
ATOM 1596 C CA . MET A 1 212 ? 19.949 31.344 -1.775 1.00 74.32 273 MET A CA 1
ATOM 1597 C C . MET A 1 212 ? 19.462 31.683 -0.365 1.00 75.71 273 MET A C 1
ATOM 1598 O O . MET A 1 212 ? 19.470 30.828 0.529 1.00 76.13 273 MET A O 1
ATOM 1603 N N . SER A 1 213 ? 19.055 32.933 -0.168 1.00 76.64 274 SER A N 1
ATOM 1604 C CA . SER A 1 213 ? 18.527 33.376 1.131 1.00 78.23 274 SER A CA 1
ATOM 1605 C C . SER A 1 213 ? 17.070 32.952 1.314 1.00 78.59 274 SER A C 1
ATOM 1606 O O . SER A 1 213 ? 16.625 32.686 2.433 1.00 80.02 274 SER A O 1
ATOM 1609 N N . GLU A 1 214 ? 16.347 32.869 0.200 1.00 77.28 275 GLU A N 1
ATOM 1610 C CA . GLU A 1 214 ? 14.953 32.407 0.204 1.00 77.30 275 GLU A CA 1
ATOM 1611 C C . GLU A 1 214 ? 14.808 30.914 0.539 1.00 75.21 275 GLU A C 1
ATOM 1612 O O . GLU A 1 214 ? 13.749 30.488 1.007 1.00 76.23 275 GLU A O 1
ATOM 1618 N N . THR A 1 215 ? 15.870 30.135 0.309 1.00 71.72 276 THR A N 1
ATOM 1619 C CA . THR A 1 215 ? 15.800 28.663 0.377 1.00 69.26 276 THR A CA 1
ATOM 1620 C C . THR A 1 215 ? 16.828 27.954 1.280 1.00 67.65 276 THR A C 1
ATOM 1621 O O . THR A 1 215 ? 16.649 26.793 1.637 1.00 67.50 276 THR A O 1
ATOM 1625 N N . ARG A 1 216 ? 17.918 28.624 1.611 1.00 66.24 277 ARG A N 1
ATOM 1626 C CA . ARG A 1 216 ? 18.927 28.083 2.557 1.00 65.38 277 ARG A CA 1
ATOM 1627 C C . ARG A 1 216 ? 19.398 26.614 2.366 1.00 62.40 277 ARG A C 1
ATOM 1628 O O . ARG A 1 216 ? 19.803 25.964 3.326 1.00 62.41 277 ARG A O 1
ATOM 1636 N N . TYR A 1 217 ? 19.375 26.101 1.134 1.00 58.96 278 TYR A N 1
ATOM 1637 C CA . TYR A 1 217 ? 20.091 24.841 0.840 1.00 55.51 278 TYR A CA 1
ATOM 1638 C C . TYR A 1 217 ? 21.561 25.142 0.824 1.00 54.38 278 TYR A C 1
ATOM 1639 O O . TYR A 1 217 ? 21.968 26.270 0.565 1.00 53.88 278 TYR A O 1
ATOM 1648 N N . SER A 1 218 ? 22.370 24.129 1.084 1.00 53.07 279 SER A N 1
ATOM 1649 C CA . SER A 1 218 ? 23.809 24.333 1.161 1.00 53.53 279 SER A CA 1
ATOM 1650 C C . SER A 1 218 ? 24.513 24.264 -0.221 1.00 51.93 279 SER A C 1
ATOM 1651 O O . SER A 1 218 ? 25.570 24.850 -0.414 1.00 52.13 279 SER A O 1
ATOM 1654 N N . ASN A 1 219 ? 23.888 23.602 -1.188 1.00 50.13 280 ASN A N 1
ATOM 1655 C CA . ASN A 1 219 ? 24.445 23.486 -2.549 1.00 49.11 280 ASN A CA 1
ATOM 1656 C C . ASN A 1 219 ? 23.362 23.510 -3.636 1.00 48.25 280 ASN A C 1
ATOM 1657 O O . ASN A 1 219 ? 22.243 23.016 -3.437 1.00 48.13 280 ASN A O 1
ATOM 1662 N N . TYR A 1 220 ? 23.712 24.097 -4.772 1.00 47.57 281 TYR A N 1
ATOM 1663 C CA . TYR A 1 220 ? 22.785 24.284 -5.890 1.00 47.54 281 TYR A CA 1
ATOM 1664 C C . TYR A 1 220 ? 23.344 23.792 -7.241 1.00 46.74 281 TYR A C 1
ATOM 1665 O O . TYR A 1 220 ? 24.444 24.146 -7.644 1.00 46.93 281 TYR A O 1
ATOM 1674 N N . PRO A 1 221 ? 22.586 22.958 -7.947 1.00 46.59 282 PRO A N 1
ATOM 1675 C CA . PRO A 1 221 ? 23.147 22.547 -9.231 1.00 46.31 282 PRO A CA 1
ATOM 1676 C C . PRO A 1 221 ? 23.181 23.693 -10.223 1.00 46.77 282 PRO A C 1
ATOM 1677 O O . PRO A 1 221 ? 22.319 24.556 -10.223 1.00 47.49 282 PRO A O 1
ATOM 1681 N N . VAL A 1 222 ? 24.234 23.712 -11.013 1.00 47.36 283 VAL A N 1
ATOM 1682 C CA . VAL A 1 222 ? 24.455 24.751 -12.003 1.00 48.14 283 VAL A CA 1
ATOM 1683 C C . VAL A 1 222 ? 24.248 24.159 -13.374 1.00 49.67 283 VAL A C 1
ATOM 1684 O O . VAL A 1 222 ? 24.846 23.133 -13.721 1.00 49.42 283 VAL A O 1
ATOM 1688 N N . ILE A 1 223 ? 23.368 24.803 -14.129 1.00 51.54 284 ILE A N 1
ATOM 1689 C CA . ILE A 1 223 ? 23.085 24.415 -15.508 1.00 53.44 284 ILE A CA 1
ATOM 1690 C C . ILE A 1 223 ? 23.562 25.545 -16.441 1.00 55.60 284 ILE A C 1
ATOM 1691 O O . ILE A 1 223 ? 23.570 26.710 -16.071 1.00 55.20 284 ILE A O 1
ATOM 1696 N N . ASP A 1 224 ? 23.988 25.193 -17.646 1.00 57.83 285 ASP A N 1
ATOM 1697 C CA . ASP A 1 224 ? 24.458 26.216 -18.576 1.00 60.28 285 ASP A CA 1
ATOM 1698 C C . ASP A 1 224 ? 23.313 26.841 -19.377 1.00 62.77 285 ASP A C 1
ATOM 1699 O O . ASP A 1 224 ? 22.120 26.586 -19.115 1.00 62.91 285 ASP A O 1
ATOM 1704 N N . GLU A 1 225 ? 23.705 27.667 -20.350 1.00 65.75 286 GLU A N 1
ATOM 1705 C CA . GLU A 1 225 ? 22.773 28.476 -21.151 1.00 67.89 286 GLU A CA 1
ATOM 1706 C C . GLU A 1 225 ? 22.025 27.633 -22.181 1.00 69.25 286 GLU A C 1
ATOM 1707 O O . GLU A 1 225 ? 21.170 28.137 -22.918 1.00 70.64 286 GLU A O 1
ATOM 1713 N N . ASN A 1 226 ? 22.378 26.355 -22.234 1.00 68.75 287 ASN A N 1
ATOM 1714 C CA . ASN A 1 226 ? 21.698 25.382 -23.075 1.00 69.73 287 ASN A CA 1
ATOM 1715 C C . ASN A 1 226 ? 21.128 24.234 -22.244 1.00 68.20 287 ASN A C 1
ATOM 1716 O O . ASN A 1 226 ? 20.768 23.180 -22.765 1.00 67.87 287 ASN A O 1
ATOM 1721 N N . ASN A 1 227 ? 21.075 24.476 -20.934 1.00 66.49 288 ASN A N 1
ATOM 1722 C CA . ASN A 1 227 ? 20.466 23.563 -19.939 1.00 65.30 288 ASN A CA 1
ATOM 1723 C C . ASN A 1 227 ? 21.174 22.252 -19.624 1.00 63.97 288 ASN A C 1
ATOM 1724 O O . ASN A 1 227 ? 20.582 21.378 -19.002 1.00 64.15 288 ASN A O 1
ATOM 1729 N N . LYS A 1 228 ? 22.427 22.109 -20.031 1.00 63.53 289 LYS A N 1
ATOM 1730 C CA . LYS A 1 228 ? 23.234 20.958 -19.583 1.00 62.90 289 LYS A CA 1
ATOM 1731 C C . LYS A 1 228 ? 23.696 21.208 -18.138 1.00 60.94 289 LYS A C 1
ATOM 1732 O O . LYS A 1 228 ? 23.988 22.339 -17.750 1.00 60.38 289 LYS A O 1
ATOM 1738 N N . VAL A 1 229 ? 23.779 20.144 -17.356 1.00 59.77 290 VAL A N 1
ATOM 1739 C CA . VAL A 1 229 ? 24.277 20.234 -15.989 1.00 58.39 290 VAL A CA 1
ATOM 1740 C C . VAL A 1 229 ? 25.763 20.441 -16.055 1.00 58.80 290 VAL A C 1
ATOM 1741 O O . VAL A 1 229 ? 26.487 19.605 -16.581 1.00 59.50 290 VAL A O 1
ATOM 1745 N N . VAL A 1 230 ? 26.212 21.560 -15.505 1.00 58.14 291 VAL A N 1
ATOM 1746 C CA . VAL A 1 230 ? 27.607 21.966 -15.604 1.00 58.58 291 VAL A CA 1
ATOM 1747 C C . VAL A 1 230 ? 28.346 21.828 -14.287 1.00 58.17 291 VAL A C 1
ATOM 1748 O O . VAL A 1 230 ? 29.543 22.093 -14.217 1.00 59.08 291 VAL A O 1
ATOM 1752 N N . GLY A 1 231 ? 27.617 21.414 -13.252 1.00 57.15 292 GLY A N 1
ATOM 1753 C CA . GLY A 1 231 ? 28.181 21.251 -11.916 1.00 56.27 292 GLY A CA 1
ATOM 1754 C C . GLY A 1 231 ? 27.298 21.686 -10.754 1.00 54.87 292 GLY A C 1
ATOM 1755 O O . GLY A 1 231 ? 26.080 21.622 -10.788 1.00 53.76 292 GLY A O 1
ATOM 1756 N N . SER A 1 232 ? 27.961 22.157 -9.715 1.00 54.11 293 SER A N 1
ATOM 1757 C CA . SER A 1 232 ? 27.289 22.525 -8.478 1.00 53.10 293 SER A CA 1
ATOM 1758 C C . SER A 1 232 ? 28.052 23.655 -7.813 1.00 52.86 293 SER A C 1
ATOM 1759 O O . SER A 1 232 ? 29.289 23.722 -7.869 1.00 53.03 293 SER A O 1
ATOM 1762 N N . ILE A 1 233 ? 27.300 24.574 -7.235 1.00 52.35 294 ILE A N 1
ATOM 1763 C CA . ILE A 1 233 ? 27.886 25.690 -6.493 1.00 52.52 294 ILE A CA 1
ATOM 1764 C C . ILE A 1 233 ? 27.420 25.654 -5.024 1.00 52.83 294 ILE A C 1
ATOM 1765 O O . ILE A 1 233 ? 26.283 25.322 -4.737 1.00 51.04 294 ILE A O 1
ATOM 1770 N N . ALA A 1 234 ? 28.328 25.995 -4.119 1.00 54.70 295 ALA A N 1
ATOM 1771 C CA . ALA A 1 234 ? 28.012 26.091 -2.682 1.00 56.70 295 ALA A CA 1
ATOM 1772 C C . ALA A 1 234 ? 27.366 27.431 -2.323 1.00 58.09 295 ALA A C 1
ATOM 1773 O O . ALA A 1 234 ? 27.630 28.464 -2.943 1.00 58.02 295 ALA A O 1
ATOM 1775 N N . ARG A 1 235 ? 26.506 27.381 -1.321 1.00 60.00 296 ARG A N 1
ATOM 1776 C CA . ARG A 1 235 ? 25.868 28.582 -0.758 1.00 62.55 296 ARG A CA 1
ATOM 1777 C C . ARG A 1 235 ? 26.969 29.474 -0.239 1.00 63.84 296 ARG A C 1
ATOM 1778 O O . ARG A 1 235 ? 27.853 29.019 0.466 1.00 64.44 296 ARG A O 1
ATOM 1786 N N . PHE A 1 236 ? 26.936 30.740 -0.616 1.00 65.42 297 PHE A N 1
ATOM 1787 C CA . PHE A 1 236 ? 28.077 31.633 -0.305 1.00 67.46 297 PHE A CA 1
ATOM 1788 C C . PHE A 1 236 ? 28.202 31.898 1.185 1.00 68.80 297 PHE A C 1
ATOM 1789 O O . PHE A 1 236 ? 29.286 32.250 1.643 1.00 70.70 297 PHE A O 1
ATOM 1797 N N . LYS B 1 6 ? 32.730 41.925 24.837 1.00 102.69 67 LYS B N 1
ATOM 1798 C CA . LYS B 1 6 ? 32.768 41.037 23.639 1.00 101.36 67 LYS B CA 1
ATOM 1799 C C . LYS B 1 6 ? 31.557 40.110 23.596 1.00 99.30 67 LYS B C 1
ATOM 1800 O O . LYS B 1 6 ? 31.160 39.550 24.606 1.00 99.16 67 LYS B O 1
ATOM 1806 N N . LEU B 1 7 ? 30.988 39.961 22.406 1.00 97.95 68 LEU B N 1
ATOM 1807 C CA . LEU B 1 7 ? 29.753 39.185 22.198 1.00 96.29 68 LEU B CA 1
ATOM 1808 C C . LEU B 1 7 ? 29.973 37.665 22.214 1.00 94.87 68 LEU B C 1
ATOM 1809 O O . LEU B 1 7 ? 30.752 37.119 21.435 1.00 94.43 68 LEU B O 1
ATOM 1814 N N . LYS B 1 8 ? 29.263 37.006 23.127 1.00 94.16 69 LYS B N 1
ATOM 1815 C CA . LYS B 1 8 ? 29.337 35.548 23.313 1.00 93.03 69 LYS B CA 1
ATOM 1816 C C . LYS B 1 8 ? 28.179 34.844 22.585 1.00 91.08 69 LYS B C 1
ATOM 1817 O O . LYS B 1 8 ? 27.260 35.494 22.080 1.00 91.23 69 LYS B O 1
ATOM 1823 N N . VAL B 1 9 ? 28.233 33.517 22.536 1.00 89.54 70 VAL B N 1
ATOM 1824 C CA . VAL B 1 9 ? 27.218 32.718 21.812 1.00 87.70 70 VAL B CA 1
ATOM 1825 C C . VAL B 1 9 ? 25.845 32.803 22.491 1.00 87.68 70 VAL B C 1
ATOM 1826 O O . VAL B 1 9 ? 24.808 32.804 21.826 1.00 86.95 70 VAL B O 1
ATOM 1830 N N . GLU B 1 10 ? 25.852 32.907 23.817 1.00 88.58 71 GLU B N 1
ATOM 1831 C CA . GLU B 1 10 ? 24.612 33.040 24.601 1.00 89.02 71 GLU B CA 1
ATOM 1832 C C . GLU B 1 10 ? 23.861 34.353 24.343 1.00 90.13 71 GLU B C 1
ATOM 1833 O O . GLU B 1 10 ? 22.698 34.493 24.733 1.00 90.34 71 GLU B O 1
ATOM 1839 N N . ASP B 1 11 ? 24.536 35.299 23.682 1.00 90.49 72 ASP B N 1
ATOM 1840 C CA . ASP B 1 11 ? 23.926 36.567 23.267 1.00 91.36 72 ASP B CA 1
ATOM 1841 C C . ASP B 1 11 ? 23.253 36.435 21.918 1.00 90.64 72 ASP B C 1
ATOM 1842 O O . ASP B 1 11 ? 22.594 37.363 21.448 1.00 91.57 72 ASP B O 1
ATOM 1847 N N . LEU B 1 12 ? 23.440 35.290 21.280 1.00 89.15 73 LEU B N 1
ATOM 1848 C CA . LEU B 1 12 ? 22.781 35.035 20.007 1.00 88.54 73 LEU B CA 1
ATOM 1849 C C . LEU B 1 12 ? 21.447 34.382 20.270 1.00 88.04 73 LEU B C 1
ATOM 1850 O O . LEU B 1 12 ? 21.271 33.639 21.246 1.00 87.61 73 LEU B O 1
ATOM 1855 N N . GLU B 1 13 ? 20.496 34.707 19.405 1.00 88.18 74 GLU B N 1
ATOM 1856 C CA . GLU B 1 13 ? 19.255 33.946 19.327 1.00 87.65 74 GLU B CA 1
ATOM 1857 C C . GLU B 1 13 ? 19.624 32.609 18.735 1.00 85.81 74 GLU B C 1
ATOM 1858 O O . GLU B 1 13 ? 20.478 32.512 17.848 1.00 85.67 74 GLU B O 1
ATOM 1864 N N . MET B 1 14 ? 18.991 31.577 19.256 1.00 84.75 75 MET B N 1
ATOM 1865 C CA . MET B 1 14 ? 19.259 30.215 18.833 1.00 83.01 75 MET B CA 1
ATOM 1866 C C . MET B 1 14 ? 17.972 29.529 18.446 1.00 82.26 75 MET B C 1
ATOM 1867 O O . MET B 1 14 ? 16.879 29.935 18.848 1.00 83.30 75 MET B O 1
ATOM 1872 N N . ASP B 1 15 ? 18.121 28.463 17.679 1.00 80.44 76 ASP B N 1
ATOM 1873 C CA . ASP B 1 15 ? 16.998 27.586 17.374 1.00 79.54 76 ASP B CA 1
ATOM 1874 C C . ASP B 1 15 ? 16.755 26.748 18.620 1.00 78.58 76 ASP B C 1
ATOM 1875 O O . ASP B 1 15 ? 17.692 26.281 19.275 1.00 77.84 76 ASP B O 1
ATOM 1880 N N . LYS B 1 16 ? 15.490 26.574 18.963 1.00 78.29 77 LYS B N 1
ATOM 1881 C CA . LYS B 1 16 ? 15.148 25.668 20.045 1.00 77.16 77 LYS B CA 1
ATOM 1882 C C . LYS B 1 16 ? 15.172 24.288 19.476 1.00 74.78 77 LYS B C 1
ATOM 1883 O O . LYS B 1 16 ? 14.781 24.082 18.333 1.00 75.17 77 LYS B O 1
ATOM 1889 N N . ILE B 1 17 ? 15.630 23.339 20.270 1.00 72.66 78 ILE B N 1
ATOM 1890 C CA . ILE B 1 17 ? 15.738 21.965 19.795 1.00 70.30 78 ILE B CA 1
ATOM 1891 C C . ILE B 1 17 ? 15.692 20.944 20.928 1.00 68.41 78 ILE B C 1
ATOM 1892 O O . ILE B 1 17 ? 16.570 20.916 21.771 1.00 68.46 78 ILE B O 1
ATOM 1897 N N . ALA B 1 18 ? 14.662 20.103 20.906 1.00 66.11 79 ALA B N 1
ATOM 1898 C CA . ALA B 1 18 ? 14.471 19.071 21.916 1.00 64.62 79 ALA B CA 1
ATOM 1899 C C . ALA B 1 18 ? 15.332 17.853 21.563 1.00 62.03 79 ALA B C 1
ATOM 1900 O O . ALA B 1 18 ? 15.095 17.214 20.540 1.00 61.31 79 ALA B O 1
ATOM 1902 N N . PRO B 1 19 ? 16.346 17.538 22.397 1.00 59.99 80 PRO B N 1
ATOM 1903 C CA . PRO B 1 19 ? 17.241 16.422 22.079 1.00 57.89 80 PRO B CA 1
ATOM 1904 C C . PRO B 1 19 ? 16.570 15.067 22.163 1.00 56.10 80 PRO B C 1
ATOM 1905 O O . PRO B 1 19 ? 15.639 14.877 22.923 1.00 57.28 80 PRO B O 1
ATOM 1909 N N . LEU B 1 20 ? 17.052 14.129 21.369 1.00 53.51 81 LEU B N 1
ATOM 1910 C CA . LEU B 1 20 ? 16.605 12.732 21.486 1.00 51.04 81 LEU B CA 1
ATOM 1911 C C . LEU B 1 20 ? 17.338 12.031 22.631 1.00 49.55 81 LEU B C 1
ATOM 1912 O O . LEU B 1 20 ? 18.517 12.304 22.907 1.00 48.31 81 LEU B O 1
ATOM 1917 N N . ALA B 1 21 ? 16.630 11.103 23.262 1.00 47.56 82 ALA B N 1
ATOM 1918 C CA . ALA B 1 21 ? 17.238 10.190 24.223 1.00 47.14 82 ALA B CA 1
ATOM 1919 C C . ALA B 1 21 ? 18.083 9.199 23.422 1.00 45.85 82 ALA B C 1
ATOM 1920 O O . ALA B 1 21 ? 17.805 8.965 22.242 1.00 44.38 82 ALA B O 1
ATOM 1922 N N . PRO B 1 22 ? 19.132 8.624 24.035 1.00 45.83 83 PRO B N 1
ATOM 1923 C CA . PRO B 1 22 ? 20.038 7.769 23.239 1.00 45.22 83 PRO B CA 1
ATOM 1924 C C . PRO B 1 22 ? 19.447 6.426 22.840 1.00 45.03 83 PRO B C 1
ATOM 1925 O O . PRO B 1 22 ? 19.882 5.806 21.845 1.00 43.86 83 PRO B O 1
ATOM 1929 N N . GLU B 1 23 ? 18.419 6.021 23.573 1.00 45.46 84 GLU B N 1
ATOM 1930 C CA . GLU B 1 23 ? 17.812 4.701 23.424 1.00 45.95 84 GLU B CA 1
ATOM 1931 C C . GLU B 1 23 ? 16.636 4.657 22.435 1.00 45.13 84 GLU B C 1
ATOM 1932 O O . GLU B 1 23 ? 16.131 3.597 22.126 1.00 45.53 84 GLU B O 1
ATOM 1938 N N . VAL B 1 24 ? 16.176 5.810 21.981 1.00 44.85 85 VAL B N 1
ATOM 1939 C CA . VAL B 1 24 ? 15.086 5.893 21.003 1.00 44.07 85 VAL B CA 1
ATOM 1940 C C . VAL B 1 24 ? 15.491 5.215 19.681 1.00 42.67 85 VAL B C 1
ATOM 1941 O O . VAL B 1 24 ? 16.648 5.298 19.251 1.00 43.30 85 VAL B O 1
ATOM 1945 N N . SER B 1 25 ? 14.522 4.545 19.062 1.00 40.70 86 SER B N 1
ATOM 1946 C CA . SER B 1 25 ? 14.708 3.855 17.775 1.00 39.81 86 SER B CA 1
ATOM 1947 C C . SER B 1 25 ? 14.927 4.823 16.620 1.00 39.25 86 SER B C 1
ATOM 1948 O O . SER B 1 25 ? 14.473 5.952 16.638 1.00 38.62 86 SER B O 1
ATOM 1951 N N . LEU B 1 26 ? 15.629 4.356 15.608 1.00 39.46 87 LEU B N 1
ATOM 1952 C CA . LEU B 1 26 ? 15.769 5.147 14.357 1.00 39.90 87 LEU B CA 1
ATOM 1953 C C . LEU B 1 26 ? 14.390 5.453 13.794 1.00 39.59 87 LEU B C 1
ATOM 1954 O O . LEU B 1 26 ? 14.131 6.537 13.353 1.00 41.08 87 LEU B O 1
ATOM 1959 N N . LYS B 1 27 ? 13.467 4.525 13.896 1.00 40.25 88 LYS B N 1
ATOM 1960 C CA . LYS B 1 27 ? 12.106 4.777 13.419 1.00 41.14 88 LYS B CA 1
ATOM 1961 C C . LYS B 1 27 ? 11.483 5.970 14.111 1.00 41.46 88 LYS B C 1
ATOM 1962 O O . LYS B 1 27 ? 10.984 6.873 13.466 1.00 42.45 88 LYS B O 1
ATOM 1968 N N . MET B 1 28 ? 11.490 5.946 15.433 1.00 41.33 89 MET B N 1
ATOM 1969 C CA . MET B 1 28 ? 11.013 7.075 16.230 1.00 42.18 89 MET B CA 1
ATOM 1970 C C . MET B 1 28 ? 11.762 8.352 15.927 1.00 42.14 89 MET B C 1
ATOM 1971 O O . MET B 1 28 ? 11.163 9.431 15.836 1.00 43.03 89 MET B O 1
ATOM 1976 N N . ALA B 1 29 ? 13.077 8.241 15.790 1.00 41.01 90 ALA B N 1
ATOM 1977 C CA . ALA B 1 29 ? 13.914 9.415 15.531 1.00 41.65 90 ALA B CA 1
ATOM 1978 C C . ALA B 1 29 ? 13.561 10.025 14.188 1.00 41.73 90 ALA B C 1
ATOM 1979 O O . ALA B 1 29 ? 13.426 11.226 14.064 1.00 42.27 90 ALA B O 1
ATOM 1981 N N . TRP B 1 30 ? 13.345 9.177 13.193 1.00 42.12 91 TRP B N 1
ATOM 1982 C CA . TRP B 1 30 ? 13.077 9.664 11.830 1.00 42.88 91 TRP B CA 1
ATOM 1983 C C . TRP B 1 30 ? 11.720 10.342 11.792 1.00 44.41 91 TRP B C 1
ATOM 1984 O O . TRP B 1 30 ? 11.580 11.398 11.195 1.00 44.63 91 TRP B O 1
ATOM 1995 N N . ASN B 1 31 ? 10.746 9.772 12.498 1.00 45.97 92 ASN B N 1
ATOM 1996 C CA . ASN B 1 31 ? 9.404 10.370 12.560 1.00 48.29 92 ASN B CA 1
ATOM 1997 C C . ASN B 1 31 ? 9.476 11.757 13.178 1.00 49.28 92 ASN B C 1
ATOM 1998 O O . ASN B 1 31 ? 8.758 12.669 12.779 1.00 51.08 92 ASN B O 1
ATOM 2003 N N . ILE B 1 32 ? 10.342 11.913 14.164 1.00 48.86 93 ILE B N 1
ATOM 2004 C CA . ILE B 1 32 ? 10.503 13.216 14.823 1.00 49.75 93 ILE B CA 1
ATOM 2005 C C . ILE B 1 32 ? 11.199 14.193 13.854 1.00 50.53 93 ILE B C 1
ATOM 2006 O O . ILE B 1 32 ? 10.757 15.321 13.667 1.00 52.07 93 ILE B O 1
ATOM 2011 N N . MET B 1 33 ? 12.235 13.722 13.181 1.00 50.00 94 MET B N 1
ATOM 2012 C CA . MET B 1 33 ? 13.008 14.581 12.276 1.00 50.84 94 MET B CA 1
ATOM 2013 C C . MET B 1 33 ? 12.134 15.127 11.156 1.00 52.69 94 MET B C 1
ATOM 2014 O O . MET B 1 33 ? 12.203 16.299 10.797 1.00 52.69 94 MET B O 1
ATOM 2019 N N . ARG B 1 34 ? 11.299 14.262 10.610 1.00 54.21 95 ARG B N 1
ATOM 2020 C CA . ARG B 1 34 ? 10.354 14.698 9.588 1.00 56.63 95 ARG B CA 1
ATOM 2021 C C . ARG B 1 34 ? 9.377 15.683 10.181 1.00 58.79 95 ARG B C 1
ATOM 2022 O O . ARG B 1 34 ? 9.198 16.798 9.678 1.00 60.09 95 ARG B O 1
ATOM 2030 N N . ASP B 1 35 ? 8.771 15.272 11.283 1.00 59.88 96 ASP B N 1
ATOM 2031 C CA . ASP B 1 35 ? 7.741 16.088 11.918 1.00 62.20 96 ASP B CA 1
ATOM 2032 C C . ASP B 1 35 ? 8.216 17.521 12.145 1.00 62.84 96 ASP B C 1
ATOM 2033 O O . ASP B 1 35 ? 7.424 18.443 12.028 1.00 64.54 96 ASP B O 1
ATOM 2038 N N . LYS B 1 36 ? 9.505 17.708 12.423 1.00 61.67 97 LYS B N 1
ATOM 2039 C CA . LYS B 1 36 ? 10.048 19.052 12.684 1.00 62.31 97 LYS B CA 1
ATOM 2040 C C . LYS B 1 36 ? 10.890 19.599 11.537 1.00 61.60 97 LYS B C 1
ATOM 2041 O O . LYS B 1 36 ? 11.448 20.695 11.620 1.00 62.11 97 LYS B O 1
ATOM 2047 N N . ASN B 1 37 ? 10.979 18.825 10.472 1.00 60.35 98 ASN B N 1
ATOM 2048 C CA . ASN B 1 37 ? 11.808 19.175 9.327 1.00 60.00 98 ASN B CA 1
ATOM 2049 C C . ASN B 1 37 ? 13.267 19.405 9.704 1.00 58.23 98 ASN B C 1
ATOM 2050 O O . ASN B 1 37 ? 13.878 20.391 9.289 1.00 58.79 98 ASN B O 1
ATOM 2055 N N . LEU B 1 38 ? 13.806 18.499 10.511 1.00 55.89 99 LEU B N 1
ATOM 2056 C CA . LEU B 1 38 ? 15.206 18.574 10.946 1.00 54.51 99 LEU B CA 1
ATOM 2057 C C . LEU B 1 38 ? 16.076 17.581 10.202 1.00 52.84 99 LEU B C 1
ATOM 2058 O O . LEU B 1 38 ? 15.790 16.390 10.152 1.00 51.35 99 LEU B O 1
ATOM 2063 N N . LYS B 1 39 ? 17.176 18.094 9.672 1.00 52.27 100 LYS B N 1
ATOM 2064 C CA . LYS B 1 39 ? 18.134 17.289 8.893 1.00 51.76 100 LYS B CA 1
ATOM 2065 C C . LYS B 1 39 ? 19.041 16.525 9.860 1.00 50.37 100 LYS B C 1
ATOM 2066 O O . LYS B 1 39 ? 19.565 15.443 9.586 1.00 49.51 100 LYS B O 1
ATOM 2072 N N . SER B 1 40 ? 19.226 17.141 11.007 1.00 49.28 101 SER B N 1
ATOM 2073 C CA . SER B 1 40 ? 19.938 16.518 12.096 1.00 48.45 101 SER B CA 1
ATOM 2074 C C . SER B 1 40 ? 19.352 16.978 13.415 1.00 48.04 101 SER B C 1
ATOM 2075 O O . SER B 1 40 ? 18.637 17.974 13.491 1.00 48.68 101 SER B O 1
ATOM 2078 N N . ILE B 1 41 ? 19.613 16.191 14.441 1.00 47.56 102 ILE B N 1
ATOM 2079 C CA . ILE B 1 41 ? 19.048 16.450 15.758 1.00 47.11 102 ILE B CA 1
ATOM 2080 C C . ILE B 1 41 ? 20.019 15.972 16.823 1.00 46.92 102 ILE B C 1
ATOM 2081 O O . ILE B 1 41 ? 20.635 14.933 16.678 1.00 46.12 102 ILE B O 1
ATOM 2086 N N . PRO B 1 42 ? 20.205 16.761 17.883 1.00 48.17 103 PRO B N 1
ATOM 2087 C CA . PRO B 1 42 ? 21.075 16.262 18.958 1.00 47.77 103 PRO B CA 1
ATOM 2088 C C . PRO B 1 42 ? 20.478 15.128 19.784 1.00 46.24 103 PRO B C 1
ATOM 2089 O O . PRO B 1 42 ? 19.259 14.955 19.896 1.00 45.29 103 PRO B O 1
ATOM 2093 N N . VAL B 1 43 ? 21.399 14.321 20.282 1.00 45.55 104 VAL B N 1
ATOM 2094 C CA . VAL B 1 43 ? 21.124 13.266 21.225 1.00 45.24 104 VAL B CA 1
ATOM 2095 C C . VAL B 1 43 ? 21.796 13.628 22.571 1.00 45.83 104 VAL B C 1
ATOM 2096 O O . VAL B 1 43 ? 22.981 13.962 22.627 1.00 45.43 104 VAL B O 1
ATOM 2100 N N . ALA B 1 44 ? 21.014 13.541 23.634 1.00 45.98 105 ALA B N 1
ATOM 2101 C CA . ALA B 1 44 ? 21.459 13.927 24.988 1.00 47.12 105 ALA B CA 1
ATOM 2102 C C . ALA B 1 44 ? 20.997 12.940 26.039 1.00 47.01 105 ALA B C 1
ATOM 2103 O O . ALA B 1 44 ? 19.959 12.289 25.886 1.00 46.40 105 ALA B O 1
ATOM 2105 N N . ASP B 1 45 ? 21.773 12.843 27.122 1.00 48.06 106 ASP B N 1
ATOM 2106 C CA . ASP B 1 45 ? 21.421 11.935 28.220 1.00 47.86 106 ASP B CA 1
ATOM 2107 C C . ASP B 1 45 ? 20.296 12.506 29.047 1.00 48.03 106 ASP B C 1
ATOM 2108 O O . ASP B 1 45 ? 19.748 13.546 28.708 1.00 47.67 106 ASP B O 1
ATOM 2113 N N . GLY B 1 46 ? 19.940 11.790 30.107 1.00 48.94 107 GLY B N 1
ATOM 2114 C CA . GLY B 1 46 ? 18.807 12.150 30.966 1.00 49.92 107 GLY B CA 1
ATOM 2115 C C . GLY B 1 46 ? 19.010 13.471 31.692 1.00 51.15 107 GLY B C 1
ATOM 2116 O O . GLY B 1 46 ? 18.056 14.088 32.157 1.00 51.66 107 GLY B O 1
ATOM 2117 N N . ASN B 1 47 ? 20.261 13.889 31.780 1.00 51.67 108 ASN B N 1
ATOM 2118 C CA . ASN B 1 47 ? 20.624 15.161 32.389 1.00 53.69 108 ASN B CA 1
ATOM 2119 C C . ASN B 1 47 ? 20.879 16.205 31.360 1.00 54.20 108 ASN B C 1
ATOM 2120 O O . ASN B 1 47 ? 21.427 17.261 31.680 1.00 55.63 108 ASN B O 1
ATOM 2125 N N . ASN B 1 48 ? 20.491 15.908 30.118 1.00 53.78 109 ASN B N 1
ATOM 2126 C CA . ASN B 1 48 ? 20.564 16.883 29.035 1.00 53.94 109 ASN B CA 1
ATOM 2127 C C . ASN B 1 48 ? 22.003 17.163 28.554 1.00 53.52 109 ASN B C 1
ATOM 2128 O O . ASN B 1 48 ? 22.251 18.086 27.779 1.00 54.24 109 ASN B O 1
ATOM 2133 N N . HIS B 1 49 ? 22.957 16.359 28.997 1.00 53.74 110 HIS B N 1
ATOM 2134 C CA . HIS B 1 49 ? 24.353 16.462 28.494 1.00 53.77 110 HIS B CA 1
ATOM 2135 C C . HIS B 1 49 ? 24.506 15.916 27.068 1.00 51.99 110 HIS B C 1
ATOM 2136 O O . HIS B 1 49 ? 24.099 14.802 26.764 1.00 50.58 110 HIS B O 1
ATOM 2143 N N . LEU B 1 50 ? 25.109 16.705 26.189 1.00 52.08 111 LEU B N 1
ATOM 2144 C CA . LEU B 1 50 ? 25.205 16.327 24.776 1.00 50.90 111 LEU B CA 1
ATOM 2145 C C . LEU B 1 50 ? 25.986 15.038 24.622 1.00 51.15 111 LEU B C 1
ATOM 2146 O O . LEU B 1 50 ? 27.121 14.933 25.115 1.00 53.25 111 LEU B O 1
ATOM 2151 N N . LEU B 1 51 ? 25.371 14.066 23.945 1.00 49.22 112 LEU B N 1
ATOM 2152 C CA . LEU B 1 51 ? 26.002 12.764 23.680 1.00 49.04 112 LEU B CA 1
ATOM 2153 C C . LEU B 1 51 ? 26.459 12.631 22.243 1.00 48.44 112 LEU B C 1
ATOM 2154 O O . LEU B 1 51 ? 27.444 11.963 21.958 1.00 48.76 112 LEU B O 1
ATOM 2159 N N . GLY B 1 52 ? 25.713 13.248 21.345 1.00 47.48 113 GLY B N 1
ATOM 2160 C CA . GLY B 1 52 ? 25.984 13.103 19.925 1.00 47.74 113 GLY B CA 1
ATOM 2161 C C . GLY B 1 52 ? 24.974 13.752 19.008 1.00 47.07 113 GLY B C 1
ATOM 2162 O O . GLY B 1 52 ? 24.120 14.528 19.429 1.00 47.27 113 GLY B O 1
ATOM 2163 N N . MET B 1 53 ? 25.079 13.426 17.736 1.00 46.88 114 MET B N 1
ATOM 2164 C CA . MET B 1 53 ? 24.159 13.986 16.768 1.00 46.68 114 MET B CA 1
ATOM 2165 C C . MET B 1 53 ? 23.754 12.952 15.772 1.00 44.90 114 MET B C 1
ATOM 2166 O O . MET B 1 53 ? 24.584 12.121 15.347 1.00 43.89 114 MET B O 1
ATOM 2171 N N . LEU B 1 54 ? 22.469 13.009 15.417 1.00 43.15 115 LEU B N 1
ATOM 2172 C CA . LEU B 1 54 ? 21.866 12.067 14.452 1.00 41.96 115 LEU B CA 1
ATOM 2173 C C . LEU B 1 54 ? 21.449 12.783 13.172 1.00 41.85 115 LEU B C 1
ATOM 2174 O O . LEU B 1 54 ? 20.767 13.802 13.201 1.00 42.80 115 LEU B O 1
ATOM 2179 N N . SER B 1 55 ? 21.861 12.243 12.046 1.00 41.58 116 SER B N 1
ATOM 2180 C CA . SER B 1 55 ? 21.421 12.783 10.746 1.00 42.08 116 SER B CA 1
ATOM 2181 C C . SER B 1 55 ? 21.126 11.708 9.733 1.00 41.24 116 SER B C 1
ATOM 2182 O O . SER B 1 55 ? 21.476 10.539 9.915 1.00 40.64 116 SER B O 1
ATOM 2185 N N . THR B 1 56 ? 20.519 12.123 8.631 1.00 41.38 117 THR B N 1
ATOM 2186 C CA . THR B 1 56 ? 20.226 11.178 7.550 1.00 41.13 117 THR B CA 1
ATOM 2187 C C . THR B 1 56 ? 21.524 10.671 6.939 1.00 42.20 117 THR B C 1
ATOM 2188 O O . THR B 1 56 ? 21.538 9.636 6.287 1.00 43.56 117 THR B O 1
ATOM 2192 N N . SER B 1 57 ? 22.634 11.368 7.169 1.00 42.62 118 SER B N 1
ATOM 2193 C CA . SER B 1 57 ? 23.933 10.829 6.754 1.00 43.58 118 SER B CA 1
ATOM 2194 C C . SER B 1 57 ? 24.244 9.603 7.601 1.00 43.42 118 SER B C 1
ATOM 2195 O O . SER B 1 57 ? 24.577 8.557 7.061 1.00 44.35 118 SER B O 1
ATOM 2198 N N . ASN B 1 58 ? 24.049 9.702 8.925 1.00 43.07 119 ASN B N 1
ATOM 2199 C CA . ASN B 1 58 ? 24.167 8.538 9.798 1.00 42.41 119 ASN B CA 1
ATOM 2200 C C . ASN B 1 58 ? 23.229 7.411 9.395 1.00 41.68 119 ASN B C 1
ATOM 2201 O O . ASN B 1 58 ? 23.623 6.246 9.330 1.00 42.64 119 ASN B O 1
ATOM 2206 N N . ILE B 1 59 ? 21.966 7.750 9.200 1.00 40.43 120 ILE B N 1
ATOM 2207 C CA . ILE B 1 59 ? 20.927 6.722 8.984 1.00 40.60 120 ILE B CA 1
ATOM 2208 C C . ILE B 1 59 ? 21.192 5.942 7.673 1.00 41.93 120 ILE B C 1
ATOM 2209 O O . ILE B 1 59 ? 21.126 4.708 7.635 1.00 42.22 120 ILE B O 1
ATOM 2214 N N . THR B 1 60 ? 21.548 6.674 6.618 1.00 42.79 121 THR B N 1
ATOM 2215 C CA . THR B 1 60 ? 21.802 6.070 5.302 1.00 43.70 121 THR B CA 1
ATOM 2216 C C . THR B 1 60 ? 23.038 5.219 5.356 1.00 44.73 121 THR B C 1
ATOM 2217 O O . THR B 1 60 ? 23.068 4.113 4.823 1.00 45.51 121 THR B O 1
ATOM 2221 N N . ALA B 1 61 ? 24.061 5.716 6.027 1.00 46.06 122 ALA B N 1
ATOM 2222 C CA . ALA B 1 61 ? 25.313 4.957 6.135 1.00 47.76 122 ALA B CA 1
ATOM 2223 C C . ALA B 1 61 ? 25.057 3.643 6.855 1.00 48.12 122 ALA B C 1
ATOM 2224 O O . ALA B 1 61 ? 25.641 2.613 6.536 1.00 50.07 122 ALA B O 1
ATOM 2226 N N . THR B 1 62 ? 24.143 3.664 7.803 1.00 47.94 123 THR B N 1
ATOM 2227 C CA . THR B 1 62 ? 23.848 2.460 8.565 1.00 48.47 123 THR B CA 1
ATOM 2228 C C . THR B 1 62 ? 23.147 1.463 7.677 1.00 49.82 123 THR B C 1
ATOM 2229 O O . THR B 1 62 ? 23.524 0.302 7.637 1.00 50.23 123 THR B O 1
ATOM 2233 N N . TYR B 1 63 ? 22.188 1.941 6.900 1.00 51.03 124 TYR B N 1
ATOM 2234 C CA A TYR B 1 63 ? 21.420 1.084 5.972 0.50 52.18 124 TYR B CA 1
ATOM 2235 C CA B TYR B 1 63 ? 21.434 1.054 6.001 0.50 52.03 124 TYR B CA 1
ATOM 2236 C C . TYR B 1 63 ? 22.243 0.552 4.799 1.00 54.23 124 TYR B C 1
ATOM 2237 O O . TYR B 1 63 ? 22.048 -0.562 4.351 1.00 53.82 124 TYR B O 1
ATOM 2254 N N . MET B 1 64 ? 23.149 1.377 4.288 1.00 57.41 125 MET B N 1
ATOM 2255 C CA . MET B 1 64 ? 23.891 1.034 3.048 1.00 60.93 125 MET B CA 1
ATOM 2256 C C . MET B 1 64 ? 25.171 0.263 3.302 1.00 63.81 125 MET B C 1
ATOM 2257 O O . MET B 1 64 ? 25.625 -0.475 2.442 1.00 65.26 125 MET B O 1
ATOM 2262 N N . ASP B 1 65 ? 25.743 0.433 4.486 1.00 65.78 126 ASP B N 1
ATOM 2263 C CA . ASP B 1 65 ? 27.052 -0.139 4.794 1.00 69.06 126 ASP B CA 1
ATOM 2264 C C . ASP B 1 65 ? 26.953 -1.484 5.477 1.00 69.88 126 ASP B C 1
ATOM 2265 O O . ASP B 1 65 ? 26.018 -1.752 6.215 1.00 69.28 126 ASP B O 1
ATOM 2270 N N . ILE B 1 66 ? 27.946 -2.318 5.193 1.00 72.74 127 ILE B N 1
ATOM 2271 C CA . ILE B 1 66 ? 27.976 -3.727 5.619 1.00 73.77 127 ILE B CA 1
ATOM 2272 C C . ILE B 1 66 ? 27.303 -3.963 6.961 1.00 72.58 127 ILE B C 1
ATOM 2273 O O . ILE B 1 66 ? 27.647 -3.366 7.975 1.00 72.81 127 ILE B O 1
ATOM 2278 N N . TRP B 1 67 ? 26.340 -4.869 6.932 1.00 71.86 128 TRP B N 1
ATOM 2279 C CA . TRP B 1 67 ? 25.534 -5.199 8.100 1.00 70.54 128 TRP B CA 1
ATOM 2280 C C . TRP B 1 67 ? 26.277 -6.182 8.979 1.00 70.69 128 TRP B C 1
ATOM 2281 O O . TRP B 1 67 ? 26.570 -7.314 8.588 1.00 71.87 128 TRP B O 1
ATOM 2292 N N . ASP B 1 68 ? 26.593 -5.717 10.170 1.00 69.58 129 ASP B N 1
ATOM 2293 C CA . ASP B 1 68 ? 27.098 -6.583 11.232 1.00 69.76 129 ASP B CA 1
ATOM 2294 C C . ASP B 1 68 ? 25.973 -7.564 11.580 1.00 67.68 129 ASP B C 1
ATOM 2295 O O . ASP B 1 68 ? 24.823 -7.161 11.772 1.00 66.19 129 ASP B O 1
ATOM 2300 N N . SER B 1 69 ? 26.292 -8.847 11.667 1.00 67.35 130 SER B N 1
ATOM 2301 C CA . SER B 1 69 ? 25.253 -9.881 11.875 1.00 65.79 130 SER B CA 1
ATOM 2302 C C . SER B 1 69 ? 24.618 -9.800 13.268 1.00 63.86 130 SER B C 1
ATOM 2303 O O . SER B 1 69 ? 23.406 -10.031 13.440 1.00 62.92 130 SER B O 1
ATOM 2306 N N . ASN B 1 70 ? 25.449 -9.443 14.242 1.00 62.74 131 ASN B N 1
ATOM 2307 C CA . ASN B 1 70 ? 25.011 -9.266 15.624 1.00 60.69 131 ASN B CA 1
ATOM 2308 C C . ASN B 1 70 ? 24.755 -7.797 15.957 1.00 57.70 131 ASN B C 1
ATOM 2309 O O . ASN B 1 70 ? 25.023 -7.330 17.060 1.00 57.39 131 ASN B O 1
ATOM 2314 N N . ILE B 1 71 ? 24.217 -7.064 14.995 1.00 54.81 132 ILE B N 1
ATOM 2315 C CA . ILE B 1 71 ? 24.043 -5.616 15.183 1.00 52.61 132 ILE B CA 1
ATOM 2316 C C . ILE B 1 71 ? 23.092 -5.265 16.346 1.00 50.35 132 ILE B C 1
ATOM 2317 O O . ILE B 1 71 ? 23.260 -4.245 16.980 1.00 48.45 132 ILE B O 1
ATOM 2322 N N . LEU B 1 72 ? 22.119 -6.138 16.608 1.00 48.83 133 LEU B N 1
ATOM 2323 C CA . LEU B 1 72 ? 21.151 -5.932 17.683 1.00 47.98 133 LEU B CA 1
ATOM 2324 C C . LEU B 1 72 ? 21.835 -6.063 19.034 1.00 48.99 133 LEU B C 1
ATOM 2325 O O . LEU B 1 72 ? 21.524 -5.341 19.976 1.00 49.28 133 LEU B O 1
ATOM 2330 N N . ALA B 1 73 ? 22.781 -6.992 19.101 1.00 49.77 134 ALA B N 1
ATOM 2331 C CA . ALA B 1 73 ? 23.554 -7.208 20.290 1.00 50.53 134 ALA B CA 1
ATOM 2332 C C . ALA B 1 73 ? 24.432 -5.991 20.533 1.00 51.07 134 ALA B C 1
ATOM 2333 O O . ALA B 1 73 ? 24.389 -5.381 21.610 1.00 51.29 134 ALA B O 1
ATOM 2335 N N . LYS B 1 74 ? 25.198 -5.603 19.525 1.00 50.69 135 LYS B N 1
ATOM 2336 C CA . LYS B 1 74 ? 26.174 -4.523 19.715 1.00 51.43 135 LYS B CA 1
ATOM 2337 C C . LYS B 1 74 ? 25.495 -3.194 20.015 1.00 50.14 135 LYS B C 1
ATOM 2338 O O . LYS B 1 74 ? 26.061 -2.321 20.667 1.00 50.53 135 LYS B O 1
ATOM 2344 N N . SER B 1 75 ? 24.275 -3.033 19.521 1.00 47.96 136 SER B N 1
ATOM 2345 C CA . SER B 1 75 ? 23.542 -1.803 19.751 1.00 46.08 136 SER B CA 1
ATOM 2346 C C . SER B 1 75 ? 22.778 -1.913 21.053 1.00 46.42 136 SER B C 1
ATOM 2347 O O . SER B 1 75 ? 22.248 -0.946 21.563 1.00 46.48 136 SER B O 1
ATOM 2350 N N . ALA B 1 76 ? 22.718 -3.115 21.593 1.00 47.18 137 ALA B N 1
ATOM 2351 C CA . ALA B 1 76 ? 21.871 -3.374 22.742 1.00 47.12 137 ALA B CA 1
ATOM 2352 C C . ALA B 1 76 ? 20.460 -2.872 22.452 1.00 45.41 137 ALA B C 1
ATOM 2353 O O . ALA B 1 76 ? 19.827 -2.243 23.290 1.00 46.03 137 ALA B O 1
ATOM 2355 N N . THR B 1 77 ? 19.974 -3.165 21.259 1.00 43.45 138 THR B N 1
ATOM 2356 C CA . THR B 1 77 ? 18.582 -2.875 20.929 1.00 42.27 138 THR B CA 1
ATOM 2357 C C . THR B 1 77 ? 17.656 -3.559 21.931 1.00 42.67 138 THR B C 1
ATOM 2358 O O . THR B 1 77 ? 17.828 -4.733 22.254 1.00 43.59 138 THR B O 1
ATOM 2362 N N . SER B 1 78 ? 16.677 -2.801 22.414 1.00 42.34 139 SER B N 1
ATOM 2363 C CA . SER B 1 78 ? 15.732 -3.255 23.421 1.00 41.38 139 SER B CA 1
ATOM 2364 C C . SER B 1 78 ? 14.507 -3.844 22.746 1.00 41.09 139 SER B C 1
ATOM 2365 O O . SER B 1 78 ? 14.232 -3.571 21.571 1.00 40.23 139 SER B O 1
ATOM 2368 N N . LEU B 1 79 ? 13.780 -4.632 23.524 1.00 40.85 140 LEU B N 1
ATOM 2369 C CA . LEU B 1 79 ? 12.536 -5.263 23.104 1.00 40.67 140 LEU B CA 1
ATOM 2370 C C . LEU B 1 79 ? 11.482 -4.233 22.820 1.00 40.94 140 LEU B C 1
ATOM 2371 O O . LEU B 1 79 ? 10.680 -4.390 21.903 1.00 40.27 140 LEU B O 1
ATOM 2376 N N . ASP B 1 80 ? 11.431 -3.198 23.642 1.00 41.55 141 ASP B N 1
ATOM 2377 C CA . ASP B 1 80 ? 10.406 -2.180 23.423 1.00 42.33 141 ASP B CA 1
ATOM 2378 C C . ASP B 1 80 ? 10.602 -1.539 22.048 1.00 40.82 141 ASP B C 1
ATOM 2379 O O . ASP B 1 80 ? 9.651 -1.226 21.388 1.00 40.54 141 ASP B O 1
ATOM 2384 N N . ASN B 1 81 ? 11.858 -1.340 21.660 1.00 40.24 142 ASN B N 1
ATOM 2385 C CA . ASN B 1 81 ? 12.191 -0.751 20.365 1.00 39.76 142 ASN B CA 1
ATOM 2386 C C . ASN B 1 81 ? 11.708 -1.646 19.206 1.00 38.75 142 ASN B C 1
ATOM 2387 O O . ASN B 1 81 ? 11.138 -1.160 18.239 1.00 37.86 142 ASN B O 1
ATOM 2392 N N . ILE B 1 82 ? 11.897 -2.942 19.367 1.00 37.87 143 ILE B N 1
ATOM 2393 C CA . ILE B 1 82 ? 11.527 -3.929 18.359 1.00 37.95 143 ILE B CA 1
ATOM 2394 C C . ILE B 1 82 ? 10.020 -4.017 18.275 1.00 38.58 143 ILE B C 1
ATOM 2395 O O . ILE B 1 82 ? 9.455 -4.074 17.191 1.00 38.24 143 ILE B O 1
ATOM 2400 N N . LEU B 1 83 ? 9.372 -3.958 19.427 1.00 39.70 144 LEU B N 1
ATOM 2401 C CA . LEU B 1 83 ? 7.912 -4.074 19.517 1.00 40.28 144 LEU B CA 1
ATOM 2402 C C . LEU B 1 83 ? 7.215 -2.880 18.882 1.00 41.50 144 LEU B C 1
ATOM 2403 O O . LEU B 1 83 ? 6.210 -3.019 18.183 1.00 42.71 144 LEU B O 1
ATOM 2408 N N . ASP B 1 84 ? 7.704 -1.690 19.152 1.00 42.37 145 ASP B N 1
ATOM 2409 C CA . ASP B 1 84 ? 7.071 -0.505 18.562 1.00 43.38 145 ASP B CA 1
ATOM 2410 C C . ASP B 1 84 ? 7.352 -0.480 17.071 1.00 40.76 145 ASP B C 1
ATOM 2411 O O . ASP B 1 84 ? 6.545 -0.042 16.289 1.00 40.66 145 ASP B O 1
ATOM 2416 N N . THR B 1 85 ? 8.514 -0.952 16.688 1.00 38.37 146 THR B N 1
ATOM 2417 C CA . THR B 1 85 ? 8.936 -0.802 15.303 1.00 36.92 146 THR B CA 1
ATOM 2418 C C . THR B 1 85 ? 8.154 -1.745 14.406 1.00 36.18 146 THR B C 1
ATOM 2419 O O . THR B 1 85 ? 7.771 -1.378 13.310 1.00 36.61 146 THR B O 1
ATOM 2423 N N . LEU B 1 86 ? 7.909 -2.949 14.914 1.00 34.94 147 LEU B N 1
ATOM 2424 C CA . LEU B 1 86 ? 7.119 -3.963 14.223 1.00 33.81 147 LEU B CA 1
ATOM 2425 C C . LEU B 1 86 ? 5.622 -3.868 14.500 1.00 32.99 147 LEU B C 1
ATOM 2426 O O . LEU B 1 86 ? 4.853 -4.697 14.066 1.00 32.36 147 LEU B O 1
ATOM 2431 N N . SER B 1 87 ? 5.210 -2.837 15.208 1.00 34.22 148 SER B N 1
ATOM 2432 C CA . SER B 1 87 ? 3.826 -2.758 15.753 1.00 35.21 148 SER B CA 1
ATOM 2433 C C . SER B 1 87 ? 3.373 -4.088 16.351 1.00 36.85 148 SER B C 1
ATOM 2434 O O . SER B 1 87 ? 2.278 -4.615 16.090 1.00 38.56 148 SER B O 1
ATOM 2437 N N . ALA B 1 88 ? 4.260 -4.632 17.149 1.00 37.07 149 ALA B N 1
ATOM 2438 C CA . ALA B 1 88 ? 4.151 -6.007 17.596 1.00 38.84 149 ALA B CA 1
ATOM 2439 C C . ALA B 1 88 ? 3.620 -6.083 19.034 1.00 39.44 149 ALA B C 1
ATOM 2440 O O . ALA B 1 88 ? 3.635 -5.132 19.773 1.00 40.60 149 ALA B O 1
ATOM 2442 N N . GLU B 1 89 ? 3.106 -7.230 19.399 1.00 40.92 150 GLU B N 1
ATOM 2443 C CA . GLU B 1 89 ? 2.675 -7.477 20.790 1.00 42.40 150 GLU B CA 1
ATOM 2444 C C . GLU B 1 89 ? 3.379 -8.712 21.267 1.00 41.32 150 GLU B C 1
ATOM 2445 O O . GLU B 1 89 ? 3.546 -9.649 20.503 1.00 40.73 150 GLU B O 1
ATOM 2451 N N . ALA B 1 90 ? 3.757 -8.697 22.540 1.00 42.28 151 ALA B N 1
ATOM 2452 C CA . ALA B 1 90 ? 4.470 -9.803 23.178 1.00 41.84 151 ALA B CA 1
ATOM 2453 C C . ALA B 1 90 ? 3.456 -10.786 23.756 1.00 43.55 151 ALA B C 1
ATOM 2454 O O . ALA B 1 90 ? 2.468 -10.387 24.367 1.00 44.68 151 ALA B O 1
ATOM 2456 N N . GLN B 1 91 ? 3.696 -12.069 23.525 1.00 43.61 152 GLN B N 1
ATOM 2457 C CA . GLN B 1 91 ? 2.882 -13.129 24.125 1.00 45.78 152 GLN B CA 1
ATOM 2458 C C . GLN B 1 91 ? 3.624 -13.813 25.268 1.00 46.46 152 GLN B C 1
ATOM 2459 O O . GLN B 1 91 ? 3.041 -14.580 26.007 1.00 48.50 152 GLN B O 1
ATOM 2465 N N . ASN B 1 92 ? 4.923 -13.575 25.321 1.00 46.33 153 ASN B N 1
ATOM 2466 C CA . ASN B 1 92 ? 5.797 -13.976 26.414 1.00 46.95 153 ASN B CA 1
ATOM 2467 C C . ASN B 1 92 ? 7.083 -13.186 26.370 1.00 46.75 153 ASN B C 1
ATOM 2468 O O . ASN B 1 92 ? 7.644 -12.975 25.305 1.00 45.13 153 ASN B O 1
ATOM 2473 N N . ILE B 1 93 ? 7.546 -12.757 27.537 1.00 48.46 154 ILE B N 1
ATOM 2474 C CA . ILE B 1 93 ? 8.800 -12.000 27.656 1.00 48.30 154 ILE B CA 1
ATOM 2475 C C . ILE B 1 93 ? 9.764 -12.633 28.673 1.00 50.44 154 ILE B C 1
ATOM 2476 O O . ILE B 1 93 ? 9.400 -12.881 29.805 1.00 50.92 154 ILE B O 1
ATOM 2481 N N . ASN B 1 94 ? 10.993 -12.901 28.245 1.00 51.08 155 ASN B N 1
ATOM 2482 C CA . ASN B 1 94 ? 12.074 -13.190 29.186 1.00 52.87 155 ASN B CA 1
ATOM 2483 C C . ASN B 1 94 ? 12.457 -11.882 29.806 1.00 53.28 155 ASN B C 1
ATOM 2484 O O . ASN B 1 94 ? 13.155 -11.089 29.192 1.00 52.06 155 ASN B O 1
ATOM 2489 N N . GLU B 1 95 ? 12.041 -11.677 31.053 1.00 55.13 156 GLU B N 1
ATOM 2490 C CA . GLU B 1 95 ? 12.185 -10.367 31.691 1.00 55.90 156 GLU B CA 1
ATOM 2491 C C . GLU B 1 95 ? 13.575 -10.154 32.252 1.00 57.12 156 GLU B C 1
ATOM 2492 O O . GLU B 1 95 ? 13.881 -9.102 32.740 1.00 57.15 156 GLU B O 1
ATOM 2498 N N . GLU B 1 96 ? 14.434 -11.143 32.119 1.00 58.86 157 GLU B N 1
ATOM 2499 C CA . GLU B 1 96 ? 15.782 -11.044 32.657 1.00 61.30 157 GLU B CA 1
ATOM 2500 C C . GLU B 1 96 ? 16.829 -10.819 31.561 1.00 61.70 157 GLU B C 1
ATOM 2501 O O . GLU B 1 96 ? 18.026 -10.743 31.817 1.00 63.57 157 GLU B O 1
ATOM 2507 N N . ARG B 1 97 ? 16.349 -10.680 30.339 1.00 61.30 158 ARG B N 1
ATOM 2508 C CA . ARG B 1 97 ? 17.197 -10.444 29.165 1.00 60.86 158 ARG B CA 1
ATOM 2509 C C . ARG B 1 97 ? 17.095 -8.991 28.742 1.00 59.63 158 ARG B C 1
ATOM 2510 O O . ARG B 1 97 ? 16.003 -8.465 28.560 1.00 58.99 158 ARG B O 1
ATOM 2518 N N . LYS B 1 98 ? 18.239 -8.346 28.592 1.00 59.77 159 LYS B N 1
ATOM 2519 C CA . LYS B 1 98 ? 18.273 -6.999 28.016 1.00 59.16 159 LYS B CA 1
ATOM 2520 C C . LYS B 1 98 ? 18.595 -7.065 26.525 1.00 57.06 159 LYS B C 1
ATOM 2521 O O . LYS B 1 98 ? 18.015 -6.335 25.716 1.00 56.29 159 LYS B O 1
ATOM 2527 N N . VAL B 1 99 ? 19.470 -7.999 26.174 1.00 56.26 160 VAL B N 1
ATOM 2528 C CA . VAL B 1 99 ? 20.115 -8.010 24.874 1.00 54.86 160 VAL B CA 1
ATOM 2529 C C . VAL B 1 99 ? 19.888 -9.302 24.082 1.00 53.67 160 VAL B C 1
ATOM 2530 O O . VAL B 1 99 ? 19.997 -10.399 24.604 1.00 54.68 160 VAL B O 1
ATOM 2534 N N . PHE B 1 100 ? 19.562 -9.136 22.805 1.00 51.34 161 PHE B N 1
ATOM 2535 C CA . PHE B 1 100 ? 19.351 -10.253 21.864 1.00 49.88 161 PHE B CA 1
ATOM 2536 C C . PHE B 1 100 ? 20.652 -10.534 21.129 1.00 50.31 161 PHE B C 1
ATOM 2537 O O . PHE B 1 100 ? 21.062 -9.753 20.279 1.00 49.53 161 PHE B O 1
ATOM 2545 N N . PRO B 1 101 ? 21.334 -11.643 21.483 1.00 51.32 162 PRO B N 1
ATOM 2546 C CA . PRO B 1 101 ? 22.751 -11.756 21.145 1.00 52.59 162 PRO B CA 1
ATOM 2547 C C . PRO B 1 101 ? 23.114 -12.282 19.752 1.00 52.96 162 PRO B C 1
ATOM 2548 O O . PRO B 1 101 ? 24.226 -12.030 19.282 1.00 54.31 162 PRO B O 1
ATOM 2552 N N . GLY B 1 102 ? 22.211 -13.000 19.103 1.00 51.74 163 GLY B N 1
ATOM 2553 C CA . GLY B 1 102 ? 22.542 -13.676 17.845 1.00 51.97 163 GLY B CA 1
ATOM 2554 C C . GLY B 1 102 ? 22.261 -12.888 16.571 1.00 50.51 163 GLY B C 1
ATOM 2555 O O . GLY B 1 102 ? 22.177 -11.664 16.574 1.00 49.72 163 GLY B O 1
ATOM 2556 N N . LYS B 1 103 ? 22.081 -13.622 15.481 1.00 50.36 164 LYS B N 1
ATOM 2557 C CA . LYS B 1 103 ? 21.773 -13.018 14.177 1.00 49.70 164 LYS B CA 1
ATOM 2558 C C . LYS B 1 103 ? 20.304 -13.143 13.806 1.00 47.42 164 LYS B C 1
ATOM 2559 O O . LYS B 1 103 ? 19.586 -14.030 14.266 1.00 47.23 164 LYS B O 1
ATOM 2565 N N . VAL B 1 104 ? 19.846 -12.228 12.972 1.00 46.19 165 VAL B N 1
ATOM 2566 C CA . VAL B 1 104 ? 18.434 -12.234 12.546 1.00 44.15 165 VAL B CA 1
ATOM 2567 C C . VAL B 1 104 ? 18.300 -13.118 11.339 1.00 45.14 165 VAL B C 1
ATOM 2568 O O . VAL B 1 104 ? 19.041 -12.970 10.384 1.00 45.86 165 VAL B O 1
ATOM 2572 N N . VAL B 1 105 ? 17.365 -14.045 11.400 1.00 44.99 166 VAL B N 1
ATOM 2573 C CA . VAL B 1 105 ? 17.205 -15.037 10.357 1.00 46.77 166 VAL B CA 1
ATOM 2574 C C . VAL B 1 105 ? 15.749 -15.249 10.066 1.00 46.52 166 VAL B C 1
ATOM 2575 O O . VAL B 1 105 ? 14.949 -15.311 10.974 1.00 46.10 166 VAL B O 1
ATOM 2579 N N . VAL B 1 106 ? 15.416 -15.369 8.791 1.00 47.59 167 VAL B N 1
ATOM 2580 C CA . VAL B 1 106 ? 14.049 -15.720 8.399 1.00 48.36 167 VAL B CA 1
ATOM 2581 C C . VAL B 1 106 ? 13.965 -17.225 8.364 1.00 50.76 167 VAL B C 1
ATOM 2582 O O . VAL B 1 106 ? 14.768 -17.881 7.716 1.00 51.84 167 VAL B O 1
ATOM 2586 N N . ALA B 1 107 ? 13.016 -17.763 9.114 1.00 53.03 168 ALA B N 1
ATOM 2587 C CA . ALA B 1 107 ? 12.816 -19.203 9.192 1.00 55.99 168 ALA B CA 1
ATOM 2588 C C . ALA B 1 107 ? 12.010 -19.676 8.008 1.00 58.80 168 ALA B C 1
ATOM 2589 O O . ALA B 1 107 ? 10.901 -20.143 8.174 1.00 60.34 168 ALA B O 1
ATOM 2591 N N . ALA B 1 108 ? 12.562 -19.540 6.817 1.00 61.88 169 ALA B N 1
ATOM 2592 C CA . ALA B 1 108 ? 11.872 -19.954 5.573 1.00 64.73 169 ALA B CA 1
ATOM 2593 C C . ALA B 1 108 ? 11.909 -21.479 5.350 1.00 67.58 169 ALA B C 1
ATOM 2594 O O . ALA B 1 108 ? 11.138 -22.028 4.565 1.00 68.26 169 ALA B O 1
ATOM 2596 N N . MET B 1 109 ? 12.784 -22.149 6.092 1.00 69.93 170 MET B N 1
ATOM 2597 C CA . MET B 1 109 ? 13.106 -23.559 5.844 1.00 72.84 170 MET B CA 1
ATOM 2598 C C . MET B 1 109 ? 11.990 -24.508 6.316 1.00 73.05 170 MET B C 1
ATOM 2599 O O . MET B 1 109 ? 10.894 -24.070 6.689 1.00 73.01 170 MET B O 1
ATOM 2604 N N . GLN B 1 110 ? 12.283 -25.807 6.279 1.00 74.02 171 GLN B N 1
ATOM 2605 C CA . GLN B 1 110 ? 11.434 -26.847 6.892 1.00 73.95 171 GLN B CA 1
ATOM 2606 C C . GLN B 1 110 ? 11.888 -26.994 8.345 1.00 73.02 171 GLN B C 1
ATOM 2607 O O . GLN B 1 110 ? 13.024 -26.663 8.675 1.00 72.59 171 GLN B O 1
ATOM 2613 N N . ALA B 1 111 ? 11.006 -27.485 9.210 1.00 72.29 172 ALA B N 1
ATOM 2614 C CA . ALA B 1 111 ? 11.310 -27.585 10.663 1.00 71.64 172 ALA B CA 1
ATOM 2615 C C . ALA B 1 111 ? 12.608 -28.349 10.942 1.00 72.48 172 ALA B C 1
ATOM 2616 O O . ALA B 1 111 ? 13.468 -27.902 11.714 1.00 72.38 172 ALA B O 1
ATOM 2618 N N . GLU B 1 112 ? 12.741 -29.482 10.265 1.00 73.40 173 GLU B N 1
ATOM 2619 C CA . GLU B 1 112 ? 13.879 -30.394 10.437 1.00 74.56 173 GLU B CA 1
ATOM 2620 C C . GLU B 1 112 ? 15.202 -29.719 10.062 1.00 74.28 173 GLU B C 1
ATOM 2621 O O . GLU B 1 112 ? 16.266 -30.115 10.539 1.00 75.36 173 GLU B O 1
ATOM 2627 N N . SER B 1 113 ? 15.111 -28.699 9.208 1.00 72.75 174 SER B N 1
ATOM 2628 C CA . SER B 1 113 ? 16.287 -28.012 8.617 1.00 72.62 174 SER B CA 1
ATOM 2629 C C . SER B 1 113 ? 16.779 -26.814 9.423 1.00 70.72 174 SER B C 1
ATOM 2630 O O . SER B 1 113 ? 17.886 -26.318 9.181 1.00 70.97 174 SER B O 1
ATOM 2633 N N . LEU B 1 114 ? 15.960 -26.336 10.358 1.00 68.58 175 LEU B N 1
ATOM 2634 C CA . LEU B 1 114 ? 16.253 -25.062 11.035 1.00 67.02 175 LEU B CA 1
ATOM 2635 C C . LEU B 1 114 ? 17.574 -25.125 11.788 1.00 68.17 175 LEU B C 1
ATOM 2636 O O . LEU B 1 114 ? 18.316 -24.150 11.811 1.00 68.32 175 LEU B O 1
ATOM 2641 N N . LYS B 1 115 ? 17.886 -26.292 12.348 1.00 69.56 176 LYS B N 1
ATOM 2642 C CA . LYS B 1 115 ? 19.144 -26.490 13.109 1.00 70.95 176 LYS B CA 1
ATOM 2643 C C . LYS B 1 115 ? 20.371 -25.923 12.389 1.00 71.43 176 LYS B C 1
ATOM 2644 O O . LYS B 1 115 ? 21.295 -25.383 13.007 1.00 71.78 176 LYS B O 1
ATOM 2650 N N . GLU B 1 116 ? 20.368 -26.068 11.074 1.00 71.26 177 GLU B N 1
ATOM 2651 C CA . GLU B 1 116 ? 21.561 -25.806 10.263 1.00 72.27 177 GLU B CA 1
ATOM 2652 C C . GLU B 1 116 ? 21.819 -24.309 10.093 1.00 70.36 177 GLU B C 1
ATOM 2653 O O . GLU B 1 116 ? 22.945 -23.875 9.854 1.00 71.33 177 GLU B O 1
ATOM 2659 N N . PHE B 1 117 ? 20.763 -23.520 10.221 1.00 67.30 178 PHE B N 1
ATOM 2660 C CA . PHE B 1 117 ? 20.869 -22.084 9.977 1.00 65.42 178 PHE B CA 1
ATOM 2661 C C . PHE B 1 117 ? 20.670 -21.280 11.239 1.00 62.90 178 PHE B C 1
ATOM 2662 O O . PHE B 1 117 ? 21.237 -20.196 11.399 1.00 62.42 178 PHE B O 1
ATOM 2670 N N . ILE B 1 118 ? 19.853 -21.819 12.129 1.00 60.80 179 ILE B N 1
ATOM 2671 C CA . ILE B 1 118 ? 19.446 -21.105 13.313 1.00 58.64 179 ILE B CA 1
ATOM 2672 C C . ILE B 1 118 ? 19.967 -21.752 14.568 1.00 58.98 179 ILE B C 1
ATOM 2673 O O . ILE B 1 118 ? 19.751 -22.939 14.809 1.00 59.33 179 ILE B O 1
ATOM 2678 N N . SER B 1 119 ? 20.639 -20.941 15.374 1.00 58.16 180 SER B N 1
ATOM 2679 C CA . SER B 1 119 ? 21.216 -21.406 16.623 1.00 58.64 180 SER B CA 1
ATOM 2680 C C . SER B 1 119 ? 20.790 -20.531 17.800 1.00 57.29 180 SER B C 1
ATOM 2681 O O . SER B 1 119 ? 20.108 -19.517 17.622 1.00 55.46 180 SER B O 1
ATOM 2684 N N . GLU B 1 120 ? 21.212 -20.952 18.989 1.00 57.34 181 GLU B N 1
ATOM 2685 C CA . GLU B 1 120 ? 20.818 -20.332 20.264 1.00 56.42 181 GLU B CA 1
ATOM 2686 C C . GLU B 1 120 ? 21.152 -18.863 20.281 1.00 54.80 181 GLU B C 1
ATOM 2687 O O . GLU B 1 120 ? 22.250 -18.453 19.940 1.00 55.21 181 GLU B O 1
ATOM 2693 N N . GLY B 1 121 ? 20.182 -18.072 20.712 1.00 53.06 182 GLY B N 1
ATOM 2694 C CA . GLY B 1 121 ? 20.369 -16.625 20.858 1.00 51.60 182 GLY B CA 1
ATOM 2695 C C . GLY B 1 121 ? 19.973 -15.811 19.630 1.00 49.71 182 GLY B C 1
ATOM 2696 O O . GLY B 1 121 ? 19.898 -14.583 19.683 1.00 49.34 182 GLY B O 1
ATOM 2697 N N . ASP B 1 122 ? 19.725 -16.498 18.528 1.00 48.56 183 ASP B N 1
ATOM 2698 C CA . ASP B 1 122 ? 19.315 -15.828 17.277 1.00 47.27 183 ASP B CA 1
ATOM 2699 C C . ASP B 1 122 ? 17.951 -15.198 17.423 1.00 45.38 183 ASP B C 1
ATOM 2700 O O . ASP B 1 122 ? 17.182 -15.566 18.305 1.00 44.52 183 ASP B O 1
ATOM 2705 N N . ILE B 1 123 ? 17.676 -14.252 16.526 1.00 44.94 184 ILE B N 1
ATOM 2706 C CA . ILE B 1 123 ? 16.361 -13.643 16.364 1.00 43.30 184 ILE B CA 1
ATOM 2707 C C . ILE B 1 123 ? 15.740 -14.261 15.117 1.00 44.01 184 ILE B C 1
ATOM 2708 O O . ILE B 1 123 ? 16.244 -14.102 14.020 1.00 44.40 184 ILE B O 1
ATOM 2713 N N . ALA B 1 124 ? 14.634 -14.963 15.292 1.00 44.33 185 ALA B N 1
ATOM 2714 C CA . ALA B 1 124 ? 14.026 -15.711 14.207 1.00 44.77 185 ALA B CA 1
ATOM 2715 C C . ALA B 1 124 ? 12.711 -15.095 13.816 1.00 45.37 185 ALA B C 1
ATOM 2716 O O . ALA B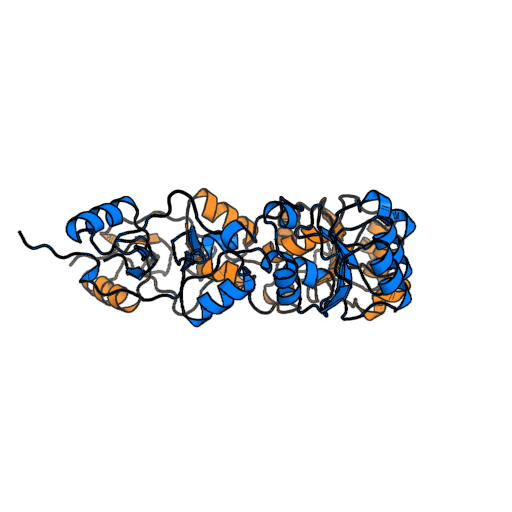 1 124 ? 11.820 -14.859 14.664 1.00 45.67 185 ALA B O 1
ATOM 2718 N N . ILE B 1 125 ? 12.589 -14.842 12.517 1.00 45.36 186 ILE B N 1
ATOM 2719 C CA . ILE B 1 125 ? 11.357 -14.322 11.961 1.00 45.58 186 ILE B CA 1
ATOM 2720 C C . ILE B 1 125 ? 10.609 -15.450 11.301 1.00 45.81 186 ILE B C 1
ATOM 2721 O O . ILE B 1 125 ? 11.082 -16.076 10.348 1.00 47.94 186 ILE B O 1
ATOM 2726 N N . ALA B 1 126 ? 9.417 -15.712 11.772 1.00 46.06 187 ALA B N 1
ATOM 2727 C CA . ALA B 1 126 ? 8.707 -16.895 11.301 1.00 46.72 187 ALA B CA 1
ATOM 2728 C C . ALA B 1 126 ? 7.262 -16.633 11.098 1.00 47.86 187 ALA B C 1
ATOM 2729 O O . ALA B 1 126 ? 6.728 -15.637 11.554 1.00 48.03 187 ALA B O 1
ATOM 2731 N N . GLY B 1 127 ? 6.643 -17.567 10.394 1.00 49.64 188 GLY B N 1
ATOM 2732 C CA . GLY B 1 127 ? 5.253 -17.504 10.068 1.00 50.55 188 GLY B CA 1
ATOM 2733 C C . GLY B 1 127 ? 4.415 -18.241 11.074 1.00 52.17 188 GLY B C 1
ATOM 2734 O O . GLY B 1 127 ? 4.824 -18.501 12.196 1.00 51.19 188 GLY B O 1
ATOM 2735 N N . ASP B 1 128 ? 3.221 -18.585 10.632 1.00 54.25 189 ASP B N 1
ATOM 2736 C CA . ASP B 1 128 ? 2.174 -18.988 11.535 1.00 56.61 189 ASP B CA 1
ATOM 2737 C C . ASP B 1 128 ? 2.126 -20.483 11.752 1.00 57.30 189 ASP B C 1
ATOM 2738 O O . ASP B 1 128 ? 1.152 -20.975 12.275 1.00 59.09 189 ASP B O 1
ATOM 2743 N N . ARG B 1 129 ? 3.180 -21.191 11.379 1.00 57.29 190 ARG B N 1
ATOM 2744 C CA . ARG B 1 129 ? 3.213 -22.655 11.516 1.00 58.18 190 ARG B CA 1
ATOM 2745 C C . ARG B 1 129 ? 3.720 -23.045 12.898 1.00 57.06 190 ARG B C 1
ATOM 2746 O O . ARG B 1 129 ? 4.839 -22.713 13.270 1.00 55.14 190 ARG B O 1
ATOM 2754 N N . ALA B 1 130 ? 2.870 -23.755 13.645 1.00 57.62 191 ALA B N 1
ATOM 2755 C CA . ALA B 1 130 ? 3.180 -24.154 15.036 1.00 57.67 191 ALA B CA 1
ATOM 2756 C C . ALA B 1 130 ? 4.441 -24.980 15.087 1.00 57.48 191 ALA B C 1
ATOM 2757 O O . ALA B 1 130 ? 5.273 -24.816 15.979 1.00 57.95 191 ALA B O 1
ATOM 2759 N N . GLU B 1 131 ? 4.577 -25.843 14.093 1.00 57.29 192 GLU B N 1
ATOM 2760 C CA . GLU B 1 131 ? 5.693 -26.776 14.001 1.00 57.22 192 GLU B CA 1
ATOM 2761 C C . GLU B 1 131 ? 7.002 -25.992 13.973 1.00 54.89 192 GLU B C 1
ATOM 2762 O O . GLU B 1 131 ? 7.961 -26.328 14.670 1.00 54.34 192 GLU B O 1
ATOM 2768 N N . ILE B 1 132 ? 7.026 -24.930 13.168 1.00 52.39 193 ILE B N 1
ATOM 2769 C CA . ILE B 1 132 ? 8.240 -24.107 13.007 1.00 50.44 193 ILE B CA 1
ATOM 2770 C C . ILE B 1 132 ? 8.538 -23.358 14.317 1.00 49.24 193 ILE B C 1
ATOM 2771 O O . ILE B 1 132 ? 9.686 -23.301 14.784 1.00 48.43 193 ILE B O 1
ATOM 2776 N N . GLN B 1 133 ? 7.490 -22.796 14.908 1.00 48.08 194 GLN B N 1
ATOM 2777 C CA . GLN B 1 133 ? 7.625 -22.011 16.142 1.00 47.59 194 GLN B CA 1
ATOM 2778 C C . GLN B 1 133 ? 8.202 -22.863 17.247 1.00 47.91 194 GLN B C 1
ATOM 2779 O O . GLN B 1 133 ? 9.157 -22.473 17.916 1.00 47.92 194 GLN B O 1
ATOM 2785 N N . ALA B 1 134 ? 7.641 -24.051 17.402 1.00 48.67 195 ALA B N 1
ATOM 2786 C CA . ALA B 1 134 ? 8.066 -24.954 18.472 1.00 49.84 195 ALA B CA 1
ATOM 2787 C C . ALA B 1 134 ? 9.563 -25.241 18.352 1.00 50.50 195 ALA B C 1
ATOM 2788 O O . ALA B 1 134 ? 10.318 -25.147 19.336 1.00 50.87 195 ALA B O 1
ATOM 2790 N N . GLU B 1 135 ? 10.006 -25.538 17.138 1.00 50.95 196 GLU B N 1
ATOM 2791 C CA . GLU B 1 135 ? 11.419 -25.880 16.925 1.00 52.57 196 GLU B CA 1
ATOM 2792 C C . GLU B 1 135 ? 12.345 -24.707 17.254 1.00 51.79 196 GLU B C 1
ATOM 2793 O O . GLU B 1 135 ? 13.454 -24.887 17.771 1.00 53.36 196 GLU B O 1
ATOM 2799 N N . LEU B 1 136 ? 11.870 -23.497 16.997 1.00 50.07 197 LEU B N 1
ATOM 2800 C CA . LEU B 1 136 ? 12.690 -22.311 17.210 1.00 48.94 197 LEU B CA 1
ATOM 2801 C C . LEU B 1 136 ? 12.856 -22.089 18.700 1.00 49.68 197 LEU B C 1
ATOM 2802 O O . LEU B 1 136 ? 13.926 -21.699 19.170 1.00 48.95 197 LEU B O 1
ATOM 2807 N N . ILE B 1 137 ? 11.756 -22.321 19.413 1.00 50.24 198 ILE B N 1
ATOM 2808 C CA . ILE B 1 137 ? 11.732 -22.300 20.860 1.00 51.56 198 ILE B CA 1
ATOM 2809 C C . ILE B 1 137 ? 12.692 -23.356 21.409 1.00 53.33 198 ILE B C 1
ATOM 2810 O O . ILE B 1 137 ? 13.454 -23.083 22.321 1.00 54.20 198 ILE B O 1
ATOM 2815 N N . GLU B 1 138 ? 12.680 -24.535 20.805 1.00 54.99 199 GLU B N 1
ATOM 2816 C CA . GLU B 1 138 ? 13.572 -25.628 21.231 1.00 57.63 199 GLU B CA 1
ATOM 2817 C C . GLU B 1 138 ? 15.025 -25.270 20.994 1.00 57.49 199 GLU B C 1
ATOM 2818 O O . GLU B 1 138 ? 15.908 -25.715 21.710 1.00 58.34 199 GLU B O 1
ATOM 2824 N N . LEU B 1 139 ? 15.266 -24.464 19.968 1.00 56.53 200 LEU B N 1
ATOM 2825 C CA . LEU B 1 139 ? 16.640 -24.054 19.607 1.00 56.51 200 LEU B CA 1
ATOM 2826 C C . LEU B 1 139 ? 17.111 -22.872 20.434 1.00 55.77 200 LEU B C 1
ATOM 2827 O O . LEU B 1 139 ? 18.248 -22.408 20.292 1.00 56.42 200 LEU B O 1
ATOM 2832 N N . LYS B 1 140 ? 16.230 -22.397 21.305 1.00 54.87 201 LYS B N 1
ATOM 2833 C CA . LYS B 1 140 ? 16.552 -21.294 22.234 1.00 54.33 201 LYS B CA 1
ATOM 2834 C C . LYS B 1 140 ? 16.958 -19.997 21.529 1.00 52.30 201 LYS B C 1
ATOM 2835 O O . LYS B 1 140 ? 17.875 -19.262 21.955 1.00 52.29 201 LYS B O 1
ATOM 2841 N N . VAL B 1 141 ? 16.252 -19.710 20.443 1.00 49.88 202 VAL B N 1
ATOM 2842 C CA . VAL B 1 141 ? 16.305 -18.359 19.891 1.00 47.50 202 VAL B CA 1
ATOM 2843 C C . VAL B 1 141 ? 16.084 -17.421 21.054 1.00 46.99 202 VAL B C 1
ATOM 2844 O O . VAL B 1 141 ? 15.315 -17.717 21.969 1.00 46.44 202 VAL B O 1
ATOM 2848 N N . SER B 1 142 ? 16.795 -16.302 21.031 1.00 46.67 203 SER B N 1
ATOM 2849 C CA . SER B 1 142 ? 16.585 -15.260 22.023 1.00 46.60 203 SER B CA 1
ATOM 2850 C C . SER B 1 142 ? 15.263 -14.550 21.745 1.00 44.92 203 SER B C 1
ATOM 2851 O O . SER B 1 142 ? 14.648 -13.992 22.650 1.00 45.86 203 SER B O 1
ATOM 2854 N N . LEU B 1 143 ? 14.806 -14.593 20.504 1.00 42.70 204 LEU B N 1
ATOM 2855 C CA . LEU B 1 143 ? 13.554 -13.880 20.132 1.00 40.78 204 LEU B CA 1
ATOM 2856 C C . LEU B 1 143 ? 12.925 -14.532 18.919 1.00 40.43 204 LEU B C 1
ATOM 2857 O O . LEU B 1 143 ? 13.589 -14.776 17.907 1.00 40.29 204 LEU B O 1
ATOM 2862 N N . LEU B 1 144 ? 11.653 -14.857 19.090 1.00 39.59 205 LEU B N 1
ATOM 2863 C CA . LEU B 1 144 ? 10.817 -15.409 18.059 1.00 39.22 205 LEU B CA 1
ATOM 2864 C C . LEU B 1 144 ? 9.838 -14.321 17.647 1.00 38.80 205 LEU B C 1
ATOM 2865 O O . LEU B 1 144 ? 9.020 -13.894 18.458 1.00 37.93 205 LEU B O 1
ATOM 2870 N N . ILE B 1 145 ? 9.926 -13.905 16.375 1.00 37.92 206 ILE B N 1
ATOM 2871 C CA . ILE B 1 145 ? 9.054 -12.869 15.830 1.00 36.62 206 ILE B CA 1
ATOM 2872 C C . ILE B 1 145 ? 8.114 -13.562 14.886 1.00 37.45 206 ILE B C 1
ATOM 2873 O O . ILE B 1 145 ? 8.533 -14.052 13.824 1.00 37.41 206 ILE B O 1
ATOM 2878 N N . VAL B 1 146 ? 6.841 -13.605 15.268 1.00 37.39 207 VAL B N 1
ATOM 2879 C CA . VAL B 1 146 ? 5.833 -14.211 14.458 1.00 37.99 207 VAL B CA 1
ATOM 2880 C C . VAL B 1 146 ? 5.188 -13.151 13.546 1.00 39.11 207 VAL B C 1
ATOM 2881 O O . VAL B 1 146 ? 4.639 -12.150 14.001 1.00 39.12 207 VAL B O 1
ATOM 2885 N N . THR B 1 147 ? 5.239 -13.426 12.251 1.00 40.06 208 THR B N 1
ATOM 2886 C CA . THR B 1 147 ? 4.765 -12.493 11.216 1.00 41.27 208 THR B CA 1
ATOM 2887 C C . THR B 1 147 ? 3.442 -12.925 10.700 1.00 42.65 208 THR B C 1
ATOM 2888 O O . THR B 1 147 ? 3.104 -14.090 10.789 1.00 44.95 208 THR B O 1
ATOM 2892 N N . GLY B 1 148 ? 2.688 -11.976 10.181 1.00 43.86 209 GLY B N 1
ATOM 2893 C CA . GLY B 1 148 ? 1.407 -12.266 9.574 1.00 45.78 209 GLY B CA 1
ATOM 2894 C C . GLY B 1 148 ? 0.248 -11.918 10.468 1.00 47.35 209 GLY B C 1
ATOM 2895 O O . GLY B 1 148 ? -0.903 -12.029 10.066 1.00 48.57 209 GLY B O 1
ATOM 2896 N N . GLY B 1 149 ? 0.548 -11.531 11.705 1.00 47.57 210 GLY B N 1
ATOM 2897 C CA . GLY B 1 149 ? -0.505 -11.075 12.640 1.00 48.76 210 GLY B CA 1
ATOM 2898 C C . GLY B 1 149 ? -1.172 -12.173 13.452 1.00 49.99 210 GLY B C 1
ATOM 2899 O O . GLY B 1 149 ? -1.988 -11.909 14.341 1.00 51.55 210 GLY B O 1
ATOM 2900 N N . HIS B 1 150 ? -0.817 -13.411 13.164 1.00 50.06 211 HIS B N 1
ATOM 2901 C CA . HIS B 1 150 ? -1.404 -14.555 13.874 1.00 52.00 211 HIS B CA 1
ATOM 2902 C C . HIS B 1 150 ? -0.689 -14.938 15.159 1.00 50.00 211 HIS B C 1
ATOM 2903 O O . HIS B 1 150 ? 0.333 -15.581 15.129 1.00 48.36 211 HIS B O 1
ATOM 2910 N N . THR B 1 151 ? -1.249 -14.529 16.289 1.00 51.13 212 THR B N 1
ATOM 2911 C CA . THR B 1 151 ? -0.663 -14.825 17.612 1.00 51.38 212 THR B CA 1
ATOM 2912 C C . THR B 1 151 ? -0.619 -16.327 17.781 1.00 51.30 212 THR B C 1
ATOM 2913 O O . THR B 1 151 ? -1.600 -16.995 17.528 1.00 52.60 212 THR B O 1
ATOM 2917 N N . PRO B 1 152 ? 0.517 -16.868 18.204 1.00 50.91 213 PRO B N 1
ATOM 2918 C CA . PRO B 1 152 ? 0.635 -18.308 18.323 1.00 51.73 213 PRO B CA 1
ATOM 2919 C C . PRO B 1 152 ? -0.328 -18.954 19.304 1.00 53.61 213 PRO B C 1
ATOM 2920 O O . PRO B 1 152 ? -0.894 -18.295 20.167 1.00 53.93 213 PRO B O 1
ATOM 2924 N N . SER B 1 153 ? -0.496 -20.256 19.129 1.00 55.38 214 SER B N 1
ATOM 2925 C CA . SER B 1 153 ? -1.381 -21.065 19.984 1.00 57.84 214 SER B CA 1
ATOM 2926 C C . SER B 1 153 ? -0.946 -21.007 21.432 1.00 59.01 214 SER B C 1
ATOM 2927 O O . SER B 1 153 ? 0.200 -20.660 21.759 1.00 57.82 214 SER B O 1
ATOM 2930 N N . LYS B 1 154 ? -1.895 -21.354 22.293 1.00 61.43 215 LYS B N 1
ATOM 2931 C CA . LYS B 1 154 ? -1.687 -21.372 23.734 1.00 62.44 215 LYS B CA 1
ATOM 2932 C C . LYS B 1 154 ? -0.610 -22.376 24.080 1.00 61.69 215 LYS B C 1
ATOM 2933 O O . LYS B 1 154 ? 0.172 -22.186 25.011 1.00 61.72 215 LYS B O 1
ATOM 2939 N N . GLU B 1 155 ? -0.555 -23.436 23.293 1.00 61.24 216 GLU B N 1
ATOM 2940 C CA . GLU B 1 155 ? 0.442 -24.481 23.522 1.00 61.15 216 GLU B CA 1
ATOM 2941 C C . GLU B 1 155 ? 1.833 -23.902 23.329 1.00 58.81 216 GLU B C 1
ATOM 2942 O O . GLU B 1 155 ? 2.737 -24.135 24.131 1.00 58.61 216 GLU B O 1
ATOM 2948 N N . ILE B 1 156 ? 1.976 -23.121 22.259 1.00 56.76 217 ILE B N 1
ATOM 2949 C CA . ILE B 1 156 ? 3.267 -22.540 21.882 1.00 54.36 217 ILE B CA 1
ATOM 2950 C C . ILE B 1 156 ? 3.684 -21.524 22.924 1.00 53.65 217 ILE B C 1
ATOM 2951 O O . ILE B 1 156 ? 4.834 -21.486 23.357 1.00 53.11 217 ILE B O 1
ATOM 2956 N N . ILE B 1 157 ? 2.728 -20.708 23.340 1.00 53.54 218 ILE B N 1
ATOM 2957 C CA . ILE B 1 157 ? 2.973 -19.722 24.375 1.00 53.68 218 ILE B CA 1
ATOM 2958 C C . ILE B 1 157 ? 3.487 -20.395 25.662 1.00 54.79 218 ILE B C 1
ATOM 2959 O O . ILE B 1 157 ? 4.393 -19.869 26.318 1.00 54.19 218 ILE B O 1
ATOM 2964 N N . GLU B 1 158 ? 2.907 -21.549 25.999 1.00 55.49 219 GLU B N 1
ATOM 2965 C CA . GLU B 1 158 ? 3.289 -22.308 27.207 1.00 57.14 219 GLU B CA 1
ATOM 2966 C C . GLU B 1 158 ? 4.709 -22.838 27.093 1.00 56.27 219 GLU B C 1
ATOM 2967 O O . GLU B 1 158 ? 5.508 -22.718 28.024 1.00 56.75 219 GLU B O 1
ATOM 2973 N N . LEU B 1 159 ? 5.009 -23.403 25.934 1.00 54.65 220 LEU B N 1
ATOM 2974 C CA . LEU B 1 159 ? 6.350 -23.913 25.639 1.00 54.46 220 LEU B CA 1
ATOM 2975 C C . LEU B 1 159 ? 7.393 -22.797 25.812 1.00 53.27 220 LEU B C 1
ATOM 2976 O O . LEU B 1 159 ? 8.477 -23.013 26.371 1.00 54.34 220 LEU B O 1
ATOM 2981 N N . ALA B 1 160 ? 7.031 -21.594 25.371 1.00 51.47 221 ALA B N 1
ATOM 2982 C CA . ALA B 1 160 ? 7.905 -20.416 25.470 1.00 50.62 221 ALA B CA 1
ATOM 2983 C C . ALA B 1 160 ? 8.080 -19.936 26.913 1.00 51.48 221 ALA B C 1
ATOM 2984 O O . ALA B 1 160 ? 9.153 -19.461 27.273 1.00 50.14 221 ALA B O 1
ATOM 2986 N N . LYS B 1 161 ? 7.009 -20.043 27.709 1.00 53.34 222 LYS B N 1
ATOM 2987 C CA . LYS B 1 161 ? 7.022 -19.630 29.143 1.00 55.70 222 LYS B CA 1
ATOM 2988 C C . LYS B 1 161 ? 8.030 -20.477 29.902 1.00 56.64 222 LYS B C 1
ATOM 2989 O O . LYS B 1 161 ? 8.806 -19.995 30.692 1.00 56.88 222 LYS B O 1
ATOM 2995 N N . LYS B 1 162 ? 8.031 -21.747 29.574 1.00 58.08 223 LYS B N 1
ATOM 2996 C CA . LYS B 1 162 ? 8.854 -22.733 30.264 1.00 60.75 223 LYS B CA 1
ATOM 2997 C C . LYS B 1 162 ? 10.319 -22.552 29.940 1.00 60.36 223 LYS B C 1
ATOM 2998 O O . LYS B 1 162 ? 11.206 -22.853 30.740 1.00 62.34 223 LYS B O 1
ATOM 3004 N N . ASN B 1 163 ? 10.555 -22.079 28.739 1.00 58.92 224 ASN B N 1
ATOM 3005 C CA . ASN B 1 163 ? 11.900 -22.005 28.216 1.00 58.23 224 ASN B CA 1
ATOM 3006 C C . ASN B 1 163 ? 12.432 -20.620 28.271 1.00 56.58 224 ASN B C 1
ATOM 3007 O O . ASN B 1 163 ? 13.591 -20.390 27.957 1.00 57.20 224 ASN B O 1
ATOM 3012 N N . ASN B 1 164 ? 11.576 -19.717 28.746 1.00 55.23 225 ASN B N 1
ATOM 3013 C CA . ASN B 1 164 ? 11.844 -18.290 28.822 1.00 53.87 225 ASN B CA 1
ATOM 3014 C C . ASN B 1 164 ? 12.321 -17.732 27.489 1.00 50.69 225 ASN B C 1
ATOM 3015 O O . ASN B 1 164 ? 13.348 -17.069 27.399 1.00 51.00 225 ASN B O 1
ATOM 3020 N N . ILE B 1 165 ? 11.540 -18.004 26.458 1.00 48.02 226 ILE B N 1
ATOM 3021 C CA . ILE B 1 165 ? 11.762 -17.401 25.149 1.00 45.53 226 ILE B CA 1
ATOM 3022 C C . ILE B 1 165 ? 10.767 -16.270 24.930 1.00 43.53 226 ILE B C 1
ATOM 3023 O O . ILE B 1 165 ? 9.545 -16.412 25.078 1.00 43.59 226 ILE B O 1
ATOM 3028 N N . THR B 1 166 ? 11.321 -15.124 24.615 1.00 41.12 227 THR B N 1
ATOM 3029 C CA . THR B 1 166 ? 10.535 -13.970 24.215 1.00 40.10 227 THR B CA 1
ATOM 3030 C C . THR B 1 166 ? 9.925 -14.222 22.819 1.00 39.50 227 THR B C 1
ATOM 3031 O O . THR B 1 166 ? 10.604 -14.657 21.878 1.00 37.39 227 THR B O 1
ATOM 3035 N N . VAL B 1 167 ? 8.608 -14.075 22.778 1.00 39.43 228 VAL B N 1
ATOM 3036 C CA . VAL B 1 167 ? 7.819 -14.298 21.590 1.00 39.44 228 VAL B CA 1
ATOM 3037 C C . VAL B 1 167 ? 6.932 -13.095 21.392 1.00 39.26 228 VAL B C 1
ATOM 3038 O O . VAL B 1 167 ? 6.286 -12.633 22.324 1.00 39.62 228 VAL B O 1
ATOM 3042 N N . ILE B 1 168 ? 6.956 -12.566 20.176 1.00 38.64 229 ILE B N 1
ATOM 3043 C CA . ILE B 1 168 ? 6.142 -11.422 19.804 1.00 37.76 229 ILE B CA 1
ATOM 3044 C C . ILE B 1 168 ? 5.548 -11.686 18.431 1.00 37.90 229 ILE B C 1
ATOM 3045 O O . ILE B 1 168 ? 6.073 -12.483 17.680 1.00 36.19 229 ILE B O 1
ATOM 3050 N N . THR B 1 169 ? 4.446 -11.003 18.146 1.00 37.62 230 THR B N 1
ATOM 3051 C CA . THR B 1 169 ? 3.758 -11.098 16.889 1.00 37.83 230 THR B CA 1
ATOM 3052 C C . THR B 1 169 ? 3.532 -9.742 16.244 1.00 37.78 230 THR B C 1
ATOM 3053 O O . THR B 1 169 ? 3.014 -8.820 16.881 1.00 37.10 230 THR B O 1
ATOM 3057 N N . THR B 1 170 ? 3.924 -9.657 14.963 1.00 36.76 231 THR B N 1
ATOM 3058 C CA . THR B 1 170 ? 3.758 -8.459 14.155 1.00 36.03 231 THR B CA 1
ATOM 3059 C C . THR B 1 170 ? 2.732 -8.731 13.065 1.00 37.44 231 THR B C 1
ATOM 3060 O O . THR B 1 170 ? 2.662 -9.840 12.562 1.00 36.26 231 THR B O 1
ATOM 3064 N N . PRO B 1 171 ? 1.921 -7.728 12.699 1.00 38.33 232 PRO B N 1
ATOM 3065 C CA . PRO B 1 171 ? 1.012 -7.939 11.585 1.00 39.79 232 PRO B CA 1
ATOM 3066 C C . PRO B 1 171 ? 1.712 -7.972 10.228 1.00 39.31 232 PRO B C 1
ATOM 3067 O O . PRO B 1 171 ? 1.144 -8.367 9.258 1.00 40.47 232 PRO B O 1
ATOM 3071 N N . HIS B 1 172 ? 2.956 -7.544 10.181 1.00 38.70 233 HIS B N 1
ATOM 3072 C CA . HIS B 1 172 ? 3.697 -7.490 8.918 1.00 37.75 233 HIS B CA 1
ATOM 3073 C C . HIS B 1 172 ? 4.115 -8.857 8.504 1.00 38.18 233 HIS B C 1
ATOM 3074 O O . HIS B 1 172 ? 4.442 -9.683 9.356 1.00 38.06 233 HIS B O 1
ATOM 3081 N N . ASP B 1 173 ? 4.160 -9.082 7.189 1.00 38.73 234 ASP B N 1
ATOM 3082 C CA . ASP B 1 173 ? 4.722 -10.319 6.635 1.00 39.21 234 ASP B CA 1
ATOM 3083 C C . ASP B 1 173 ? 6.223 -10.274 6.763 1.00 37.69 234 ASP B C 1
ATOM 3084 O O . ASP B 1 173 ? 6.791 -9.275 7.174 1.00 38.01 234 ASP B O 1
ATOM 3089 N N . SER B 1 174 ? 6.867 -11.368 6.409 1.00 37.55 235 SER B N 1
ATOM 3090 C CA . SER B 1 174 ? 8.299 -11.543 6.675 1.00 37.41 235 SER B CA 1
ATOM 3091 C C . SER B 1 174 ? 9.225 -10.594 5.928 1.00 37.17 235 SER B C 1
ATOM 3092 O O . SER B 1 174 ? 10.306 -10.237 6.421 1.00 37.40 235 SER B O 1
ATOM 3095 N N . PHE B 1 175 ? 8.806 -10.199 4.733 1.00 36.72 236 PHE B N 1
ATOM 3096 C CA . PHE B 1 175 ? 9.613 -9.297 3.936 1.00 36.69 236 PHE B CA 1
ATOM 3097 C C . PHE B 1 175 ? 9.631 -7.934 4.578 1.00 36.37 236 PHE B C 1
ATOM 3098 O O . PHE B 1 175 ? 10.668 -7.287 4.708 1.00 37.21 236 PHE B O 1
ATOM 3106 N N . THR B 1 176 ? 8.460 -7.466 4.946 1.00 36.23 237 THR B N 1
ATOM 3107 C CA . THR B 1 176 ? 8.345 -6.156 5.542 1.00 35.92 237 THR B CA 1
ATOM 3108 C C . THR B 1 176 ? 9.022 -6.125 6.912 1.00 35.11 237 THR B C 1
ATOM 3109 O O . THR B 1 176 ? 9.833 -5.241 7.200 1.00 34.06 237 THR B O 1
ATOM 3113 N N . ALA B 1 177 ? 8.762 -7.147 7.712 1.00 34.43 238 ALA B N 1
ATOM 3114 C CA . ALA B 1 177 ? 9.411 -7.245 9.057 1.00 34.03 23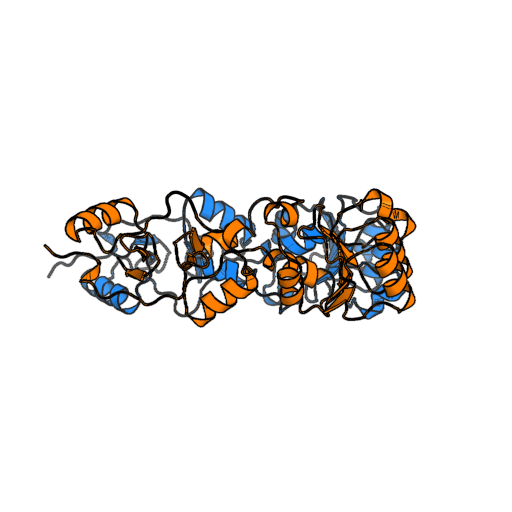8 ALA B CA 1
ATOM 3115 C C . ALA B 1 177 ? 10.923 -7.189 8.973 1.00 35.16 238 ALA B C 1
ATOM 3116 O O . ALA B 1 177 ? 11.582 -6.611 9.845 1.00 33.48 238 ALA B O 1
ATOM 3118 N N . SER B 1 178 ? 11.467 -7.779 7.904 1.00 37.15 239 SER B N 1
ATOM 3119 C CA . SER B 1 178 ? 12.921 -7.820 7.721 1.00 38.54 239 SER B CA 1
ATOM 3120 C C . SER B 1 178 ? 13.436 -6.423 7.457 1.00 39.71 239 SER B C 1
ATOM 3121 O O . SER B 1 178 ? 14.460 -6.019 7.980 1.00 39.62 239 SER B O 1
ATOM 3124 N N . ARG B 1 179 ? 12.719 -5.706 6.597 1.00 41.78 240 ARG B N 1
ATOM 3125 C CA . ARG B 1 179 ? 13.009 -4.282 6.314 1.00 42.66 240 ARG B CA 1
ATOM 3126 C C . ARG B 1 179 ? 12.917 -3.401 7.558 1.00 42.60 240 ARG B C 1
ATOM 3127 O O . ARG B 1 179 ? 13.711 -2.456 7.745 1.00 43.98 240 ARG B O 1
ATOM 3135 N N . LEU B 1 180 ? 11.958 -3.719 8.405 1.00 42.27 241 LEU B N 1
ATOM 3136 C CA . LEU B 1 180 ? 11.621 -2.859 9.573 1.00 42.80 241 LEU B CA 1
ATOM 3137 C C . LEU B 1 180 ? 12.576 -3.002 10.721 1.00 42.49 241 LEU B C 1
ATOM 3138 O O . LEU B 1 180 ? 12.884 -2.032 11.436 1.00 42.47 241 LEU B O 1
ATOM 3143 N N . ILE B 1 181 ? 13.066 -4.209 10.895 1.00 43.26 242 ILE B N 1
ATOM 3144 C CA . ILE B 1 181 ? 13.768 -4.553 12.147 1.00 44.01 242 ILE B CA 1
ATOM 3145 C C . ILE B 1 181 ? 14.978 -3.652 12.299 1.00 43.58 242 ILE B C 1
ATOM 3146 O O . ILE B 1 181 ? 15.315 -3.205 13.390 1.00 43.52 242 ILE B O 1
ATOM 3151 N N . VAL B 1 182 ? 15.600 -3.353 11.173 1.00 43.16 243 VAL B N 1
ATOM 3152 C CA . VAL B 1 182 ? 16.756 -2.428 11.117 1.00 42.70 243 VAL B CA 1
ATOM 3153 C C . VAL B 1 182 ? 16.441 -1.070 11.752 1.00 41.02 243 VAL B C 1
ATOM 3154 O O . VAL B 1 182 ? 17.293 -0.400 12.319 1.00 41.61 243 VAL B O 1
ATOM 3158 N N . GLN B 1 183 ? 15.194 -0.642 11.637 1.00 39.15 244 GLN B N 1
ATOM 3159 C CA . GLN B 1 183 ? 14.797 0.636 12.188 1.00 38.16 244 GLN B CA 1
ATOM 3160 C C . GLN B 1 183 ? 14.585 0.576 13.721 1.00 38.10 244 GLN B C 1
ATOM 3161 O O . GLN B 1 183 ? 14.201 1.568 14.335 1.00 38.02 244 GLN B O 1
ATOM 3167 N N . SER B 1 184 ? 14.817 -0.582 14.324 1.00 38.22 245 SER B N 1
ATOM 3168 C CA . SER B 1 184 ? 14.715 -0.711 15.789 1.00 39.40 245 SER B CA 1
ATOM 3169 C C . SER B 1 184 ? 15.934 -0.187 16.485 1.00 39.10 245 SER B C 1
ATOM 3170 O O . SER B 1 184 ? 15.872 0.122 17.636 1.00 40.32 245 SER B O 1
ATOM 3173 N N . LEU B 1 185 ? 17.033 -0.066 15.766 1.00 39.61 246 LEU B N 1
ATOM 3174 C CA . LEU B 1 185 ? 18.305 0.308 16.376 1.00 40.38 246 LEU B CA 1
ATOM 3175 C C . LEU B 1 185 ? 18.210 1.582 17.200 1.00 40.49 246 LEU B C 1
ATOM 3176 O O . LEU B 1 185 ? 17.564 2.537 16.798 1.00 40.68 246 LEU B O 1
ATOM 3181 N N . PRO B 1 186 ? 18.886 1.606 18.345 1.00 41.09 247 PRO B N 1
ATOM 3182 C CA . PRO B 1 186 ? 18.952 2.851 19.091 1.00 41.86 247 PRO B CA 1
ATOM 3183 C C . PRO B 1 186 ? 19.856 3.880 18.436 1.00 42.04 247 PRO B C 1
ATOM 3184 O O . PRO B 1 186 ? 20.910 3.580 17.857 1.00 42.44 247 PRO B O 1
ATOM 3188 N N . VAL B 1 187 ? 19.456 5.114 18.599 1.00 41.70 248 VAL B N 1
ATOM 3189 C CA . VAL B 1 187 ? 20.161 6.237 17.987 1.00 42.11 248 VAL B CA 1
ATOM 3190 C C . VAL B 1 187 ? 21.628 6.336 18.373 1.00 42.77 248 VAL B C 1
ATOM 3191 O O . VAL B 1 187 ? 22.472 6.731 17.572 1.00 42.58 248 VAL B O 1
ATOM 3195 N N . ASP B 1 188 ? 21.933 5.975 19.609 1.00 44.19 249 ASP B N 1
ATOM 3196 C CA . ASP B 1 188 ? 23.313 6.080 20.116 1.00 45.68 249 ASP B CA 1
ATOM 3197 C C . ASP B 1 188 ? 24.269 5.160 19.381 1.00 45.11 249 ASP B C 1
ATOM 3198 O O . ASP B 1 188 ? 25.428 5.470 19.246 1.00 45.56 249 ASP B O 1
ATOM 3203 N N . TYR B 1 189 ? 23.774 4.061 18.854 1.00 44.91 250 TYR B N 1
ATOM 3204 C CA . TYR B 1 189 ? 24.639 3.162 18.082 1.00 46.44 250 TYR B CA 1
ATOM 3205 C C . TYR B 1 189 ? 25.042 3.817 16.732 1.00 46.92 250 TYR B C 1
ATOM 3206 O O . TYR B 1 189 ? 26.096 3.538 16.183 1.00 47.30 250 TYR B O 1
ATOM 3215 N N . VAL B 1 190 ? 24.168 4.675 16.217 1.00 46.14 251 VAL B N 1
ATOM 3216 C CA . VAL B 1 190 ? 24.299 5.205 14.841 1.00 47.40 251 VAL B CA 1
ATOM 3217 C C . VAL B 1 190 ? 24.902 6.604 14.788 1.00 47.27 251 VAL B C 1
ATOM 3218 O O . VAL B 1 190 ? 25.663 6.918 13.919 1.00 48.04 251 VAL B O 1
ATOM 3222 N N . MET B 1 191 ? 24.594 7.402 15.793 1.00 47.20 252 MET B N 1
ATOM 3223 C CA . MET B 1 191 ? 24.945 8.814 15.811 1.00 47.50 252 MET B CA 1
ATOM 3224 C C . MET B 1 191 ? 26.439 9.133 15.654 1.00 49.21 252 MET B C 1
ATOM 3225 O O . MET B 1 191 ? 27.328 8.343 15.960 1.00 49.98 252 MET B O 1
ATOM 3230 N N . THR B 1 192 ? 26.678 10.332 15.166 1.00 50.45 253 THR B N 1
ATOM 3231 C CA . THR B 1 192 ? 27.993 10.956 15.280 1.00 52.39 253 THR B CA 1
ATOM 3232 C C . THR B 1 192 ? 28.254 11.267 16.750 1.00 54.17 253 THR B C 1
ATOM 3233 O O . THR B 1 192 ? 27.405 11.840 17.447 1.00 52.89 253 THR B O 1
ATOM 3237 N N . LYS B 1 193 ? 29.423 10.846 17.208 1.00 56.98 254 LYS B N 1
ATOM 3238 C CA . LYS B 1 193 ? 29.834 11.052 18.575 1.00 59.70 254 LYS B CA 1
ATOM 3239 C C . LYS B 1 193 ? 31.100 11.884 18.594 1.00 62.66 254 LYS B C 1
ATOM 3240 O O . LYS B 1 193 ? 31.133 12.973 19.140 1.00 63.00 254 LYS B O 1
ATOM 3246 N N . ASP B 1 194 ? 32.121 11.371 17.928 1.00 65.31 255 ASP B N 1
ATOM 3247 C CA . ASP B 1 194 ? 33.457 11.971 17.943 1.00 68.46 255 ASP B CA 1
ATOM 3248 C C . ASP B 1 194 ? 33.597 13.060 16.883 1.00 69.14 255 ASP B C 1
ATOM 3249 O O . ASP B 1 194 ? 33.046 12.982 15.787 1.00 68.57 255 ASP B O 1
ATOM 3254 N N . ASN B 1 195 ? 34.344 14.094 17.237 1.00 70.83 256 ASN B N 1
ATOM 3255 C CA . ASN B 1 195 ? 34.519 15.264 16.367 1.00 71.63 256 ASN B CA 1
ATOM 3256 C C . ASN B 1 195 ? 33.181 15.881 15.936 1.00 69.52 256 ASN B C 1
ATOM 3257 O O . ASN B 1 195 ? 33.085 16.560 14.918 1.00 69.69 256 ASN B O 1
ATOM 3262 N N . LEU B 1 196 ? 32.161 15.615 16.740 1.00 67.81 257 LEU B N 1
ATOM 3263 C CA . LEU B 1 196 ? 30.946 16.422 16.750 1.00 65.94 257 LEU B CA 1
ATOM 3264 C C . LEU B 1 196 ? 31.380 17.814 17.178 1.00 66.10 257 LEU B C 1
ATOM 3265 O O . LEU B 1 196 ? 32.103 17.977 18.159 1.00 67.41 257 LEU B O 1
ATOM 3270 N N . VAL B 1 197 ? 30.981 18.814 16.407 1.00 64.69 258 VAL B N 1
ATOM 3271 C CA . VAL B 1 197 ? 31.375 20.183 16.692 1.00 64.57 258 VAL B CA 1
ATOM 3272 C C . VAL B 1 197 ? 30.192 20.963 17.253 1.00 63.31 258 VAL B C 1
ATOM 3273 O O . VAL B 1 197 ? 29.226 21.263 16.553 1.00 61.82 258 VAL B O 1
ATOM 3277 N N . ALA B 1 198 ? 30.289 21.260 18.543 1.00 63.28 259 ALA B N 1
ATOM 3278 C CA . ALA B 1 198 ? 29.314 22.091 19.234 1.00 62.60 259 ALA B CA 1
ATOM 3279 C C . ALA B 1 198 ? 30.010 23.347 19.630 1.00 63.91 259 ALA B C 1
ATOM 3280 O O . ALA B 1 198 ? 31.230 23.429 19.579 1.00 65.06 259 ALA B O 1
ATOM 3282 N N . VAL B 1 199 ? 29.227 24.321 20.053 1.00 63.87 260 VAL B N 1
ATOM 3283 C CA . VAL B 1 199 ? 29.788 25.570 20.552 1.00 65.44 260 VAL B CA 1
ATOM 3284 C C . VAL B 1 199 ? 29.264 25.817 21.949 1.00 65.87 260 VAL B C 1
ATOM 3285 O O . VAL B 1 199 ? 28.169 25.404 22.281 1.00 64.34 260 VAL B O 1
ATOM 3289 N N . SER B 1 200 ? 30.084 26.459 22.774 1.00 67.94 261 SER B N 1
ATOM 3290 C CA . SER B 1 200 ? 29.687 26.799 24.153 1.00 69.10 261 SER B CA 1
ATOM 3291 C C . SER B 1 200 ? 29.095 28.199 24.248 1.00 69.45 261 SER B C 1
ATOM 3292 O O . SER B 1 200 ? 29.556 29.134 23.601 1.00 69.81 261 SER B O 1
ATOM 3295 N N . THR B 1 201 ? 28.067 28.312 25.079 1.00 69.72 262 THR B N 1
ATOM 3296 C CA . THR B 1 201 ? 27.465 29.596 25.478 1.00 70.79 262 THR B CA 1
ATOM 3297 C C . THR B 1 201 ? 28.561 30.585 25.896 1.00 72.90 262 THR B C 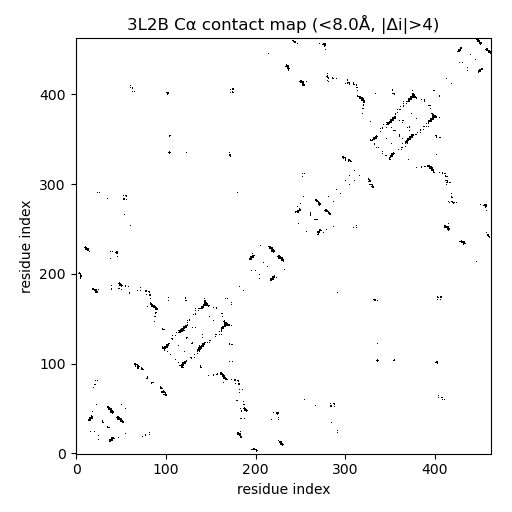1
ATOM 3298 O O . THR B 1 201 ? 28.433 31.793 25.692 1.00 73.27 262 THR B O 1
ATOM 3302 N N . ASP B 1 202 ? 29.629 30.019 26.466 1.00 74.46 263 ASP B N 1
ATOM 3303 C CA . ASP B 1 202 ? 30.837 30.741 26.939 1.00 77.07 263 ASP B CA 1
ATOM 3304 C C . ASP B 1 202 ? 31.698 31.334 25.802 1.00 77.04 263 ASP B C 1
ATOM 3305 O O . ASP B 1 202 ? 32.335 32.370 25.974 1.00 78.53 263 ASP B O 1
ATOM 3310 N N . ASP B 1 203 ? 31.719 30.662 24.654 1.00 75.78 264 ASP B N 1
ATOM 3311 C CA . ASP B 1 203 ? 32.652 31.007 23.542 1.00 75.96 264 ASP B CA 1
ATOM 3312 C C . ASP B 1 203 ? 32.379 32.377 22.937 1.00 75.86 264 ASP B C 1
ATOM 3313 O O . ASP B 1 203 ? 31.228 32.758 22.712 1.00 74.90 264 ASP B O 1
ATOM 3318 N N . LEU B 1 204 ? 33.455 33.094 22.643 1.00 76.66 265 LEU B N 1
ATOM 3319 C CA . LEU B 1 204 ? 33.364 34.375 21.905 1.00 77.22 265 LEU B CA 1
ATOM 3320 C C . LEU B 1 204 ? 32.909 34.122 20.454 1.00 75.72 265 LEU B C 1
ATOM 3321 O O . LEU B 1 204 ? 33.318 33.145 19.820 1.00 74.92 265 LEU B O 1
ATOM 3326 N N . VAL B 1 205 ? 32.045 34.994 19.945 1.00 75.29 266 VAL B N 1
ATOM 3327 C CA . VAL B 1 205 ? 31.520 34.840 18.580 1.00 74.35 266 VAL B CA 1
ATOM 3328 C C . VAL B 1 205 ? 32.637 34.898 17.536 1.00 75.38 266 VAL B C 1
ATOM 3329 O O . VAL B 1 205 ? 32.649 34.120 16.590 1.00 74.70 266 VAL B O 1
ATOM 3333 N N . GLU B 1 206 ? 33.583 35.812 17.735 1.00 77.74 267 GLU B N 1
ATOM 3334 C CA . GLU B 1 206 ? 34.714 35.986 16.808 1.00 79.26 267 GLU B CA 1
ATOM 3335 C C . GLU B 1 206 ? 35.509 34.686 16.683 1.00 79.46 267 GLU B C 1
ATOM 3336 O O . GLU B 1 206 ? 35.916 34.299 15.589 1.00 79.53 267 GLU B O 1
ATOM 3342 N N . ASP B 1 207 ? 35.715 34.027 17.823 1.00 79.91 268 ASP B N 1
ATOM 3343 C CA . ASP B 1 207 ? 36.378 32.708 17.882 1.00 80.15 268 ASP B CA 1
ATOM 3344 C C . ASP B 1 207 ? 35.532 31.648 17.180 1.00 78.79 268 ASP B C 1
ATOM 3345 O O . ASP B 1 207 ? 36.050 30.798 16.461 1.00 78.75 268 ASP B O 1
ATOM 3350 N N . VAL B 1 208 ? 34.224 31.711 17.401 1.00 78.01 269 VAL B N 1
ATOM 3351 C CA . VAL B 1 208 ? 33.298 30.744 16.799 1.00 76.96 269 VAL B CA 1
ATOM 3352 C C . VAL B 1 208 ? 33.256 30.895 15.278 1.00 77.81 269 VAL B C 1
ATOM 3353 O O . VAL B 1 208 ? 33.147 29.909 14.546 1.00 77.30 269 VAL B O 1
ATOM 3357 N N . LYS B 1 209 ? 33.360 32.128 14.801 1.00 79.75 270 LYS B N 1
ATOM 3358 C CA . LYS B 1 209 ? 33.465 32.366 13.356 1.00 81.07 270 LYS B CA 1
ATOM 3359 C C . LYS B 1 209 ? 34.676 31.603 12.814 1.00 82.59 270 LYS B C 1
ATOM 3360 O O . LYS B 1 209 ? 34.592 30.960 11.773 1.00 82.46 270 LYS B O 1
ATOM 3365 N N . VAL B 1 210 ? 35.784 31.658 13.556 1.00 84.74 271 VAL B N 1
ATOM 3366 C CA . VAL B 1 210 ? 37.030 30.954 13.185 1.00 86.53 271 VAL B CA 1
ATOM 3367 C C . VAL B 1 210 ? 36.831 29.437 13.154 1.00 86.02 271 VAL B C 1
ATOM 3368 O O . VAL B 1 210 ? 37.314 28.750 12.254 1.00 86.75 271 VAL B O 1
ATOM 3372 N N . THR B 1 211 ? 36.094 28.934 14.135 1.00 85.24 272 THR B N 1
ATOM 3373 C CA . THR B 1 211 ? 35.818 27.496 14.257 1.00 84.53 272 THR B CA 1
ATOM 3374 C C . THR B 1 211 ? 34.846 27.005 13.190 1.00 83.81 272 THR B C 1
ATOM 3375 O O . THR B 1 211 ? 34.992 25.896 12.671 1.00 83.70 272 THR B O 1
ATOM 3379 N N . MET B 1 212 ? 33.865 27.839 12.852 1.00 83.67 273 MET B N 1
ATOM 3380 C CA . MET B 1 212 ? 32.908 27.508 11.778 1.00 82.96 273 MET B CA 1
ATOM 3381 C C . MET B 1 212 ? 33.598 27.571 10.436 1.00 84.25 273 MET B C 1
ATOM 3382 O O . MET B 1 212 ? 33.215 26.887 9.488 1.00 83.99 273 MET B O 1
ATOM 3387 N N . SER B 1 213 ? 34.611 28.417 10.347 1.00 85.78 274 SER B N 1
ATOM 3388 C CA . SER B 1 213 ? 35.322 28.568 9.091 1.00 87.24 274 SER B CA 1
ATOM 3389 C C . SER B 1 213 ? 35.821 27.204 8.641 1.00 87.06 274 SER B C 1
ATOM 3390 O O . SER B 1 213 ? 35.509 26.743 7.542 1.00 87.38 274 SER B O 1
ATOM 3393 N N . GLU B 1 214 ? 36.561 26.553 9.530 1.00 86.84 275 GLU B N 1
ATOM 3394 C CA . GLU B 1 214 ? 37.154 25.226 9.254 1.00 86.91 275 GLU B CA 1
ATOM 3395 C C . GLU B 1 214 ? 36.121 24.186 8.797 1.00 84.33 275 GLU B C 1
ATOM 3396 O O . GLU B 1 214 ? 36.257 23.581 7.731 1.00 84.74 275 GLU B O 1
ATOM 3402 N N . THR B 1 215 ? 35.078 24.017 9.603 1.00 81.45 276 THR B N 1
ATOM 3403 C CA . THR B 1 215 ? 34.266 22.785 9.579 1.00 79.26 276 THR B CA 1
ATOM 3404 C C . THR B 1 215 ? 33.257 22.635 8.443 1.00 77.93 276 THR B C 1
ATOM 3405 O O . THR B 1 215 ? 33.092 21.534 7.912 1.00 78.34 276 THR B O 1
ATOM 3409 N N . ARG B 1 216 ? 32.571 23.713 8.091 1.00 76.56 277 ARG B N 1
ATOM 3410 C CA . ARG B 1 216 ? 31.647 23.714 6.929 1.00 75.45 277 ARG B CA 1
ATOM 3411 C C . ARG B 1 216 ? 30.216 23.174 7.175 1.00 71.71 277 ARG B C 1
ATOM 3412 O O . ARG B 1 216 ? 29.412 23.077 6.239 1.00 70.81 277 ARG B O 1
ATOM 3420 N N . TYR B 1 217 ? 29.899 22.814 8.413 1.00 68.90 278 TYR B N 1
ATOM 3421 C CA . TYR B 1 217 ? 28.527 22.302 8.740 1.00 65.77 278 TYR B CA 1
ATOM 3422 C C . TYR B 1 217 ? 27.505 23.407 8.739 1.00 64.77 278 TYR B C 1
ATOM 3423 O O . TYR B 1 217 ? 27.839 24.562 8.902 1.00 65.59 278 TYR B O 1
ATOM 3432 N N . SER B 1 218 ? 26.248 23.044 8.554 1.00 63.11 279 SER B N 1
ATOM 3433 C CA . SER B 1 218 ? 25.185 24.045 8.490 1.00 63.12 279 SER B CA 1
ATOM 3434 C C . SER B 1 218 ? 24.681 24.447 9.872 1.00 62.49 279 SER B C 1
ATOM 3435 O O . SER B 1 218 ? 24.200 25.560 10.050 1.00 62.60 279 SER B O 1
ATOM 3438 N N . ASN B 1 219 ? 24.794 23.525 10.832 1.00 61.93 280 ASN B N 1
ATOM 3439 C CA . ASN B 1 219 ? 24.229 23.696 12.195 1.00 61.63 280 ASN B CA 1
ATOM 3440 C C . ASN B 1 219 ? 25.068 23.106 13.309 1.00 61.05 280 ASN B C 1
ATOM 3441 O O . ASN B 1 219 ? 25.576 21.987 13.201 1.00 61.20 280 ASN B O 1
ATOM 3446 N N . TYR B 1 220 ? 25.167 23.872 14.394 1.00 60.61 281 TYR B N 1
ATOM 3447 C CA . TYR B 1 220 ? 26.001 23.537 15.533 1.00 59.87 281 TYR B CA 1
ATOM 3448 C C . TYR B 1 220 ? 25.205 23.557 16.849 1.00 59.58 281 TYR B C 1
ATOM 3449 O O . TYR B 1 220 ? 24.633 24.574 17.216 1.00 59.93 281 TYR B O 1
ATOM 3458 N N . PRO B 1 221 ? 25.162 22.423 17.564 1.00 58.42 282 PRO B N 1
ATOM 3459 C CA . PRO B 1 221 ? 24.505 22.465 18.863 1.00 58.36 282 PRO B CA 1
ATOM 3460 C C . PRO B 1 221 ? 25.270 23.338 19.843 1.00 59.14 282 PRO B C 1
ATOM 3461 O O . PRO B 1 221 ? 26.497 23.524 19.753 1.00 59.08 282 PRO B O 1
ATOM 3465 N N . VAL B 1 222 ? 24.505 23.930 20.733 1.00 59.44 283 VAL B N 1
ATOM 3466 C CA . VAL B 1 222 ? 25.046 24.839 21.723 1.00 60.77 283 VAL B CA 1
ATOM 3467 C C . VAL B 1 222 ? 24.899 24.249 23.115 1.00 61.11 283 VAL B C 1
ATOM 3468 O O . VAL B 1 222 ? 23.820 23.783 23.537 1.00 60.00 283 VAL B O 1
ATOM 3472 N N . ILE B 1 223 ? 26.028 24.258 23.805 1.00 62.39 284 ILE B N 1
ATOM 3473 C CA . ILE B 1 223 ? 26.126 23.708 25.141 1.00 63.15 284 ILE B CA 1
ATOM 3474 C C . ILE B 1 223 ? 26.479 24.803 26.140 1.00 65.91 284 ILE B C 1
ATOM 3475 O O . ILE B 1 223 ? 26.948 25.872 25.774 1.00 65.91 284 ILE B O 1
ATOM 3480 N N . ASP B 1 224 ? 26.228 24.520 27.416 1.00 68.33 285 ASP B N 1
ATOM 3481 C CA . ASP B 1 224 ? 26.568 25.457 28.496 1.00 70.83 285 ASP B CA 1
ATOM 3482 C C . ASP B 1 224 ? 27.840 25.036 29.242 1.00 73.49 285 ASP B C 1
ATOM 3483 O O . ASP B 1 224 ? 28.526 24.082 28.854 1.00 73.16 285 ASP B O 1
ATOM 3488 N N . GLU B 1 225 ? 28.139 25.758 30.316 1.00 76.89 286 GLU B N 1
ATOM 3489 C CA . GLU B 1 225 ? 29.349 25.505 31.127 1.00 79.79 286 GLU B CA 1
ATOM 3490 C C . GLU B 1 225 ? 29.395 24.063 31.592 1.00 79.92 286 GLU B C 1
ATOM 3491 O O . GLU B 1 225 ? 30.470 23.519 31.844 1.00 81.61 286 GLU B O 1
ATOM 3497 N N . ASN B 1 226 ? 28.215 23.470 31.735 1.00 78.82 287 ASN B N 1
ATOM 3498 C CA . ASN B 1 226 ? 28.067 22.129 32.287 1.00 78.59 287 ASN B CA 1
ATOM 3499 C C . ASN B 1 226 ? 27.792 21.075 31.251 1.00 76.38 287 ASN B C 1
ATOM 3500 O O . ASN B 1 226 ? 27.374 19.969 31.575 1.00 76.55 287 ASN B O 1
ATOM 3505 N N . ASN B 1 227 ? 28.051 21.411 30.001 1.00 74.52 288 ASN B N 1
ATOM 3506 C CA . ASN B 1 227 ? 27.928 20.453 28.898 1.00 72.45 288 ASN B CA 1
ATOM 3507 C C . ASN B 1 227 ? 26.490 20.098 28.533 1.00 69.94 288 ASN B C 1
ATOM 3508 O O . ASN B 1 227 ? 26.266 19.148 27.781 1.00 68.61 288 ASN B O 1
ATOM 3513 N N . LYS B 1 228 ? 25.539 20.887 29.031 1.00 69.29 289 LYS B N 1
ATOM 3514 C CA . LYS B 1 228 ? 24.106 20.653 28.776 1.00 68.06 289 LYS B CA 1
ATOM 3515 C C . LYS B 1 228 ? 23.573 21.335 27.505 1.00 67.04 289 LYS B C 1
ATOM 3516 O O . LYS B 1 228 ? 23.900 22.487 27.206 1.00 67.08 289 LYS B O 1
ATOM 3522 N N . VAL B 1 229 ? 22.730 20.607 26.775 1.00 65.67 290 VAL B N 1
ATOM 3523 C CA . VAL B 1 229 ? 22.245 21.054 25.451 1.00 65.04 290 VAL B CA 1
ATOM 3524 C C . VAL B 1 229 ? 21.191 22.143 25.554 1.00 65.93 290 VAL B C 1
ATOM 3525 O O . VAL B 1 229 ? 20.059 21.924 26.011 1.00 66.41 290 VAL B O 1
ATOM 3529 N N . VAL B 1 230 ? 21.593 23.310 25.076 1.00 66.46 291 VAL B N 1
ATOM 3530 C CA . VAL B 1 230 ? 20.835 24.541 25.238 1.00 67.60 291 VAL B CA 1
ATOM 3531 C C . VAL B 1 230 ? 20.172 24.989 23.934 1.00 67.24 291 VAL B C 1
ATOM 3532 O O . VAL B 1 230 ? 19.233 25.781 23.947 1.00 68.20 291 VAL B O 1
ATOM 3536 N N . GLY B 1 231 ? 20.653 24.458 22.817 1.00 66.51 292 GLY B N 1
ATOM 3537 C CA . GLY B 1 231 ? 20.087 24.774 21.488 1.00 66.32 292 GLY B CA 1
ATOM 3538 C C . GLY B 1 231 ? 20.990 24.402 20.329 1.00 65.70 292 GLY B C 1
ATOM 3539 O O . GLY B 1 231 ? 21.830 23.525 20.432 1.00 64.20 292 GLY B O 1
ATOM 3540 N N . SER B 1 232 ? 20.783 25.078 19.210 1.00 67.34 293 SER B N 1
ATOM 3541 C CA . SER B 1 232 ? 21.695 25.000 18.056 1.00 67.74 293 SER B CA 1
ATOM 3542 C C . SER B 1 232 ? 21.610 26.298 17.262 1.00 69.52 293 SER B C 1
ATOM 3543 O O . SER B 1 232 ? 20.632 27.031 17.348 1.00 70.37 293 SER B O 1
ATOM 3546 N N . ILE B 1 233 ? 22.648 26.574 16.494 1.00 70.70 294 ILE B N 1
ATOM 3547 C CA . ILE B 1 233 ? 22.683 27.764 15.660 1.00 72.47 294 ILE B CA 1
ATOM 3548 C C . ILE B 1 233 ? 23.196 27.485 14.249 1.00 72.91 294 ILE B C 1
ATOM 3549 O O . ILE B 1 233 ? 24.102 26.664 14.032 1.00 71.85 294 ILE B O 1
ATOM 3554 N N . ALA B 1 234 ? 22.592 28.206 13.309 1.00 74.35 295 ALA B N 1
ATOM 3555 C CA . ALA B 1 234 ? 22.937 28.126 11.891 1.00 75.30 295 ALA B CA 1
ATOM 3556 C C . ALA B 1 234 ? 24.165 28.980 11.613 1.00 77.15 295 ALA B C 1
ATOM 3557 O O . ALA B 1 234 ? 24.435 29.958 12.310 1.00 77.91 295 ALA B O 1
ATOM 3559 N N . ARG B 1 235 ? 24.914 28.598 10.591 1.00 78.40 296 ARG B N 1
ATOM 3560 C CA . ARG B 1 235 ? 26.152 29.322 10.255 1.00 80.57 296 ARG B CA 1
ATOM 3561 C C . ARG B 1 235 ? 25.864 30.669 9.571 1.00 81.58 296 ARG B C 1
ATOM 3562 O O . ARG B 1 235 ? 25.031 31.455 10.034 1.00 82.35 296 ARG B O 1
#

Foldseek 3Di:
DDFDFLLNDDFAFADAAEQLAFLLVVVVSCVVVVHQKGFYAHPVQFTQFMDGVVLVCVLLVDPPCQQVQQVQLQAPVLQCVQLVKDWLAALPVDSGQGAGEDEPPDDLVCSLVVAAASYAYEYEQDPSNLLSNVVRNHQEYEYEQQNDHDPVSSVSCVVSRHIYMYGNHDPVVSVSRSNRSGGVSVRGDRPPQAAEERGHGVVVVLVVCVVPVDQKHFYAYPVRRTRGMDGRD/DDFPLNDDFAAADAAEQQAFLVVVVVVCVVVVHQKHFYAHPQQFTQFMDGVVLVVCQVPPDDDQQLQQVLLQAPVLLCVLLVKFWLAALPVDSTQGGGEEELPDDLVCCVVPDAASYAYEYEADLSNLLSNLVRHHQEYEYEQQDDHDPVSSVSCNVSRHIYMYGNHHPVVSVVRSSRSGGNSSRGGGPPQAAEESGDDVVVVVVVCVPPVDQKHFYAYPVNHTDHMHGD

Solvent-accessible surface area: 21879 Å² total; per-residue (Å²): 216,153,73,107,61,0,95,78,45,160,37,77,157,19,78,37,8,37,26,109,26,0,0,61,67,0,16,52,60,0,111,108,129,134,46,125,19,0,3,0,4,47,86,115,54,76,41,74,0,28,0,21,14,57,21,0,0,43,27,6,23,59,11,197,35,35,50,14,0,24,130,10,57,0,39,25,107,8,0,34,59,5,0,70,8,132,37,37,16,70,26,135,168,85,81,51,4,60,11,71,0,5,4,4,23,40,75,7,107,36,0,123,127,99,3,60,129,4,5,0,0,0,2,23,81,66,48,101,5,1,27,26,0,0,120,35,109,0,4,0,0,0,0,13,36,40,75,86,13,55,188,122,0,40,110,61,0,125,161,58,84,8,1,0,0,9,0,77,54,60,6,2,26,0,0,14,26,0,1,3,0,1,8,0,55,76,14,11,52,96,111,132,42,34,36,3,26,10,73,53,47,12,112,82,4,123,86,47,3,74,135,48,172,118,43,39,1,1,0,27,11,111,84,81,90,8,48,0,6,5,53,98,117,186,132,71,0,91,82,70,167,44,77,158,17,65,42,8,36,24,109,25,1,5,54,67,0,18,58,58,1,127,128,115,132,52,118,28,0,3,0,5,47,88,93,52,54,33,60,0,27,0,19,13,62,21,6,0,31,29,17,25,52,174,38,46,55,50,14,3,25,126,9,56,0,46,26,92,10,0,29,78,2,0,68,13,124,35,37,20,67,28,128,162,92,169,46,4,58,10,78,6,7,1,4,16,48,72,13,130,35,0,127,138,96,1,63,126,5,4,0,0,0,2,26,84,73,55,104,9,3,27,29,0,1,98,36,87,0,3,0,0,0,0,7,40,38,114,81,11,53,170,132,9,42,86,53,0,122,158,50,82,6,1,0,0,8,0,81,22,56,11,2,16,0,0,4,8,1,9,11,0,0,7,0,56,92,16,14,59,112,122,140,40,34,30,3,26,9,69,56,56,28,88,75,8,125,96,50,24,68,132,40,164,119,37,44,0,1,0,25,26,120,90,86,74,12,58,1,14,10,53,128

Radius of gyration: 25.24 Å; Cα contacts (8 Å, |Δi|>4): 999; chains: 2; bounding box: 40×78×56 Å

Sequence (463 aa):
MVKLKVEDLEMDKIAPLAPEVSLKMAWNIMRDKNLKSIPVADGNNHLLGMLSTSNITATYYMDIWDSNILAKSATSLDNILDTLSAEAQNINEERKVFPGKVVVAAMQAESLKEFISEGDIAIAGDRAEIQAELIELKVSLLIVTGGHTPSKEIIELAKKNNITVITTPHDSFTASRLIVQSLPVDYVMTKDNLVAVSTDDLVEDVKVTMSETRYSNYPVIDENNKVVGSIARFKLKVEDLEMDKIAPLAPEVSLKMAWNIMRDKNLKSIPVADGNNHLLGMLSTSNITATYYMDIWDSNILAKSATSLDNILDTLSAEAQNINEERKVFPGKVVVAAMQAESLKEFISEGDIAIAGDRAEIQAELIELKVSLLIVTGGHTPSKEIIELAKKNNITVITTPHDSFTASRLIVQSLPVDYVMTKDNLVAVSTDDLVEDVKVTMSETRYSNYPVIDENNKVVGSIAR

GO terms:
  GO:0050897 cobalt ion binding (F, IDA)
  GO:0016208 AMP binding (F, IDA)
  GO:0030145 manganese ion binding (F, IDA)
  GO:0004427 inorganic diphosphate phosphatase activity (F, IDA)
  GO:0006796 phosphate-containing compound metabolic process (P, IDA)
  GO:0004427 inorganic diphosphate phosphatase activity (F, EXP)

Organism: Clostridium perfringens (strain 13 / Type A) (NCBI:txid195102)

Nearest PDB structures (foldseek):
  3l2b-assembly1_B  TM=9.961E-01  e=1.751E-48  Clostridium perfringens str. 13
  2o16-assembly2_B  TM=8.441E-01  e=1.567E-06  Vibrio cholerae
  4esy-assembly1_B  TM=6.867E-01  e=7.441E-08  Sphaerobacter thermophilus DSM 20745
  7qgt-assembly1_B  TM=6.892E-01  e=2.111E-04  Homo sapiens
  4l0d-assembly1_A  TM=7.739E-01  e=1.349E-03  Homo sapiens

InterPro domains:
  IPR000644 CBS domain [PF00571] (70-121)
  IPR000644 CBS domain [PF00571] (251-300)
  IPR000644 CBS domain [PS51371] (74-130)
  IPR000644 CBS domain [PS51371] (252-310)
  IPR000644 CBS domain [SM00116] (77-125)
  IPR000644 CBS domain [SM00116] (256-304)
  IPR004097 DHHA2 domain [PF02833] (418-541)
  IPR004097 DHHA2 domain [SM01131] (417-543)
  IPR010766 DRTGG [PF07085] (142-244)
  IPR028979 HPr(Ser) kinase/phosphorylase-like, N-terminal domain superfamily [G3DSA:3.40.1390.20] (130-245)
  IPR028979 HPr(Ser) kinase/phosphorylase-like, N-terminal domain superfamily [SSF75138] (138-252)
  IPR038222 DHHA2 domain superfamily [G3DSA:3.10.310.20] (426-547)
  IPR038763 DHH phosphoesterase superfamily [SSF64182] (3-542)
  IPR046342 CBS domain superfamily [G3DSA:3.10.580.10] (69-296)
  IPR046342 CBS domain superfamily [SSF54631] (68-300)

CATH classification: 3.10.580.10 (+1 more: 3.40.1390.20)